Protein 7YH4 (pdb70)

Solvent-accessible surface area: 17233 Å² total; per-residue (Å²): 67,215,145,115,41,25,47,51,57,12,18,95,80,0,10,92,36,0,76,126,1,34,88,85,0,4,42,5,2,123,31,1,80,76,87,66,26,68,17,78,101,0,86,39,1,8,128,27,0,5,103,23,0,68,168,11,93,92,55,83,34,4,60,30,84,60,120,26,116,27,83,1,0,0,33,0,26,13,87,16,127,103,98,154,184,79,62,17,25,0,0,0,0,0,1,1,1,3,24,94,87,51,11,2,0,10,0,0,0,0,0,0,0,0,0,0,0,0,0,12,0,0,14,11,0,1,95,29,25,132,68,96,25,46,76,4,38,0,0,0,0,0,0,0,0,13,50,101,32,0,0,0,14,31,0,41,125,49,29,3,3,121,102,12,32,0,0,0,0,0,17,0,15,60,40,18,4,6,55,59,98,14,26,0,24,29,62,4,39,0,62,0,95,26,37,70,18,52,32,100,61,114,47,186,112,14,78,33,0,57,69,0,0,65,61,0,102,75,41,3,44,112,24,106,156,118,26,104,120,66,18,102,1,74,24,100,64,128,47,30,32,140,41,132,102,36,25,22,45,64,0,17,0,62,7,70,2,46,0,48,24,45,79,39,2,124,73,0,35,104,100,0,49,71,16,1,120,44,0,9,154,76,19,43,10,95,30,88,48,46,44,34,102,42,42,22,74,12,4,6,35,4,52,25,0,89,62,16,3,36,41,0,0,142,151,43,53,8,80,45,152,61,21,6,0,0,0,10,0,2,34,77,1,11,3,9,7,0,23,2,44,1,20,22,140,16,113,37,91,58,118,122,0,22,114,11,1,23,36,133,102,0,21,127,46,0,16,34,2,0,34,0,0,0,15,0,0,0,3,2,18,72,88,106,88,25,26,60,24,0,114,60,33,35,67,69,72,70,92,126

B-factor: mean 56.6, std 16.61, range [27.54, 121.21]

Sequence (400 aa):
LYFQGSLELLKLRSAECCIDEAAERLGALSRAIWSQPELAYEEHHAHRVLTHFFEREPPAASWAVQPHYQLPTAFRAEWEPPEARPRPLHLGFLCEYDALPGIGHACGHNLIAEVGAAAALGVRGALEGLPRPPPPVKVVVLGTPAEEDGGGKIDLIEAGAFTNLDVVFMAHPSQENAAYLPDMAEHDVTVKYYGKASHSASYPWEGLNALDAAVLAYNNLSVFRQQMKPTWRVHGIIKNGGVKPNIIPSYSELIYYYFRAPSMKELQVLTKKAEDCFRAAALASGCTVEIKGGAHDYYNVLPNKSLWKAYMMENGRKLGIEFIGSTDFGNVSFVVPGIHPYFHIGSNALNHTEQYTEAAGSQEAQFYTLRTAKALAMTALDVIFKPELLEGIREDFKLKLQE

GO terms:
  GO:0016805 dipeptidase activity (F, IDA)
  GO:0051246 regulation of protein metabolic process (P, IDA)
  GO:0006508 proteolysis (P, IDA)
  GO:0042802 identical protein binding (F, IPI)
  GO:0005515 protein binding (F, IPI)
  GO:0005654 nucleoplasm (C, IDA)

Organism: Homo sapiens (NCBI:txid9606)

Secondary structure (DSSP, 8-state):
--STT-HHHHHHHHHHHHHHTHHHHHHHHHHHHTS---TT--HHHHHHHHHHHHHSTTTTSSEEESS-SSTT-EEEEE--S------EEEEEEE----BTTTBSTT-HHHHHHHHHHHHHHHHHHHHT-SSPPP-EEEEEEE---TTTT-HHHHHHHTTTTTT-SEEE--EEESS-BS-----EEEEEEEEEE-B--BTTT-GGG-B-HHHHHHHHHHHHHHHGGGS-TT-EEEEEEEE--S-TTB---EEEEEEEEEESSHHHHHHHHHHHHHHHHHHHHHHT-EEEEEE-S-PBPPPPP-HHHHHHHHHHHHHHT-------THHHHHTTS-EE--EEE-S--PPTTSHHHHHHHHSSHHHHHHHHHHHHHHHHHHHHHH-HHHHHHHHHHHHHHH--

Foldseek 3Di:
DPDPQDLVNLLVQLLVQLVVCLVVLLVLLQQLLVPAAAFLGVQSNLVSLQVVQCVPPPHCQWPKAACPLGNSKIKTKHKPPDDDPDAAEEEFEQERHPDPPQTNLFLSSLQNSLSVSLLSSLVSSLVPDDPHAGTYMYMYMYFYHWVHDASVVSCVVVVVQQRHAEYETETAFAAWAQDDWAWKKKKKKKKKFKAKDFCVPCVVVIQAVLQLVVQLVVQVVVCVVVDDPQKDKDKDWPARDDDPRMRDRMTMMIMMITHRAPVSRVVVVVSSVVSSVVSCVVRVIDMDIGMDPDIAGIAQAQVLLSVLLVVLLVVLPGDHDYTTNVNVVCLNHPYTYIYHYQPDNDGRPDSVSSVSSSDPSSSVRSSSSSSSSNSSVSVVSPPVVSSVSRVVSSVVSNPD

Radius of gyration: 24.22 Å; Cα contacts (8 Å, |Δi|>4): 920; chains: 1; bounding box: 43×51×91 Å

Structure (mmCIF, N/CA/C/O backbone):
data_7YH4
#
_entry.id   7YH4
#
_cell.length_a   78.834
_cell.length_b   112.888
_cell.length_c   123.217
_cell.angle_alpha   90.00
_cell.angle_beta   90.00
_cell.angle_gamma   90.00
#
_symmetry.space_group_name_H-M   'I 2 2 2'
#
loop_
_entity.id
_entity.type
_entity.pdbx_description
1 polymer 'Xaa-Arg dipeptidase'
2 non-polymer 'ZINC ION'
3 water water
#
loop_
_atom_site.group_PDB
_atom_site.id
_atom_site.type_symbol
_atom_site.label_atom_id
_atom_site.label_alt_id
_atom_site.label_comp_id
_atom_site.label_asym_id
_atom_site.label_entity_id
_atom_site.label_seq_id
_atom_site.pdbx_PDB_ins_code
_atom_site.Cartn_x
_atom_site.Cartn_y
_atom_site.Cartn_z
_atom_site.occupancy
_atom_site.B_iso_or_equiv
_atom_site.auth_seq_id
_atom_site.auth_comp_id
_atom_site.auth_asym_id
_atom_site.auth_atom_id
_atom_site.pdbx_PDB_model_num
ATOM 1 N N . LEU A 1 32 ? 5.362 20.976 64.229 1.00 82.97 14 LEU A N 1
ATOM 2 C CA . LEU A 1 32 ? 4.197 21.293 65.043 1.00 94.62 14 LEU A CA 1
ATOM 3 C C . LEU A 1 32 ? 4.165 22.783 65.359 1.00 99.32 14 LEU A C 1
ATOM 4 O O . LEU A 1 32 ? 4.583 23.610 64.546 1.00 98.33 14 LEU A O 1
ATOM 6 N N . TYR A 1 33 ? 3.662 23.102 66.551 1.00 97.38 15 TYR A N 1
ATOM 7 C CA . TYR A 1 33 ? 3.606 24.461 67.097 1.00 101.35 15 TYR A CA 1
ATOM 8 C C . TYR A 1 33 ? 4.918 24.880 67.739 1.00 106.33 15 TYR A C 1
ATOM 9 O O . TYR A 1 33 ? 4.913 25.620 68.730 1.00 107.02 15 TYR A O 1
ATOM 18 N N . PHE A 1 34 ? 6.049 24.407 67.230 1.00 104.24 16 PHE A N 1
ATOM 19 C CA . PHE A 1 34 ? 7.341 24.734 67.808 1.00 102.84 16 PHE A CA 1
ATOM 20 C C . PHE A 1 34 ? 7.877 26.029 67.210 1.00 104.02 16 PHE A C 1
ATOM 21 O O . PHE A 1 34 ? 7.536 26.390 66.081 1.00 106.17 16 PHE A O 1
ATOM 29 N N . GLN A 1 35 ? 8.727 26.716 67.991 1.00 103.65 17 GLN A N 1
ATOM 30 C CA . GLN A 1 35 ? 9.281 28.044 67.710 1.00 101.52 17 GLN A CA 1
ATOM 31 C C . GLN A 1 35 ? 9.150 28.467 66.250 1.00 99.73 17 GLN A C 1
ATOM 32 O O . GLN A 1 35 ? 8.313 29.315 65.918 1.00 99.07 17 GLN A O 1
ATOM 34 N N . GLY A 1 36 ? 9.960 27.872 65.373 1.00 93.84 18 GLY A N 1
ATOM 35 C CA . GLY A 1 36 ? 9.815 28.065 63.944 1.00 87.89 18 GLY A CA 1
ATOM 36 C C . GLY A 1 36 ? 9.978 26.774 63.164 1.00 85.52 18 GLY A C 1
ATOM 37 O O . GLY A 1 36 ? 10.878 26.658 62.326 1.00 86.29 18 GLY A O 1
ATOM 38 N N . SER A 1 37 ? 9.103 25.803 63.423 1.00 83.26 19 SER A N 1
ATOM 39 C CA . SER A 1 37 ? 9.218 24.481 62.826 1.00 79.40 19 SER A CA 1
ATOM 40 C C . SER A 1 37 ? 9.058 24.538 61.305 1.00 72.53 19 SER A C 1
ATOM 41 O O . SER A 1 37 ? 8.649 25.546 60.717 1.00 66.47 19 SER A O 1
ATOM 43 N N . LEU A 1 38 ? 9.394 23.418 60.666 1.00 66.63 20 LEU A N 1
ATOM 44 C CA . LEU A 1 38 ? 9.187 23.302 59.231 1.00 65.24 20 LEU A CA 1
ATOM 45 C C . LEU A 1 38 ? 7.717 23.472 58.889 1.00 67.77 20 LEU A C 1
ATOM 46 O O . LEU A 1 38 ? 7.372 24.101 57.877 1.00 62.60 20 LEU A O 1
ATOM 51 N N . GLU A 1 39 ? 6.838 22.926 59.735 1.00 62.77 21 GLU A N 1
ATOM 52 C CA . GLU A 1 39 ? 5.401 23.037 59.514 1.00 66.71 21 GLU A CA 1
ATOM 53 C C . GLU A 1 39 ? 4.967 24.494 59.450 1.00 67.45 21 GLU A C 1
ATOM 54 O O . GLU A 1 39 ? 4.175 24.878 58.581 1.00 66.43 21 GLU A O 1
ATOM 56 N N . LEU A 1 40 ? 5.483 25.322 60.360 1.00 66.51 22 LEU A N 1
ATOM 57 C CA . LEU A 1 40 ? 5.156 26.744 60.346 1.00 63.81 22 LEU A CA 1
ATOM 58 C C . LEU A 1 40 ? 5.662 27.418 59.079 1.00 64.67 22 LEU A C 1
ATOM 59 O O . LEU A 1 40 ? 4.995 28.307 58.535 1.00 64.42 22 LEU A O 1
ATOM 64 N N . LEU A 1 41 ? 6.850 27.026 58.608 1.00 62.25 23 LEU A N 1
ATOM 65 C CA . LEU A 1 41 ? 7.370 27.593 57.369 1.00 58.40 23 LEU A CA 1
ATOM 66 C C . LEU A 1 41 ? 6.511 27.195 56.179 1.00 52.80 23 LEU A C 1
ATOM 67 O O . LEU A 1 41 ? 6.284 28.006 55.271 1.00 57.11 23 LEU A O 1
ATOM 72 N N . LYS A 1 42 ? 6.038 25.945 56.155 1.00 52.31 24 LYS A N 1
ATOM 73 C CA . LYS A 1 42 ? 5.133 25.517 55.094 1.00 51.67 24 LYS A CA 1
ATOM 74 C C . LYS A 1 42 ? 3.819 26.294 55.139 1.00 52.66 24 LYS A C 1
ATOM 75 O O . LYS A 1 42 ? 3.308 26.720 54.097 1.00 57.07 24 LYS A O 1
ATOM 81 N N . LEU A 1 43 ? 3.271 26.508 56.340 1.00 56.38 25 LEU A N 1
ATOM 82 C CA . LEU A 1 43 ? 2.077 27.340 56.485 1.00 54.65 25 LEU A CA 1
ATOM 83 C C . LEU A 1 43 ? 2.324 28.750 55.960 1.00 53.33 25 LEU A C 1
ATOM 84 O O . LEU A 1 43 ? 1.481 29.312 55.249 1.00 55.40 25 LEU A O 1
ATOM 89 N N . ARG A 1 44 ? 3.477 29.338 56.302 1.00 48.99 26 ARG A N 1
ATOM 90 C CA . ARG A 1 44 ? 3.772 30.696 55.849 1.00 56.05 26 ARG A CA 1
ATOM 91 C C . ARG A 1 44 ? 3.856 30.776 54.326 1.00 55.76 26 ARG A C 1
ATOM 92 O O . ARG A 1 44 ? 3.423 31.767 53.726 1.00 53.80 26 ARG A O 1
ATOM 100 N N . SER A 1 45 ? 4.408 29.746 53.682 1.00 53.64 27 SER A N 1
ATOM 101 C CA . SER A 1 45 ? 4.465 29.752 52.221 1.00 47.40 27 SER A CA 1
ATOM 102 C C . SER A 1 45 ? 3.066 29.702 51.632 1.00 48.01 27 SER A C 1
ATOM 103 O O . SER A 1 45 ? 2.779 30.378 50.632 1.00 48.27 27 SER A O 1
ATOM 106 N N . ALA A 1 46 ? 2.168 28.936 52.263 1.00 53.22 28 ALA A N 1
ATOM 107 C CA . ALA A 1 46 ? 0.782 28.880 51.808 1.00 50.36 28 ALA A CA 1
ATOM 108 C C . ALA A 1 46 ? 0.080 30.216 52.004 1.00 54.06 28 ALA A C 1
ATOM 109 O O . ALA A 1 46 ? -0.647 30.681 51.118 1.00 54.93 28 ALA A O 1
ATOM 111 N N . GLU A 1 47 ? 0.259 30.834 53.175 1.00 53.83 29 GLU A N 1
ATOM 112 C CA . GLU A 1 47 ? -0.334 32.142 53.426 1.00 53.60 29 GLU A CA 1
ATOM 113 C C . GLU A 1 47 ? 0.212 33.195 52.471 1.00 54.67 29 GLU A C 1
ATOM 114 O O . GLU A 1 47 ? -0.521 34.105 52.061 1.00 54.27 29 GLU A O 1
ATOM 120 N N A CYS A 1 48 ? 1.487 33.091 52.098 0.55 50.66 30 CYS A N 1
ATOM 121 N N B CYS A 1 48 ? 1.490 33.081 52.105 0.45 50.88 30 CYS A N 1
ATOM 122 C CA A CYS A 1 48 ? 2.050 34.066 51.173 0.55 49.44 30 CYS A CA 1
ATOM 123 C CA B CYS A 1 48 ? 2.102 34.029 51.183 0.45 49.57 30 CYS A CA 1
ATOM 124 C C A CYS A 1 48 ? 1.430 33.927 49.795 0.55 51.43 30 CYS A C 1
ATOM 125 C C B CYS A 1 48 ? 1.484 33.917 49.796 0.45 51.40 30 CYS A C 1
ATOM 126 O O A CYS A 1 48 ? 1.131 34.931 49.137 0.55 54.09 30 CYS A O 1
ATOM 127 O O B CYS A 1 48 ? 1.243 34.933 49.133 0.45 53.93 30 CYS A O 1
ATOM 132 N N . ILE A 1 49 ? 1.204 32.691 49.351 1.00 51.71 31 ILE A N 1
ATOM 133 C CA . ILE A 1 49 ? 0.552 32.480 48.063 1.00 46.33 31 ILE A CA 1
ATOM 134 C C . ILE A 1 49 ? -0.888 32.988 48.095 1.00 55.47 31 ILE A C 1
ATOM 135 O O . ILE A 1 49 ? -1.340 33.672 47.163 1.00 56.51 31 ILE A O 1
ATOM 140 N N . ASP A 1 50 ? -1.628 32.686 49.170 1.00 56.95 32 ASP A N 1
ATOM 141 C CA . ASP A 1 50 ? -2.971 33.243 49.324 1.00 61.28 32 ASP A CA 1
ATOM 142 C C . ASP A 1 50 ? -2.944 34.769 49.262 1.00 62.32 32 ASP A C 1
ATOM 143 O O . ASP A 1 50 ? -3.796 35.388 48.615 1.00 63.78 32 ASP A O 1
ATOM 148 N N . GLU A 1 51 ? -1.965 35.395 49.924 1.00 59.01 33 GLU A N 1
ATOM 149 C CA . GLU A 1 51 ? -1.887 36.852 49.901 1.00 64.26 33 GLU A CA 1
ATOM 150 C C . GLU A 1 51 ? -1.647 37.391 48.495 1.00 61.11 33 GLU A C 1
ATOM 151 O O . GLU A 1 51 ? -2.059 38.515 48.185 1.00 62.82 33 GLU A O 1
ATOM 157 N N . ALA A 1 52 ? -0.986 36.620 47.637 1.00 58.33 34 ALA A N 1
ATOM 158 C CA . ALA A 1 52 ? -0.663 37.065 46.291 1.00 57.41 34 ALA A CA 1
ATOM 159 C C . ALA A 1 52 ? -1.670 36.588 45.256 1.00 56.34 34 ALA A C 1
ATOM 160 O O . ALA A 1 52 ? -1.438 36.773 44.056 1.00 56.89 34 ALA A O 1
ATOM 162 N N . ALA A 1 53 ? -2.783 35.998 45.699 1.00 57.73 35 ALA A N 1
ATOM 163 C CA . ALA A 1 53 ? -3.710 35.330 44.786 1.00 56.37 35 ALA A CA 1
ATOM 164 C C . ALA A 1 53 ? -4.254 36.285 43.734 1.00 59.07 35 ALA A C 1
ATOM 165 O O . ALA A 1 53 ? -4.442 35.899 42.573 1.00 56.68 35 ALA A O 1
ATOM 167 N N . GLU A 1 54 ? -4.554 37.525 44.127 1.00 60.16 36 GLU A N 1
ATOM 168 C CA . GLU A 1 54 ? -5.159 38.450 43.175 1.00 59.81 36 GLU A CA 1
ATOM 169 C C . GLU A 1 54 ? -4.165 38.827 42.087 1.00 55.36 36 GLU A C 1
ATOM 170 O O . GLU A 1 54 ? -4.495 38.805 40.897 1.00 55.92 36 GLU A O 1
ATOM 172 N N . ARG A 1 55 ? -2.929 39.155 42.463 1.00 54.41 37 ARG A N 1
ATOM 173 C CA . ARG A 1 55 ? -1.970 39.507 41.423 1.00 56.35 37 ARG A CA 1
ATOM 174 C C . ARG A 1 55 ? -1.457 38.286 40.674 1.00 52.36 37 ARG A C 1
ATOM 175 O O . ARG A 1 55 ? -1.068 38.406 39.504 1.00 51.16 37 ARG A O 1
ATOM 183 N N . LEU A 1 56 ? -1.484 37.105 41.286 1.00 48.38 38 LEU A N 1
ATOM 184 C CA . LEU A 1 56 ? -1.142 35.911 40.520 1.00 47.89 38 LEU A CA 1
ATOM 185 C C . LEU A 1 56 ? -2.192 35.634 39.458 1.00 53.23 38 LEU A C 1
ATOM 186 O O . LEU A 1 56 ? -1.855 35.294 38.317 1.00 49.72 38 LEU A O 1
ATOM 191 N N . GLY A 1 57 ? -3.474 35.776 39.816 1.00 54.65 39 GLY A N 1
ATOM 192 C CA . GLY A 1 57 ? -4.531 35.594 38.835 1.00 54.59 39 GLY A CA 1
ATOM 193 C C . GLY A 1 57 ? -4.517 36.642 37.741 1.00 53.61 39 GLY A C 1
ATOM 194 O O . GLY A 1 57 ? -4.881 36.356 36.599 1.00 55.38 39 GLY A O 1
ATOM 195 N N . ALA A 1 58 ? -4.102 37.868 38.065 1.00 56.36 40 ALA A N 1
ATOM 196 C CA . ALA A 1 58 ? -3.951 38.873 37.015 1.00 58.69 40 ALA A CA 1
ATOM 197 C C . ALA A 1 58 ? -2.831 38.486 36.063 1.00 56.10 40 ALA A C 1
ATOM 198 O O . ALA A 1 58 ? -2.955 38.653 34.839 1.00 54.93 40 ALA A O 1
ATOM 200 N N . LEU A 1 59 ? -1.742 37.944 36.614 1.00 54.89 41 LEU A N 1
ATOM 201 C CA . LEU A 1 59 ? -0.666 37.394 35.799 1.00 49.58 41 LEU A CA 1
ATOM 202 C C . LEU A 1 59 ? -1.188 36.320 34.851 1.00 47.89 41 LEU A C 1
ATOM 203 O O . LEU A 1 59 ? -0.895 36.344 33.649 1.00 47.35 41 LEU A O 1
ATOM 208 N N . SER A 1 60 ? -1.969 35.368 35.376 1.00 46.64 42 SER A N 1
ATOM 209 C CA . SER A 1 60 ? -2.570 34.342 34.525 1.00 46.68 42 SER A CA 1
ATOM 210 C C . SER A 1 60 ? -3.380 34.970 33.398 1.00 49.76 42 SER A C 1
ATOM 211 O O . SER A 1 60 ? -3.170 34.663 32.216 1.00 48.51 42 SER A O 1
ATOM 214 N N . ARG A 1 61 ? -4.305 35.864 33.751 1.00 54.15 43 ARG A N 1
ATOM 215 C CA . ARG A 1 61 ? -5.217 36.418 32.757 1.00 54.33 43 ARG A CA 1
ATOM 216 C C . ARG A 1 61 ? -4.483 37.255 31.718 1.00 54.04 43 ARG A C 1
ATOM 217 O O . ARG A 1 61 ? -4.901 37.302 30.558 1.00 59.67 43 ARG A O 1
ATOM 225 N N . A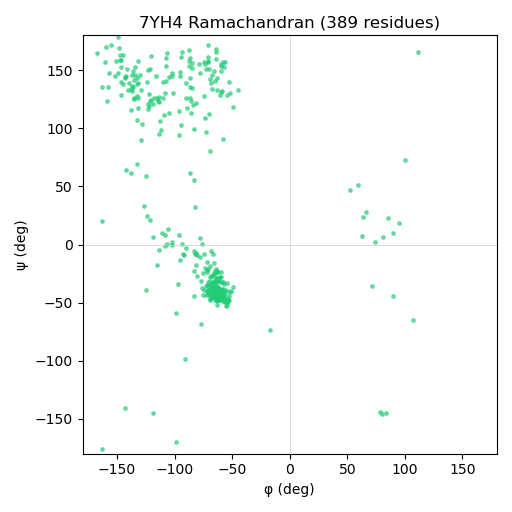LA A 1 62 ? -3.390 37.915 32.105 1.00 59.58 44 ALA A N 1
ATOM 226 C CA . ALA A 1 62 ? -2.644 38.723 31.148 1.00 56.35 44 ALA A CA 1
ATOM 227 C C . ALA A 1 62 ? -2.000 37.861 30.074 1.00 54.05 44 ALA A C 1
ATOM 228 O O . ALA A 1 62 ? -1.903 38.283 28.913 1.00 58.93 44 ALA A O 1
ATOM 230 N N . ILE A 1 63 ? -1.581 36.647 30.426 1.00 49.28 45 ILE A N 1
ATOM 231 C CA . ILE A 1 63 ? -1.032 35.735 29.429 1.00 46.38 45 ILE A CA 1
ATOM 232 C C . ILE A 1 63 ? -2.149 34.994 28.697 1.00 50.99 45 ILE A C 1
ATOM 233 O O . ILE A 1 63 ? -2.123 34.854 27.463 1.00 51.20 45 ILE A O 1
ATOM 238 N N . TRP A 1 64 ? -3.147 34.508 29.442 1.00 50.10 46 TRP A N 1
ATOM 239 C CA . TRP A 1 64 ? -4.227 33.742 28.826 1.00 46.30 46 TRP A CA 1
ATOM 240 C C . TRP A 1 64 ? -4.950 34.554 27.760 1.00 50.07 46 TRP A C 1
ATOM 241 O O . TRP A 1 64 ? -5.320 34.021 26.711 1.00 52.96 46 TRP A O 1
ATOM 252 N N . SER A 1 65 ? -5.175 35.841 28.022 1.00 55.72 47 SER A N 1
ATOM 253 C CA . SER A 1 65 ? -6.002 36.663 27.152 1.00 61.81 47 SER A CA 1
ATOM 254 C C . SER A 1 65 ? -5.249 37.187 25.944 1.00 63.10 47 SER A C 1
ATOM 255 O O . SER A 1 65 ? -5.873 37.767 25.054 1.00 62.07 47 SER A O 1
ATOM 258 N N . GLN A 1 66 ? -3.934 37.000 25.885 1.00 60.48 48 GLN A N 1
ATOM 259 C CA . GLN A 1 66 ? -3.124 37.452 24.756 1.00 60.12 48 GLN A CA 1
ATOM 260 C C . GLN A 1 66 ? -2.204 36.318 24.341 1.00 57.86 48 GLN A C 1
ATOM 261 O O . GLN A 1 66 ? -0.985 36.388 24.535 1.00 63.70 48 GLN A O 1
ATOM 267 N N . PRO A 1 67 ? -2.759 35.249 23.770 1.00 53.39 49 PRO A N 1
ATOM 268 C CA . PRO A 1 67 ? -1.945 34.063 23.494 1.00 48.82 49 PRO A CA 1
ATOM 269 C C . PRO A 1 67 ? -0.856 34.348 22.466 1.00 54.95 49 PRO A C 1
ATOM 270 O O . PRO A 1 67 ? -1.066 35.065 21.485 1.00 52.72 49 PRO A O 1
ATOM 274 N N . GLU A 1 68 ? 0.324 33.778 22.705 1.00 52.98 50 GLU A N 1
ATOM 275 C CA . GLU A 1 68 ? 1.457 33.949 21.809 1.00 49.77 50 GLU A CA 1
ATOM 276 C C . GLU A 1 68 ? 2.118 32.604 21.565 1.00 51.00 50 GLU A C 1
ATOM 277 O O . GLU A 1 68 ? 2.152 31.741 22.447 1.00 52.25 50 GLU A O 1
ATOM 283 N N . LEU A 1 69 ? 2.634 32.437 20.348 1.00 47.90 51 LEU A N 1
ATOM 284 C CA . LEU A 1 69 ? 3.259 31.201 19.912 1.00 44.80 51 LEU A CA 1
ATOM 285 C C . LEU A 1 69 ? 4.749 31.171 20.270 1.00 42.41 51 LEU A C 1
ATOM 286 O O . LEU A 1 69 ? 5.358 32.181 20.612 1.00 45.91 51 LEU A O 1
ATOM 291 N N . ALA A 1 70 ? 5.329 29.978 20.147 1.00 41.76 52 ALA A N 1
ATOM 292 C CA . ALA A 1 70 ? 6.741 29.745 20.441 1.00 45.11 52 ALA A CA 1
ATOM 293 C C . ALA A 1 70 ? 7.639 30.828 19.862 1.00 49.76 52 ALA A C 1
ATOM 294 O O . ALA A 1 70 ? 7.514 31.193 18.691 1.00 53.78 52 ALA A O 1
ATOM 296 N N . TYR A 1 71 ? 8.556 31.325 20.697 1.00 47.16 53 TYR A N 1
ATOM 297 C CA . TYR A 1 71 ? 9.538 32.360 20.383 1.00 50.66 53 TYR A CA 1
ATOM 298 C C . TYR A 1 71 ? 8.911 33.702 20.020 1.00 54.76 53 TYR A C 1
ATOM 299 O O . TYR A 1 71 ? 9.627 34.626 19.621 1.00 56.00 53 TYR A O 1
ATOM 308 N N . GLU A 1 72 ? 7.596 33.860 20.165 1.00 52.12 54 GLU A N 1
ATOM 309 C CA . GLU A 1 72 ? 6.967 35.152 19.909 1.00 52.05 54 GLU A CA 1
ATOM 310 C C . GLU A 1 72 ? 6.227 35.683 21.129 1.00 55.65 54 GLU A C 1
ATOM 311 O O . GLU A 1 72 ? 5.382 36.573 20.996 1.00 59.58 54 GLU A O 1
ATOM 317 N N . GLU A 1 73 ? 6.568 35.197 22.326 1.00 51.13 55 GLU A N 1
ATOM 318 C CA . GLU A 1 73 ? 5.853 35.560 23.548 1.00 49.76 55 GLU A CA 1
ATOM 319 C C . GLU A 1 73 ? 6.358 36.895 24.109 1.00 52.83 55 GLU A C 1
ATOM 320 O O . GLU A 1 73 ? 6.763 37.009 25.261 1.00 49.34 55 GLU A O 1
ATOM 326 N N . HIS A 1 74 ? 6.321 37.933 23.270 1.00 56.93 56 HIS A N 1
ATOM 327 C CA . HIS A 1 74 ? 6.846 39.228 23.696 1.00 53.07 56 HIS A CA 1
ATOM 328 C C . HIS A 1 74 ? 5.997 39.841 24.801 1.00 56.64 56 HIS A C 1
ATOM 329 O O . HIS A 1 74 ? 6.533 40.452 25.734 1.00 55.59 56 HIS A O 1
ATOM 336 N N . HIS A 1 75 ? 4.671 39.693 24.719 1.00 59.04 57 HIS A N 1
ATOM 337 C CA . HIS A 1 75 ? 3.805 40.232 25.766 1.00 58.92 57 HIS A CA 1
ATOM 338 C C . HIS A 1 75 ? 3.969 39.449 27.061 1.00 53.54 57 HIS A C 1
ATOM 339 O O . HIS A 1 75 ? 4.127 40.037 28.134 1.00 58.20 57 HIS A O 1
ATOM 346 N N . ALA A 1 76 ? 3.928 38.116 26.974 1.00 48.13 58 ALA A N 1
ATOM 347 C CA . ALA A 1 76 ? 4.168 37.278 28.145 1.00 44.66 58 ALA A CA 1
ATOM 348 C C . ALA A 1 76 ? 5.506 37.612 28.798 1.00 47.95 58 ALA A C 1
ATOM 349 O O . ALA A 1 76 ? 5.584 37.784 30.021 1.00 47.17 58 ALA A O 1
ATOM 351 N N . HIS A 1 77 ? 6.568 37.737 27.998 1.00 49.82 59 HIS A N 1
ATOM 352 C CA . HIS A 1 77 ? 7.865 38.117 28.565 1.00 52.61 59 HIS A CA 1
ATOM 353 C C . HIS A 1 77 ? 7.787 39.470 29.268 1.00 53.84 59 HIS A C 1
ATOM 354 O O . HIS A 1 77 ? 8.335 39.644 30.364 1.00 58.74 59 HIS A O 1
ATOM 361 N N . ARG A 1 78 ? 7.084 40.436 28.673 1.00 55.62 60 ARG A N 1
ATOM 362 C CA . ARG A 1 78 ? 6.898 41.724 29.343 1.00 57.90 60 ARG A CA 1
ATOM 363 C C . ARG A 1 78 ? 6.143 41.556 30.654 1.00 54.98 60 ARG A C 1
ATOM 364 O O . ARG A 1 78 ? 6.539 42.111 31.682 1.00 54.44 60 ARG A O 1
ATOM 372 N N . VAL A 1 79 ? 5.048 40.788 30.636 1.00 52.75 61 VAL A N 1
ATOM 373 C CA . VAL A 1 79 ? 4.216 40.627 31.832 1.00 53.67 61 VAL A CA 1
ATOM 374 C C . VAL A 1 79 ? 5.020 40.012 32.974 1.00 49.30 61 VAL A C 1
ATOM 375 O O . VAL A 1 79 ? 4.957 40.470 34.120 1.00 52.89 61 VAL A O 1
ATOM 379 N N . LEU A 1 80 ? 5.779 38.960 32.677 1.00 47.19 62 LEU A N 1
ATOM 380 C CA . LEU A 1 80 ? 6.442 38.208 33.736 1.00 43.70 62 LEU A CA 1
ATOM 381 C C . LEU A 1 80 ? 7.645 38.956 34.290 1.00 45.80 62 LEU A C 1
ATOM 382 O O . LEU A 1 80 ? 7.846 38.983 35.508 1.00 44.32 62 LEU A O 1
ATOM 387 N N . THR A 1 81 ? 8.468 39.561 33.424 1.00 48.38 63 THR A N 1
ATOM 388 C CA . THR A 1 81 ? 9.584 40.357 33.937 1.00 49.53 63 THR A CA 1
ATOM 389 C C . THR A 1 81 ? 9.073 41.497 34.802 1.00 53.67 63 THR A C 1
ATOM 390 O O . THR A 1 81 ? 9.603 41.739 35.891 1.00 52.63 63 THR A O 1
ATOM 394 N N . HIS A 1 82 ? 8.014 42.183 34.351 1.00 58.78 64 HIS A N 1
ATOM 395 C CA . HIS A 1 82 ? 7.417 43.248 35.156 1.00 62.47 64 HIS A CA 1
ATOM 396 C C . HIS A 1 82 ? 6.859 42.713 36.469 1.00 56.99 64 HIS A C 1
ATOM 397 O O . HIS A 1 82 ? 6.933 43.389 37.501 1.00 55.60 64 HIS A O 1
ATOM 404 N N . PHE A 1 83 ? 6.283 41.508 36.449 1.00 56.92 65 PHE A N 1
ATOM 405 C CA . PHE A 1 83 ? 5.772 40.920 37.685 1.00 55.20 65 PHE A CA 1
ATOM 406 C C . PHE A 1 83 ? 6.878 40.814 38.731 1.00 56.22 65 PHE A C 1
ATOM 407 O O . PHE A 1 83 ? 6.700 41.238 39.878 1.00 55.85 65 PHE A O 1
ATOM 415 N N . PHE A 1 84 ? 8.046 40.285 38.350 1.00 51.17 66 PHE A N 1
ATOM 416 C CA . PHE A 1 84 ? 9.091 40.097 39.357 1.00 49.73 66 PHE A CA 1
ATOM 417 C C . PHE A 1 84 ? 9.807 41.397 39.705 1.00 51.86 66 PHE A C 1
ATOM 418 O O . PHE A 1 84 ? 10.234 41.568 40.852 1.00 55.78 66 PHE A O 1
ATOM 426 N N . GLU A 1 85 ? 9.934 42.328 38.754 1.00 53.30 67 GLU A N 1
ATOM 427 C CA . GLU A 1 85 ? 10.477 43.646 39.083 1.00 57.67 67 GLU A CA 1
ATOM 428 C C . GLU A 1 85 ? 9.583 44.397 40.067 1.00 59.40 67 GLU A C 1
ATOM 429 O O . GLU A 1 85 ? 10.080 45.215 40.850 1.00 60.00 67 GLU A O 1
ATOM 435 N N . ARG A 1 86 ? 8.273 44.140 40.054 1.00 61.04 68 ARG A N 1
ATOM 436 C CA . ARG A 1 86 ? 7.358 44.882 40.918 1.00 64.91 68 ARG A CA 1
ATOM 437 C C . ARG A 1 86 ? 7.109 44.217 42.267 1.00 58.84 68 ARG A C 1
ATOM 438 O O . ARG A 1 86 ? 6.494 44.840 43.136 1.00 61.16 68 ARG A O 1
ATOM 446 N N . GLU A 1 87 ? 7.558 42.985 42.470 1.00 56.35 69 GLU A N 1
ATOM 447 C CA . GLU A 1 87 ? 7.404 42.348 43.772 1.00 57.54 69 GLU A CA 1
ATOM 448 C C . GLU A 1 87 ? 8.135 43.154 44.841 1.00 60.82 69 GLU A C 1
ATOM 449 O O . GLU A 1 87 ? 9.324 43.461 44.672 1.00 58.99 69 GLU A O 1
ATOM 455 N N . PRO A 1 88 ? 7.478 43.498 45.947 1.00 64.08 70 PRO A N 1
ATOM 456 C CA . PRO A 1 88 ? 8.097 44.380 46.945 1.00 66.64 70 PRO A CA 1
ATOM 457 C C . PRO A 1 88 ? 9.094 43.626 47.806 1.00 69.10 70 PRO A C 1
ATOM 458 O O . PRO A 1 88 ? 8.935 42.421 48.049 1.00 70.59 70 PRO A O 1
ATOM 462 N N . PRO A 1 89 ? 10.169 44.292 48.252 1.00 74.27 71 PRO A N 1
ATOM 463 C CA . PRO A 1 89 ? 10.531 45.637 47.799 1.00 79.84 71 PRO A CA 1
ATOM 464 C C . PRO A 1 89 ? 10.989 45.597 46.350 1.00 81.40 71 PRO A C 1
ATOM 465 O O . PRO A 1 89 ? 11.621 44.621 45.956 1.00 79.47 71 PRO A O 1
ATOM 469 N N . ALA A 1 90 ? 10.636 46.611 45.563 1.00 83.96 72 ALA A N 1
ATOM 470 C CA . ALA A 1 90 ? 11.014 46.618 44.158 1.00 87.77 72 ALA A CA 1
ATOM 471 C C . ALA A 1 90 ? 12.513 46.399 44.019 1.00 83.29 72 ALA A C 1
ATOM 472 O O . ALA A 1 90 ? 13.305 46.903 44.822 1.00 85.44 72 ALA A O 1
ATOM 474 N N . ALA A 1 91 ? 12.888 45.608 43.012 1.00 77.17 73 ALA A N 1
ATOM 475 C CA . ALA A 1 91 ? 14.247 45.173 42.696 1.00 69.53 73 ALA A CA 1
ATOM 476 C C . ALA A 1 91 ? 14.780 44.122 43.659 1.00 64.09 73 ALA A C 1
ATOM 477 O O . ALA A 1 91 ? 15.929 43.691 43.501 1.00 65.21 73 ALA A O 1
ATOM 479 N N . SER A 1 92 ? 13.990 43.674 44.637 1.00 60.50 74 SER A N 1
ATOM 480 C CA . SER A 1 92 ? 14.456 42.586 45.489 1.00 57.27 74 SER A CA 1
ATOM 481 C C . SER A 1 92 ? 14.556 41.279 44.714 1.00 57.45 74 SER A C 1
ATOM 482 O O . SER A 1 92 ? 15.351 40.410 45.079 1.00 56.74 74 SER A O 1
ATOM 485 N N . TRP A 1 93 ? 13.766 41.110 43.653 1.00 54.02 75 TRP A N 1
ATOM 486 C CA . TRP A 1 93 ? 14.049 40.077 42.664 1.00 50.86 75 TRP A CA 1
ATOM 487 C C . TRP A 1 93 ? 15.019 40.657 41.643 1.00 57.51 75 TRP A C 1
ATOM 488 O O . TRP A 1 93 ? 14.768 41.725 41.070 1.00 63.66 75 TRP A O 1
ATOM 499 N N . ALA A 1 94 ? 16.134 39.968 41.438 1.00 53.66 76 ALA A N 1
ATOM 500 C CA . ALA A 1 94 ? 17.102 40.358 40.421 1.00 54.15 76 ALA A CA 1
ATOM 501 C C . ALA A 1 94 ? 16.653 39.750 39.104 1.00 52.61 76 ALA A C 1
ATOM 502 O O . ALA A 1 94 ? 16.655 38.525 38.947 1.00 54.25 76 ALA A O 1
ATOM 504 N N . VAL A 1 95 ? 16.254 40.600 38.161 1.00 49.00 77 VAL A N 1
ATOM 505 C CA . VAL A 1 95 ? 15.541 40.181 36.967 1.00 44.17 77 VAL A CA 1
ATOM 506 C C . VAL A 1 95 ? 16.406 40.460 35.756 1.00 51.63 77 VAL A C 1
ATOM 507 O O . VAL A 1 95 ? 16.846 41.598 35.551 1.00 54.57 77 VAL A O 1
ATOM 511 N N . GLN A 1 96 ? 16.630 39.428 34.947 1.00 53.77 78 GLN A N 1
ATOM 512 C CA . GLN A 1 96 ? 17.348 39.555 33.685 1.00 53.82 78 GLN A CA 1
ATOM 513 C C . GLN A 1 96 ? 16.369 39.307 32.546 1.00 55.76 78 GLN A C 1
ATOM 514 O O . GLN A 1 96 ? 16.064 38.148 32.228 1.00 55.68 78 GLN A O 1
ATOM 520 N N . PRO A 1 97 ? 15.838 40.350 31.921 1.00 52.87 79 PRO A N 1
ATOM 521 C CA . PRO A 1 97 ? 15.009 40.157 30.739 1.00 51.77 79 PRO A CA 1
ATOM 522 C C . PRO A 1 97 ? 15.863 39.712 29.565 1.00 55.04 79 PRO A C 1
ATOM 523 O O . PRO A 1 97 ? 17.084 39.865 29.560 1.00 56.75 79 PRO A O 1
ATOM 527 N N . HIS A 1 98 ? 15.198 39.149 28.564 1.00 54.48 80 HIS A N 1
ATOM 528 C CA . HIS A 1 98 ? 15.863 38.726 27.335 1.00 61.61 80 HIS A CA 1
ATOM 529 C C . HIS A 1 98 ? 17.056 37.832 27.652 1.00 60.51 80 HIS A C 1
ATOM 530 O O . HIS A 1 98 ? 18.162 38.019 27.145 1.00 58.07 80 HIS A O 1
ATOM 537 N N . TYR A 1 99 ? 16.825 36.864 28.528 1.00 56.28 81 TYR A N 1
ATOM 538 C CA . TYR A 1 99 ? 17.898 36.021 29.035 1.00 54.81 81 TYR A CA 1
ATOM 539 C C . TYR A 1 99 ? 18.147 34.900 28.037 1.00 51.13 81 TYR A C 1
ATOM 540 O O . TYR A 1 99 ? 17.406 33.913 27.994 1.00 49.15 81 TYR A O 1
ATOM 549 N N . GLN A 1 100 ? 19.180 35.078 27.206 1.00 55.86 82 GLN A N 1
ATOM 550 C CA . GLN A 1 100 ? 19.642 34.107 26.211 1.00 56.47 82 GLN A CA 1
ATOM 551 C C . GLN A 1 100 ? 18.685 33.973 25.031 1.00 55.85 82 GLN A C 1
ATOM 552 O O . GLN A 1 100 ? 19.121 33.750 23.899 1.00 57.14 82 GLN A O 1
ATOM 558 N N . LEU A 1 101 ? 17.387 34.078 25.279 1.00 54.39 83 LEU A N 1
ATOM 559 C CA . LEU A 1 101 ? 16.409 34.159 24.214 1.00 49.33 83 LEU A CA 1
ATOM 560 C C . LEU A 1 101 ? 15.634 35.457 24.363 1.00 54.75 83 LEU A C 1
ATOM 561 O O . LEU A 1 101 ? 15.481 35.963 25.482 1.00 57.95 83 LEU A O 1
ATOM 566 N N . PRO A 1 102 ? 15.131 36.020 23.265 1.00 57.29 84 PRO A N 1
ATOM 567 C CA . PRO A 1 102 ? 14.429 37.309 23.374 1.00 54.25 84 PRO A CA 1
ATOM 568 C C . PRO A 1 102 ? 13.245 37.286 24.336 1.00 50.49 84 PRO A C 1
ATOM 569 O O . PRO A 1 102 ? 12.991 38.299 25.000 1.00 57.56 84 PRO A O 1
ATOM 573 N N . THR A 1 103 ? 12.519 36.168 24.442 1.00 49.17 85 THR A N 1
ATOM 574 C CA . THR A 1 103 ? 11.331 36.089 25.296 1.00 45.35 85 THR A CA 1
ATOM 575 C C . THR A 1 103 ? 11.542 35.269 26.569 1.00 50.76 85 THR A C 1
ATOM 576 O O . THR A 1 103 ? 10.611 35.155 27.374 1.00 45.71 85 THR A O 1
ATOM 580 N N . ALA A 1 104 ? 12.736 34.722 26.788 1.00 49.45 86 ALA A N 1
ATOM 581 C CA . ALA A 1 104 ? 13.079 34.082 28.050 1.00 42.20 86 ALA A CA 1
ATOM 582 C C . ALA A 1 104 ? 13.557 35.123 29.050 1.00 43.97 86 ALA A C 1
ATOM 583 O O . ALA A 1 104 ? 14.009 36.208 28.685 1.00 49.89 86 ALA A O 1
ATOM 585 N N . PHE A 1 105 ? 13.434 34.790 30.335 1.00 41.88 87 PHE A N 1
ATOM 586 C CA . PHE A 1 105 ? 13.912 35.669 31.385 1.00 39.38 87 PHE A CA 1
ATOM 587 C C . PHE A 1 105 ? 14.401 34.816 32.546 1.00 39.64 87 PHE A C 1
ATOM 588 O O . PHE A 1 105 ? 14.080 33.627 32.648 1.00 41.23 87 PHE A O 1
ATOM 596 N N . ARG A 1 106 ? 15.175 35.442 33.425 1.00 40.74 88 ARG A N 1
ATOM 597 C CA . ARG A 1 106 ? 15.645 34.812 34.654 1.00 43.16 88 ARG A CA 1
ATOM 598 C C . ARG A 1 106 ? 15.429 35.768 35.818 1.00 41.47 88 ARG A C 1
ATOM 599 O O . ARG A 1 106 ? 15.655 36.974 35.685 1.00 44.44 88 ARG A O 1
ATOM 607 N N . ALA A 1 107 ? 14.959 35.237 36.953 1.00 40.21 89 ALA A N 1
ATOM 608 C CA . ALA A 1 107 ? 14.700 36.052 38.136 1.00 40.93 89 ALA A CA 1
ATOM 609 C C . ALA A 1 107 ? 15.200 35.322 39.373 1.00 46.00 89 ALA A C 1
ATOM 610 O O . ALA A 1 107 ? 14.885 34.144 39.562 1.00 47.45 89 ALA A O 1
ATOM 612 N N . GLU A 1 108 ? 15.955 36.024 40.228 1.00 45.04 90 GLU A N 1
ATOM 613 C CA . GLU A 1 108 ? 16.606 35.398 41.369 1.00 46.49 90 GLU A CA 1
ATOM 614 C C . GLU A 1 108 ? 16.396 36.188 42.650 1.00 50.77 90 GLU A C 1
ATOM 615 O O . GLU A 1 108 ? 16.403 37.424 42.649 1.00 52.06 90 GLU A O 1
ATOM 621 N N . TRP A 1 109 ? 16.240 35.453 43.748 1.00 45.26 91 TRP A N 1
ATOM 622 C CA . TRP A 1 109 ? 16.210 36.040 45.074 1.00 46.96 91 TRP A CA 1
ATOM 623 C C . TRP A 1 109 ? 16.920 35.111 46.042 1.00 49.14 91 TRP A C 1
ATOM 624 O O . TRP A 1 109 ? 16.852 33.886 45.912 1.00 47.40 91 TRP A O 1
ATOM 635 N N . GLU A 1 110 ? 17.606 35.713 47.013 1.00 47.22 92 GLU A N 1
ATOM 636 C CA . GLU A 1 110 ? 18.269 34.999 48.086 1.00 52.32 92 GLU A CA 1
ATOM 637 C C . GLU A 1 110 ? 18.193 35.875 49.322 1.00 53.53 92 GLU A C 1
ATOM 638 O O . GLU A 1 110 ? 18.099 37.102 49.196 1.00 58.61 92 GLU A O 1
ATOM 644 N N . PRO A 1 111 ? 18.208 35.289 50.517 1.00 52.07 93 PRO A N 1
ATOM 645 C CA . PRO A 1 111 ? 18.198 36.100 51.747 1.00 57.05 93 PRO A CA 1
ATOM 646 C C . PRO A 1 111 ? 19.397 37.029 51.795 1.00 62.77 93 PRO A C 1
ATOM 647 O O . PRO A 1 111 ? 20.532 36.615 51.499 1.00 59.31 93 PRO A O 1
ATOM 651 N N . PRO A 1 112 ? 19.184 38.296 52.106 1.00 75.45 94 PRO A N 1
ATOM 652 C CA . PRO A 1 112 ? 20.323 39.196 52.342 1.00 83.50 94 PRO A CA 1
ATOM 653 C C . PRO A 1 112 ? 21.219 38.696 53.468 1.00 86.48 94 PRO A C 1
ATOM 654 O O . PRO A 1 112 ? 20.989 39.017 54.630 1.00 85.15 94 PRO A O 1
ATOM 658 N N . GLU A 1 113 ? 22.230 37.896 53.141 1.00 96.03 95 GLU A N 1
ATOM 659 C CA . GLU A 1 113 ? 23.077 37.260 54.142 1.00 105.68 95 GLU A CA 1
ATOM 660 C C . GLU A 1 113 ? 24.475 37.089 53.558 1.00 113.84 95 GLU A C 1
ATOM 661 O O . GLU A 1 113 ? 24.732 37.437 52.402 1.00 120.26 95 GLU A O 1
ATOM 667 N N . ALA A 1 114 ? 25.382 36.541 54.364 1.00 109.16 96 ALA A N 1
ATOM 668 C CA . ALA A 1 114 ? 26.753 36.301 53.923 1.00 105.99 96 ALA A CA 1
ATOM 669 C C . ALA A 1 114 ? 27.415 35.310 54.879 1.00 105.50 96 ALA A C 1
ATOM 670 O O . ALA A 1 114 ? 26.780 34.792 55.804 1.00 105.02 96 ALA A O 1
ATOM 672 N N . ARG A 1 115 ? 28.702 35.054 54.654 1.00 105.61 97 ARG A N 1
ATOM 673 C CA . ARG A 1 115 ? 29.459 34.071 55.432 1.00 105.83 97 ARG A CA 1
ATOM 674 C C . ARG A 1 115 ? 29.449 34.379 56.923 1.00 105.35 97 ARG A C 1
ATOM 675 O O . ARG A 1 115 ? 30.294 33.881 57.667 1.00 106.81 97 ARG A O 1
ATOM 677 N N . PRO A 1 121 ? 30.875 26.134 52.490 1.00 114.47 103 PRO A N 1
ATOM 678 C CA . PRO A 1 121 ? 29.797 25.306 51.934 1.00 112.35 103 PRO A CA 1
ATOM 679 C C . PRO A 1 121 ? 29.374 25.754 50.535 1.00 111.32 103 PRO A C 1
ATOM 680 O O . PRO A 1 121 ? 30.226 26.189 49.757 1.00 119.76 103 PRO A O 1
ATOM 684 N N . ARG A 1 122 ? 28.076 25.637 50.221 1.00 100.43 104 ARG A N 1
ATOM 685 C CA . ARG A 1 122 ? 27.543 26.064 48.931 1.00 92.16 104 ARG A CA 1
ATOM 686 C C . ARG A 1 122 ? 26.051 26.316 49.076 1.00 82.73 104 ARG A C 1
ATOM 687 O O . ARG A 1 122 ? 25.361 25.503 49.708 1.00 81.07 104 ARG A O 1
ATOM 689 N N . PRO A 1 123 ? 25.520 27.409 48.527 1.00 75.36 105 PRO A N 1
ATOM 690 C CA . PRO A 1 123 ? 24.078 27.652 48.633 1.00 70.23 105 PRO A CA 1
ATOM 691 C C . PRO A 1 123 ? 23.292 26.626 47.834 1.00 65.11 105 PRO A C 1
ATOM 692 O O . PRO A 1 123 ? 23.723 26.162 46.778 1.00 63.42 105 PRO A O 1
ATOM 696 N N . LEU A 1 124 ? 22.120 26.276 48.347 1.00 63.18 106 LEU A N 1
ATOM 697 C CA . LEU A 1 124 ? 21.186 25.474 47.574 1.00 61.78 106 LEU A CA 1
ATOM 698 C C . LEU A 1 124 ? 20.536 26.351 46.501 1.00 53.70 106 LEU A C 1
ATOM 699 O O . LEU A 1 124 ? 20.025 27.433 46.803 1.00 53.53 106 LEU A O 1
ATOM 704 N N . HIS A 1 125 ? 20.587 25.902 45.241 1.00 49.33 107 HIS A N 1
ATOM 705 C CA . HIS A 1 125 ? 19.957 26.598 44.117 1.00 46.98 107 HIS A CA 1
ATOM 706 C C . HIS A 1 125 ? 18.692 25.836 43.723 1.00 43.78 107 HIS A C 1
ATOM 707 O O . HIS A 1 125 ? 18.779 24.717 43.205 1.00 42.24 107 HIS A O 1
ATOM 714 N N . LEU A 1 126 ? 17.523 26.447 43.923 1.00 41.79 108 LEU A N 1
ATOM 715 C CA . LEU A 1 126 ? 16.233 25.833 43.595 1.00 43.99 108 LEU A CA 1
ATOM 716 C C . LEU A 1 126 ? 15.572 26.600 42.454 1.00 42.23 108 LEU A C 1
ATOM 717 O O . LEU A 1 126 ? 15.308 27.801 42.581 1.00 43.20 108 LEU A O 1
ATOM 722 N N . GLY A 1 127 ? 15.264 25.900 41.367 1.00 37.78 109 GLY A N 1
ATOM 723 C CA . GLY A 1 127 ? 14.724 26.520 40.168 1.00 36.31 109 GLY A CA 1
ATOM 724 C C . GLY A 1 127 ? 13.234 26.270 40.004 1.00 37.02 109 GLY A C 1
ATOM 725 O O . GLY A 1 127 ? 12.731 25.196 40.336 1.00 38.88 109 GLY A O 1
ATOM 726 N N . PHE A 1 128 ? 12.538 27.280 39.488 1.00 36.29 110 PHE A N 1
ATOM 727 C CA . PHE A 1 128 ? 11.115 27.188 39.181 1.00 33.36 110 PHE A CA 1
ATOM 728 C C . PHE A 1 128 ? 10.917 27.665 37.750 1.00 37.74 110 PHE A C 1
ATOM 729 O O . PHE A 1 128 ? 11.446 28.712 37.371 1.00 39.46 110 PHE A O 1
ATOM 737 N N . LEU A 1 129 ? 10.162 26.910 36.955 1.00 39.20 111 LEU A N 1
ATOM 738 C CA . LEU A 1 129 ? 10.043 27.187 35.534 1.00 37.40 111 LEU A CA 1
ATOM 739 C C . LEU A 1 129 ? 8.670 27.763 35.216 1.00 36.82 111 LEU A C 1
ATOM 740 O O . LEU A 1 129 ? 7.656 27.344 35.785 1.00 36.46 111 LEU A O 1
ATOM 745 N N . CYS A 1 130 ? 8.652 28.736 34.309 1.00 34.49 112 CYS A N 1
ATOM 746 C CA . CYS A 1 130 ? 7.425 29.322 33.794 1.00 37.51 112 CYS A CA 1
ATOM 747 C C . CYS A 1 130 ? 7.358 29.060 32.296 1.00 37.02 112 CYS A C 1
ATOM 748 O O . CYS A 1 130 ? 8.310 29.366 31.569 1.00 36.91 112 CYS A O 1
ATOM 751 N N . GLU A 1 131 ? 6.251 28.472 31.842 1.00 34.82 113 GLU A N 1
ATOM 752 C CA . GLU A 1 131 ? 5.961 28.317 30.427 1.00 36.58 113 GLU A CA 1
ATOM 753 C C . GLU A 1 131 ? 4.841 29.281 30.073 1.00 42.62 113 GLU A C 1
ATOM 754 O O . GLU A 1 131 ? 4.047 29.669 30.932 1.00 40.57 113 GLU A O 1
ATOM 760 N N . TYR A 1 132 ? 4.792 29.689 28.810 1.00 41.54 114 TYR A N 1
ATOM 761 C CA . TYR A 1 132 ? 3.796 30.705 28.459 1.00 39.48 114 TYR A CA 1
ATOM 762 C C . TYR A 1 132 ? 3.534 30.801 26.961 1.00 41.39 114 TYR A C 1
ATOM 763 O O . TYR A 1 132 ? 3.045 31.851 26.533 1.00 41.76 114 TYR A O 1
ATOM 772 N N . ASP A 1 133 ? 3.851 29.791 26.150 1.00 38.16 115 ASP A N 1
ATOM 773 C CA . ASP A 1 133 ? 3.510 29.844 24.732 1.00 42.40 115 ASP A CA 1
ATOM 774 C C . ASP A 1 133 ? 2.186 29.131 24.499 1.00 39.71 115 ASP A C 1
ATOM 775 O O . ASP A 1 133 ? 1.876 28.135 25.162 1.00 38.11 115 ASP A O 1
ATOM 780 N N . ALA A 1 134 ? 1.404 29.649 23.565 1.00 44.69 116 ALA A N 1
ATOM 781 C CA . ALA A 1 134 ? 0.078 29.110 23.303 1.00 47.91 116 ALA A CA 1
ATOM 782 C C . ALA A 1 134 ? 0.116 28.175 22.094 1.00 51.15 116 ALA A C 1
ATOM 783 O O . ALA A 1 134 ? 1.185 27.816 21.589 1.00 49.72 116 ALA A O 1
ATOM 785 N N . LEU A 1 135 ? -1.070 27.772 21.622 1.00 47.40 117 LEU A N 1
ATOM 786 C CA . LEU A 1 135 ? -1.165 26.901 20.469 1.00 49.84 117 LEU A CA 1
ATOM 787 C C . LEU A 1 135 ? -1.864 27.622 19.329 1.00 50.18 117 LEU A C 1
ATOM 788 O O . LEU A 1 135 ? -2.773 28.427 19.567 1.00 52.07 117 LEU A O 1
ATOM 793 N N . PRO A 1 136 ? -1.461 27.362 18.091 1.00 51.73 118 PRO A N 1
ATOM 794 C CA . PRO A 1 136 ? -2.060 28.068 16.950 1.00 54.08 118 PRO A CA 1
ATOM 795 C C . PRO A 1 136 ? -3.558 27.831 16.867 1.00 50.23 118 PRO A C 1
ATOM 796 O O . PRO A 1 136 ? -4.030 26.694 16.932 1.00 53.19 118 PRO A O 1
ATOM 800 N N . GLY A 1 137 ? -4.298 28.916 16.722 1.00 54.28 119 GLY A N 1
ATOM 801 C CA . GLY A 1 137 ? -5.718 28.827 16.432 1.00 61.45 119 GLY A CA 1
ATOM 802 C C . GLY A 1 137 ? -6.589 28.773 17.669 1.00 63.31 119 GLY A C 1
ATOM 803 O O . GLY A 1 137 ? -7.607 29.466 17.742 1.00 62.33 119 GLY A O 1
ATOM 804 N N . ILE A 1 138 ? -6.191 27.973 18.660 1.00 58.08 120 ILE A N 1
ATOM 805 C CA . ILE A 1 138 ? -7.042 27.677 19.808 1.00 58.60 120 ILE A CA 1
ATOM 806 C C . ILE A 1 138 ? -6.561 28.342 21.093 1.00 60.66 120 ILE A C 1
ATOM 807 O O . ILE A 1 138 ? -7.228 28.211 22.139 1.00 61.37 120 ILE A O 1
ATOM 812 N N . GLY A 1 139 ? -5.446 29.068 21.055 1.00 56.66 121 GLY A N 1
ATOM 813 C CA . GLY A 1 139 ? -5.045 29.828 22.217 1.00 54.18 121 GLY A CA 1
ATOM 814 C C . GLY A 1 139 ? -4.396 28.938 23.256 1.00 43.66 121 GLY A C 1
ATOM 815 O O . GLY A 1 139 ? -3.688 27.985 22.901 1.00 42.97 121 GLY A O 1
ATOM 816 N N . HIS A 1 140 ? -4.635 29.218 24.535 1.00 47.44 122 HIS A N 1
ATOM 817 C CA . HIS A 1 140 ? -3.922 28.516 25.605 1.00 49.58 122 HIS A CA 1
ATOM 818 C C . HIS A 1 140 ? -4.632 27.216 25.978 1.00 48.22 122 HIS A C 1
ATOM 819 O O . HIS A 1 140 ? -5.059 26.995 27.108 1.00 47.37 122 HIS A O 1
ATOM 826 N N . ALA A 1 141 ? -4.713 26.332 24.983 1.00 45.20 123 ALA A N 1
ATOM 827 C CA . ALA A 1 141 ? -5.388 25.046 25.109 1.00 46.32 123 ALA A CA 1
ATOM 828 C C . ALA A 1 141 ? -4.558 24.020 25.847 1.00 43.61 123 ALA A C 1
ATOM 829 O O . ALA A 1 141 ? -4.967 22.860 25.941 1.00 45.33 123 ALA A O 1
ATOM 831 N N . CYS A 1 142 ? -3.406 24.419 26.378 1.00 41.57 124 CYS A N 1
ATOM 832 C CA . CYS A 1 142 ? -2.624 23.571 27.262 1.00 43.55 124 CYS A CA 1
ATOM 833 C C . CYS A 1 142 ? -2.457 24.184 28.650 1.00 45.82 124 CYS A C 1
ATOM 834 O O . CYS A 1 142 ? -1.717 23.637 29.477 1.00 42.47 124 CYS A O 1
ATOM 837 N N . GLY A 1 143 ? -3.126 25.302 28.924 1.00 45.69 125 GLY A N 1
ATOM 838 C CA . GLY A 1 143 ? -3.044 25.939 30.223 1.00 44.72 125 GLY A CA 1
ATOM 839 C C . GLY A 1 143 ? -1.688 26.505 30.549 1.00 42.61 125 GLY A C 1
ATOM 840 O O . GLY A 1 143 ? -1.335 26.610 31.731 1.00 39.00 125 GLY A O 1
ATOM 841 N N . HIS A 1 144 ? -0.913 26.894 29.537 1.00 35.00 126 HIS A N 1
ATOM 842 C CA . HIS A 1 144 ? 0.437 27.346 29.838 1.00 36.81 126 HIS A CA 1
ATOM 843 C C . HIS A 1 144 ? 0.429 28.631 30.637 1.00 41.19 126 HIS A C 1
ATOM 844 O O . HIS A 1 144 ? 1.345 28.857 31.433 1.00 39.23 126 HIS A O 1
ATOM 851 N N . ASN A 1 145 ? -0.614 29.452 30.490 1.00 38.77 127 ASN A N 1
ATOM 852 C CA . ASN A 1 145 ? -0.778 30.593 31.386 1.00 42.12 127 ASN A CA 1
ATOM 853 C C . ASN A 1 145 ? -0.759 30.162 32.848 1.00 43.01 127 ASN A C 1
ATOM 854 O O . ASN A 1 145 ? -0.289 30.913 33.717 1.00 41.69 127 ASN A O 1
ATOM 859 N N . LEU A 1 146 ? -1.262 28.960 33.152 1.00 39.21 128 LEU A N 1
ATOM 860 C CA . LEU A 1 146 ? -1.242 28.522 34.551 1.00 40.84 128 LEU A CA 1
ATOM 861 C C . LEU A 1 146 ? 0.100 27.922 34.954 1.00 38.46 128 LEU A C 1
ATOM 862 O O . LEU A 1 146 ? 0.411 27.878 36.147 1.00 40.92 128 LEU A O 1
ATOM 867 N N . ILE A 1 147 ? 0.888 27.435 33.997 1.00 38.44 129 ILE A N 1
ATOM 868 C CA . ILE A 1 147 ? 2.250 27.004 34.315 1.00 35.71 129 ILE A CA 1
ATOM 869 C C . ILE A 1 147 ? 3.103 28.199 34.709 1.00 39.56 129 ILE A C 1
ATOM 870 O O . ILE A 1 147 ? 3.863 28.141 35.680 1.00 39.06 129 ILE A O 1
ATOM 875 N N . ALA A 1 148 ? 3.009 29.291 33.944 1.00 39.28 130 ALA A N 1
ATOM 876 C CA . ALA A 1 148 ? 3.624 30.550 34.354 1.00 38.69 130 ALA A CA 1
ATOM 877 C C . ALA A 1 148 ? 3.183 30.951 35.758 1.00 41.64 130 ALA A C 1
ATOM 878 O O . ALA A 1 148 ? 4.005 31.318 36.607 1.00 42.97 130 ALA A O 1
ATOM 880 N N . GLU A 1 149 ? 1.876 30.891 36.017 1.00 37.66 131 GLU A N 1
ATOM 881 C CA . GLU A 1 149 ? 1.350 31.334 37.305 1.00 34.69 131 GLU A CA 1
ATOM 882 C C . GLU A 1 149 ? 1.873 30.468 38.448 1.00 38.80 131 GLU A C 1
ATOM 883 O O . GLU A 1 149 ? 2.316 30.983 39.487 1.00 42.46 131 GLU A O 1
ATOM 889 N N . VAL A 1 150 ? 1.842 29.146 38.263 1.00 41.85 132 VAL A N 1
ATOM 890 C CA . VAL A 1 150 ? 2.209 28.223 39.324 1.00 44.20 132 VAL A CA 1
ATOM 891 C C . VAL A 1 150 ? 3.705 28.290 39.626 1.00 42.83 132 VAL A C 1
ATOM 892 O O . VAL A 1 150 ? 4.111 28.152 40.783 1.00 38.63 132 VAL A O 1
ATOM 896 N N . GLY A 1 151 ? 4.549 28.537 38.617 1.00 42.28 133 GLY A N 1
ATOM 897 C CA . GLY A 1 151 ? 5.974 28.678 38.881 1.00 39.32 133 GLY A CA 1
ATOM 898 C C . GLY A 1 151 ? 6.299 29.974 39.597 1.00 43.07 133 GLY A C 1
ATOM 899 O O . GLY A 1 151 ? 7.137 30.001 40.504 1.00 39.71 133 GLY A O 1
ATOM 900 N N . ALA A 1 152 ? 5.639 31.063 39.199 1.00 42.83 134 ALA A N 1
ATOM 901 C CA . ALA A 1 152 ? 5.738 32.317 39.934 1.00 39.89 134 ALA A CA 1
ATOM 902 C C . ALA A 1 152 ? 5.213 32.166 41.357 1.00 41.10 134 ALA A C 1
ATOM 903 O O . ALA A 1 152 ? 5.850 32.627 42.313 1.00 42.80 134 ALA A O 1
ATOM 905 N N . ALA A 1 153 ? 4.047 31.534 41.522 1.00 41.47 135 ALA A N 1
ATOM 906 C CA . ALA A 1 153 ? 3.458 31.436 42.858 1.00 39.52 135 ALA A CA 1
ATOM 907 C C . ALA A 1 153 ? 4.376 30.659 43.796 1.00 41.45 135 ALA A C 1
ATOM 908 O O . ALA A 1 153 ? 4.657 31.103 44.912 1.00 43.50 135 ALA A O 1
ATOM 910 N N . ALA A 1 154 ? 4.874 29.508 43.342 1.00 43.38 136 ALA A N 1
ATOM 911 C CA . ALA A 1 154 ? 5.717 28.671 44.189 1.00 42.45 136 ALA A CA 1
ATOM 912 C C . ALA A 1 154 ? 6.979 29.410 44.615 1.00 43.30 136 ALA A C 1
ATOM 913 O O . ALA A 1 154 ? 7.418 29.287 45.760 1.00 41.24 136 ALA A O 1
ATOM 915 N N . ALA A 1 155 ? 7.569 30.198 43.710 1.00 41.72 137 ALA A N 1
ATOM 916 C CA . ALA A 1 155 ? 8.777 30.949 44.049 1.00 41.39 137 ALA A CA 1
ATOM 917 C C . ALA A 1 155 ? 8.488 32.077 45.036 1.00 46.88 137 ALA A C 1
ATOM 918 O O . ALA A 1 155 ? 9.315 32.376 45.910 1.00 44.65 137 ALA A O 1
ATOM 920 N N . LEU A 1 156 ? 7.351 32.755 44.875 1.00 43.81 138 LEU A N 1
ATOM 921 C CA . LEU A 1 156 ? 6.933 33.734 45.868 1.00 46.89 138 LEU A CA 1
ATOM 922 C C . LEU A 1 156 ? 6.756 33.078 47.228 1.00 47.89 138 LEU A C 1
ATOM 923 O O . LEU A 1 156 ? 7.193 33.619 48.250 1.00 50.97 138 LEU A O 1
ATOM 928 N N . GLY A 1 157 ? 6.105 31.911 47.255 1.00 43.01 139 GLY A N 1
ATOM 929 C CA . GLY A 1 157 ? 5.861 31.237 48.516 1.00 44.40 139 GLY A CA 1
ATOM 930 C C . GLY A 1 157 ? 7.140 30.812 49.216 1.00 48.59 139 GLY A C 1
ATOM 931 O O . GLY A 1 157 ? 7.245 30.918 50.442 1.00 48.12 139 GLY A O 1
ATOM 932 N N . VAL A 1 158 ? 8.135 30.330 48.460 1.00 45.00 140 VAL A N 1
ATOM 933 C CA . VAL A 1 158 ? 9.387 29.950 49.118 1.00 46.99 140 VAL A CA 1
ATOM 934 C C . VAL A 1 158 ? 10.077 31.178 49.697 1.00 49.33 140 VAL A C 1
ATOM 935 O O . VAL A 1 158 ? 10.549 31.160 50.844 1.00 49.63 140 VAL A O 1
ATOM 939 N N . ARG A 1 159 ? 10.131 32.271 48.930 1.00 51.29 141 ARG A N 1
ATOM 940 C CA . ARG A 1 159 ? 10.745 33.492 49.439 1.00 49.41 141 ARG A CA 1
ATOM 941 C C . ARG A 1 159 ? 10.031 33.992 50.692 1.00 50.73 141 ARG A C 1
ATOM 942 O O . ARG A 1 159 ? 10.673 34.343 51.691 1.00 53.02 141 ARG A O 1
ATOM 950 N N . GLY A 1 160 ? 8.699 34.045 50.656 1.00 47.03 142 GLY A N 1
ATOM 951 C CA . GLY A 1 160 ? 7.961 34.517 51.823 1.00 52.32 142 GLY A CA 1
ATOM 952 C C . GLY A 1 160 ? 8.160 33.643 53.050 1.00 51.40 142 GLY A C 1
ATOM 953 O O . GLY A 1 160 ? 8.245 34.144 54.177 1.00 56.43 142 GLY A O 1
ATOM 954 N N . ALA A 1 161 ? 8.241 32.325 52.855 1.00 47.57 143 ALA A N 1
ATOM 955 C CA . ALA A 1 161 ? 8.514 31.448 53.987 1.00 52.72 143 ALA A CA 1
ATOM 956 C C . ALA A 1 161 ? 9.918 31.666 54.535 1.00 56.32 143 ALA A C 1
ATOM 957 O O . ALA A 1 161 ? 10.135 31.551 55.749 1.00 57.59 143 ALA A O 1
ATOM 959 N N . LEU A 1 162 ? 10.883 31.990 53.669 1.00 54.80 144 LEU A N 1
ATOM 960 C CA . LEU A 1 162 ? 12.250 32.198 54.137 1.00 57.18 144 LEU A CA 1
ATOM 961 C C . LEU A 1 162 ? 12.445 33.582 54.741 1.00 65.20 144 LEU A C 1
ATOM 962 O O . LEU A 1 162 ? 13.310 33.757 55.606 1.00 68.76 144 LEU A O 1
ATOM 967 N N . GLU A 1 163 ? 11.659 34.574 54.318 1.00 62.65 145 GLU A N 1
ATOM 968 C CA . GLU A 1 163 ? 11.724 35.874 54.977 1.00 63.76 145 GLU A CA 1
ATOM 969 C C . GLU A 1 163 ? 11.104 35.831 56.365 1.00 69.52 145 GLU A C 1
ATOM 970 O O . GLU A 1 163 ? 11.414 36.683 57.204 1.00 72.02 145 GLU A O 1
ATOM 976 N N . GLY A 1 164 ? 10.210 34.873 56.613 1.00 75.56 146 GLY A N 1
ATOM 977 C CA . GLY A 1 164 ? 9.581 34.714 57.910 1.00 82.35 146 GLY A CA 1
ATOM 978 C C . GLY A 1 164 ? 10.459 34.077 58.960 1.00 91.91 146 GLY A C 1
ATOM 979 O O . GLY A 1 164 ? 10.016 33.898 60.099 1.00 98.14 146 GLY A O 1
ATOM 980 N N . LEU A 1 165 ? 11.693 33.739 58.605 1.00 90.52 147 LEU A N 1
ATOM 981 C CA . LEU A 1 165 ? 12.611 33.087 59.524 1.00 91.02 147 LEU A CA 1
ATOM 982 C C . LEU A 1 165 ? 13.318 34.134 60.377 1.00 96.78 147 LEU A C 1
ATOM 983 O O . LEU A 1 165 ? 13.761 35.160 59.849 1.00 93.94 147 LEU A O 1
ATOM 985 N N . PRO A 1 166 ? 13.422 33.929 61.692 1.00 105.36 148 PRO A N 1
ATOM 986 C CA . PRO A 1 166 ? 14.107 34.915 62.537 1.00 111.64 148 PRO A CA 1
ATOM 987 C C . PRO A 1 166 ? 15.613 34.794 62.408 1.00 115.90 148 PRO A C 1
ATOM 988 O O . PRO A 1 166 ? 16.278 35.681 61.861 1.00 120.61 148 PRO A O 1
ATOM 992 N N . ARG A 1 167 ? 16.154 33.685 62.913 1.00 114.62 149 ARG A N 1
ATOM 993 C CA . ARG A 1 167 ? 17.564 33.387 62.748 1.00 111.41 149 ARG A CA 1
ATOM 994 C C . ARG A 1 167 ? 17.924 33.388 61.263 1.00 106.01 149 ARG A C 1
ATOM 995 O O . ARG A 1 167 ? 17.053 33.218 60.405 1.00 102.06 149 ARG A O 1
ATOM 997 N N . PRO A 1 168 ? 19.198 33.597 60.938 1.00 101.75 150 PRO A N 1
ATOM 998 C CA . PRO A 1 168 ? 19.630 33.572 59.533 1.00 96.58 150 PRO A CA 1
ATOM 999 C C . PRO A 1 168 ? 19.167 32.307 58.838 1.00 89.30 150 PRO A C 1
ATOM 1000 O O . PRO A 1 168 ? 19.356 31.196 59.358 1.00 83.57 150 PRO A O 1
ATOM 1004 N N . PRO A 1 169 ? 18.544 32.434 57.668 1.00 94.08 151 PRO A N 1
ATOM 1005 C CA . PRO A 1 169 ? 18.116 31.250 56.922 1.00 87.94 151 PRO A CA 1
ATOM 1006 C C . PRO A 1 169 ? 19.313 30.561 56.300 1.00 82.96 151 PRO A C 1
ATOM 1007 O O . PRO A 1 169 ? 20.348 31.205 56.059 1.00 80.05 151 PRO A O 1
ATOM 1011 N N . PRO A 1 170 ? 19.223 29.262 56.032 1.00 83.70 152 PRO A N 1
ATOM 1012 C CA . PRO A 1 170 ? 20.302 28.595 55.317 1.00 83.14 152 PRO A CA 1
ATOM 1013 C C . PRO A 1 170 ? 20.503 29.233 53.956 1.00 75.62 152 PRO A C 1
ATOM 1014 O O . PRO A 1 170 ? 19.588 29.881 53.410 1.00 64.88 152 PRO A O 1
ATOM 1018 N N . PRO A 1 171 ? 21.695 29.124 53.396 1.00 73.26 153 PRO A N 1
ATOM 1019 C CA . PRO A 1 171 ? 21.961 29.775 52.114 1.00 67.49 153 PRO A CA 1
ATOM 1020 C C . PRO A 1 171 ? 21.209 29.097 50.983 1.00 58.46 153 PRO A C 1
ATOM 1021 O O . PRO A 1 171 ? 21.487 27.941 50.640 1.00 56.98 153 PRO A O 1
ATOM 1025 N N . VAL A 1 172 ? 20.244 29.805 50.411 1.00 55.02 154 VAL A N 1
ATOM 1026 C CA . VAL A 1 172 ? 19.446 29.290 49.305 1.00 55.67 154 VAL A CA 1
ATOM 1027 C C . VAL A 1 172 ? 19.300 30.404 48.280 1.00 52.82 154 VAL A C 1
ATOM 1028 O O . VAL A 1 172 ? 19.248 31.587 48.633 1.00 60.26 154 VAL A O 1
ATOM 1032 N N . LYS A 1 173 ? 19.272 30.032 47.012 1.00 48.98 155 LYS A N 1
ATOM 1033 C CA . LYS A 1 173 ? 18.960 30.956 45.932 1.00 50.87 155 LYS A CA 1
ATOM 1034 C C . LYS A 1 173 ? 17.711 30.432 45.238 1.00 44.43 155 LYS A C 1
ATOM 1035 O O . LYS A 1 173 ? 17.695 29.287 44.779 1.00 47.40 155 LYS A O 1
ATOM 1041 N N . VAL A 1 174 ? 16.654 31.243 45.214 1.00 43.62 156 VAL A N 1
ATOM 1042 C CA . VAL A 1 174 ? 15.444 30.920 44.463 1.00 44.16 156 VAL A CA 1
ATOM 1043 C C . VAL A 1 174 ? 15.596 31.477 43.049 1.00 46.07 156 VAL A C 1
ATOM 1044 O O . VAL A 1 174 ? 15.711 32.695 42.867 1.00 49.35 156 VAL A O 1
ATOM 1048 N N . VAL A 1 175 ? 15.592 30.589 42.049 1.00 41.54 157 VAL A N 1
ATOM 1049 C CA . VAL A 1 175 ? 15.790 30.952 40.641 1.00 42.82 157 VAL A CA 1
ATOM 1050 C C . VAL A 1 175 ? 14.498 30.665 39.873 1.00 43.36 157 VAL A C 1
ATOM 1051 O O . VAL A 1 175 ? 13.998 29.533 39.888 1.00 40.89 157 VAL A O 1
ATOM 1055 N N . VAL A 1 176 ? 13.950 31.679 39.200 1.00 40.13 158 VAL A N 1
ATOM 1056 C CA . VAL A 1 176 ? 12.835 31.492 38.270 1.00 39.65 158 VAL A CA 1
ATOM 1057 C C . VAL A 1 176 ? 13.366 31.672 36.858 1.00 38.13 158 VAL A C 1
ATOM 1058 O O . VAL A 1 176 ? 14.048 32.663 36.563 1.00 40.69 158 VAL A O 1
ATOM 1062 N N . LEU A 1 177 ? 13.047 30.727 35.985 1.00 34.31 159 LEU A N 1
ATOM 1063 C CA . LEU A 1 177 ? 13.452 30.777 34.580 1.00 36.99 159 LEU A CA 1
ATOM 1064 C C . LEU A 1 177 ? 12.197 30.770 33.719 1.00 38.28 159 LEU A C 1
ATOM 1065 O O . LEU A 1 177 ? 11.366 29.863 33.842 1.00 40.92 159 LEU A O 1
ATOM 1070 N N . GLY A 1 178 ? 12.056 31.773 32.859 1.00 39.79 160 GLY A N 1
ATOM 1071 C CA . GLY A 1 178 ? 10.998 31.728 31.867 1.00 35.94 160 GLY A CA 1
ATOM 1072 C C . GLY A 1 178 ? 11.483 30.937 30.680 1.00 38.68 160 GLY A C 1
ATOM 1073 O O . GLY A 1 178 ? 12.504 31.290 30.089 1.00 38.70 160 GLY A O 1
ATOM 1074 N N . THR A 1 179 ? 10.794 29.843 30.342 1.00 39.89 161 THR A N 1
ATOM 1075 C CA . THR A 1 179 ? 11.236 28.939 29.283 1.00 38.12 161 THR A CA 1
ATOM 1076 C C . THR A 1 179 ? 10.246 29.001 28.127 1.00 36.68 161 THR A C 1
ATOM 1077 O O . THR A 1 179 ? 9.225 28.299 28.138 1.00 34.86 161 THR A O 1
ATOM 1081 N N . PRO A 1 180 ? 10.498 29.811 27.102 1.00 40.96 162 PRO A N 1
ATOM 1082 C CA . PRO A 1 180 ? 9.538 29.912 25.996 1.00 39.53 162 PRO A CA 1
ATOM 1083 C C . PRO A 1 180 ? 9.523 28.645 25.156 1.00 39.50 162 PRO A C 1
ATOM 1084 O O . PRO A 1 180 ? 10.296 27.709 25.364 1.00 43.21 162 PRO A O 1
ATOM 1088 N N . ALA A 1 181 ? 8.554 28.601 24.238 1.00 37.26 163 ALA A N 1
ATOM 1089 C CA . ALA A 1 181 ? 8.566 27.674 23.099 1.00 38.01 163 ALA A CA 1
ATOM 1090 C C . ALA A 1 181 ? 8.609 26.218 23.549 1.00 36.96 163 ALA A C 1
ATOM 1091 O O . ALA A 1 181 ? 9.471 25.445 23.129 1.00 44.72 163 ALA A O 1
ATOM 1093 N N . GLU A 1 182 ? 7.692 25.848 24.450 1.00 32.69 164 GLU A N 1
ATOM 1094 C CA . GLU A 1 182 ? 7.563 24.436 24.798 1.00 35.85 164 GLU A CA 1
ATOM 1095 C C . GLU A 1 182 ? 6.867 23.651 23.690 1.00 38.57 164 GLU A C 1
ATOM 1096 O O . GLU A 1 182 ? 7.229 22.498 23.422 1.00 45.24 164 GLU A O 1
ATOM 1102 N N . GLU A 1 183 ? 5.845 24.238 23.056 1.00 40.67 165 GLU A N 1
ATOM 1103 C CA . GLU A 1 183 ? 5.081 23.469 22.072 1.00 43.71 165 GLU A CA 1
ATOM 1104 C C . GLU A 1 183 ? 5.848 23.250 20.778 1.00 47.63 165 GLU A C 1
ATOM 1105 O O . GLU A 1 183 ? 5.505 22.339 20.012 1.00 49.15 165 GLU A O 1
ATOM 1111 N N . ASP A 1 184 ? 6.866 24.056 20.509 1.00 43.63 166 ASP A N 1
ATOM 1112 C CA . ASP A 1 184 ? 7.605 23.918 19.259 1.00 48.28 166 ASP A CA 1
ATOM 1113 C C . ASP A 1 184 ? 8.972 24.550 19.450 1.00 45.41 166 ASP A C 1
ATOM 1114 O O . ASP A 1 184 ? 9.062 25.730 19.800 1.00 50.86 166 ASP A O 1
ATOM 1119 N N . GLY A 1 185 ? 10.023 23.780 19.224 1.00 47.63 167 GLY A N 1
ATOM 1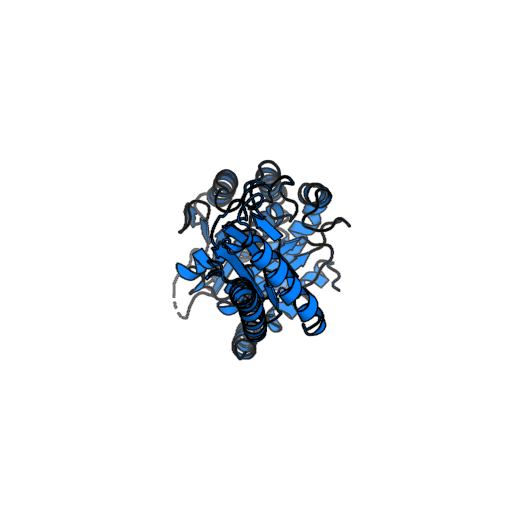120 C CA . GLY A 1 185 ? 11.369 24.304 19.357 1.00 48.16 167 GLY A CA 1
ATOM 1121 C C . GLY A 1 185 ? 12.033 23.766 20.605 1.00 50.72 167 GLY A C 1
ATOM 1122 O O . GLY A 1 185 ? 12.996 23.006 20.516 1.00 51.66 167 GLY A O 1
ATOM 1123 N N . GLY A 1 186 ? 11.503 24.123 21.774 1.00 49.30 168 GLY A N 1
ATOM 1124 C CA . GLY A 1 186 ? 12.015 23.609 23.030 1.00 45.11 168 GLY A CA 1
ATOM 1125 C C . GLY A 1 186 ? 12.920 24.602 23.726 1.00 45.98 168 GLY A C 1
ATOM 1126 O O . GLY A 1 186 ? 14.135 24.406 23.769 1.00 41.40 168 GLY A O 1
ATOM 1127 N N . GLY A 1 187 ? 12.336 25.663 24.293 1.00 45.43 169 GLY A N 1
ATOM 1128 C CA . GLY A 1 187 ? 13.139 26.726 24.883 1.00 38.44 169 GLY A CA 1
ATOM 1129 C C . GLY A 1 187 ? 14.012 26.278 26.038 1.00 38.73 169 GLY A C 1
ATOM 1130 O O . GLY A 1 187 ? 15.077 26.860 26.275 1.00 45.08 169 GLY A O 1
ATOM 1131 N N . LYS A 1 188 ? 13.592 25.246 26.776 1.00 36.41 170 LYS A N 1
ATOM 1132 C CA . LYS A 1 188 ? 14.446 24.751 27.853 1.00 37.55 170 LYS A CA 1
ATOM 1133 C C . LYS A 1 188 ? 15.754 24.210 27.300 1.00 43.05 170 LYS A C 1
ATOM 1134 O O . LYS A 1 188 ? 16.797 24.304 27.958 1.00 41.23 170 LYS A O 1
ATOM 1140 N N . ILE A 1 189 ? 15.719 23.661 26.087 1.00 44.08 171 ILE A N 1
ATOM 1141 C CA . ILE A 1 189 ? 16.922 23.105 25.484 1.00 42.42 171 ILE A CA 1
ATOM 1142 C C . ILE A 1 189 ? 17.856 24.221 25.044 1.00 46.01 171 ILE A C 1
ATOM 1143 O O . ILE A 1 189 ? 19.071 24.145 25.256 1.00 46.83 171 ILE A O 1
ATOM 1148 N N . ASP A 1 190 ? 17.312 25.271 24.422 1.00 42.42 172 ASP A N 1
ATOM 1149 C CA . ASP A 1 190 ? 18.114 26.470 24.193 1.00 44.37 172 ASP A CA 1
ATOM 1150 C C . ASP A 1 190 ? 18.776 26.918 25.477 1.00 44.67 172 ASP A C 1
ATOM 1151 O O . ASP A 1 190 ? 19.950 27.311 25.481 1.00 43.92 172 ASP A O 1
ATOM 1156 N N . LEU A 1 191 ? 18.042 26.838 26.590 1.00 44.44 173 LEU A N 1
ATOM 1157 C CA . LEU A 1 191 ? 18.553 27.334 27.856 1.00 43.62 173 LEU A CA 1
ATOM 1158 C C . LEU A 1 191 ? 19.581 26.376 28.442 1.00 39.20 173 LEU A C 1
ATOM 1159 O O . LEU A 1 191 ? 20.569 26.813 29.028 1.00 44.04 173 LEU A O 1
ATOM 1164 N N . ILE A 1 192 ? 19.361 25.067 28.288 1.00 44.10 174 ILE A N 1
ATOM 1165 C CA . ILE A 1 192 ? 20.380 24.097 28.678 1.00 47.42 174 ILE A CA 1
ATOM 1166 C C . ILE A 1 192 ? 21.681 24.369 27.935 1.00 48.74 174 ILE A C 1
ATOM 1167 O O . ILE A 1 192 ? 22.767 24.405 28.532 1.00 46.65 174 ILE A O 1
ATOM 1172 N N . GLU A 1 193 ? 21.588 24.568 26.620 1.00 47.58 175 GLU A N 1
ATOM 1173 C CA . GLU A 1 193 ? 22.784 24.821 25.813 1.00 49.09 175 GLU A CA 1
ATOM 1174 C C . GLU A 1 193 ? 23.524 26.071 26.253 1.00 53.60 175 GLU A C 1
ATOM 1175 O O . GLU A 1 193 ? 24.739 26.178 26.045 1.00 60.76 175 GLU A O 1
ATOM 1181 N N . ALA A 1 194 ? 22.809 27.032 26.829 1.00 42.65 176 ALA A N 1
ATOM 1182 C CA . ALA A 1 194 ? 23.425 28.247 27.330 1.00 46.32 176 ALA A CA 1
ATOM 1183 C C . ALA A 1 194 ? 24.011 28.065 28.718 1.00 45.26 176 ALA A C 1
ATOM 1184 O O . ALA A 1 194 ? 24.652 28.987 29.224 1.00 49.31 176 ALA A O 1
ATOM 1186 N N . GLY A 1 195 ? 23.810 26.907 29.338 1.00 45.59 177 GLY A N 1
ATOM 1187 C CA . GLY A 1 195 ? 24.314 26.653 30.666 1.00 42.97 177 GLY A CA 1
ATOM 1188 C C . GLY A 1 195 ? 23.375 27.047 31.783 1.00 44.55 177 GLY A C 1
ATOM 1189 O O . GLY A 1 195 ? 23.783 27.016 32.948 1.00 51.64 177 GLY A O 1
ATOM 1190 N N . ALA A 1 196 ? 22.122 27.390 31.473 1.00 42.62 178 ALA A N 1
ATOM 1191 C CA . ALA A 1 196 ? 21.248 27.961 32.492 1.00 46.81 178 ALA A CA 1
ATOM 1192 C C . ALA A 1 196 ? 20.958 26.990 33.625 1.00 46.95 178 ALA A C 1
ATOM 1193 O O . ALA A 1 196 ? 20.652 27.422 34.740 1.00 49.91 178 ALA A O 1
ATOM 1195 N N . PHE A 1 197 ? 21.064 25.695 33.378 1.00 45.41 179 PHE A N 1
ATOM 1196 C CA . PHE A 1 197 ? 20.684 24.709 34.371 1.00 48.94 179 PHE A CA 1
ATOM 1197 C C . PHE A 1 197 ? 21.874 24.093 35.087 1.00 53.27 179 PHE A C 1
ATOM 1198 O O . PHE A 1 197 ? 21.675 23.254 35.971 1.00 51.69 179 PHE A O 1
ATOM 1206 N N . THR A 1 198 ? 23.108 24.498 34.749 1.00 50.17 180 THR A N 1
ATOM 1207 C CA . THR A 1 198 ? 24.266 23.782 35.266 1.00 46.74 180 THR A CA 1
ATOM 1208 C C . THR A 1 198 ? 24.496 24.007 36.753 1.00 50.57 180 THR A C 1
ATOM 1209 O O . THR A 1 198 ? 25.168 23.182 37.382 1.00 55.10 180 THR A O 1
ATOM 1213 N N . ASN A 1 199 ? 23.962 25.083 37.333 1.00 53.57 181 ASN A N 1
ATOM 1214 C CA . ASN A 1 199 ? 24.149 25.376 38.753 1.00 55.17 181 ASN A CA 1
ATOM 1215 C C . ASN A 1 199 ? 22.892 25.168 39.583 1.00 52.63 181 ASN A C 1
ATOM 1216 O O . ASN A 1 199 ? 22.880 25.542 40.751 1.00 51.36 181 ASN A O 1
ATOM 1221 N N . LEU A 1 200 ? 21.832 24.600 39.015 1.00 45.24 182 LEU A N 1
ATOM 1222 C CA . LEU A 1 200 ? 20.620 24.339 39.781 1.00 45.90 182 LEU A CA 1
ATOM 1223 C C . LEU A 1 200 ? 20.729 22.991 40.475 1.00 46.91 182 LEU A C 1
ATOM 1224 O O . LEU A 1 200 ? 21.273 22.034 39.925 1.00 48.72 182 LEU A O 1
ATOM 1229 N N . ASP A 1 201 ? 20.194 22.915 41.684 1.00 42.91 183 ASP A N 1
ATOM 1230 C CA . ASP A 1 201 ? 20.244 21.674 42.442 1.00 46.93 183 ASP A CA 1
ATOM 1231 C C . ASP A 1 201 ? 18.966 20.868 42.321 1.00 46.67 183 ASP A C 1
ATOM 1232 O O . ASP A 1 201 ? 19.012 19.636 42.326 1.00 47.72 183 ASP A O 1
ATOM 1237 N N . VAL A 1 202 ? 17.829 21.549 42.210 1.00 43.75 184 VAL A N 1
ATOM 1238 C CA . VAL A 1 202 ? 16.525 20.921 42.029 1.00 41.97 184 VAL A CA 1
ATOM 1239 C C . VAL A 1 202 ? 15.696 21.903 41.219 1.00 39.49 184 VAL A C 1
ATOM 1240 O O . VAL A 1 202 ? 15.869 23.121 41.326 1.00 37.91 184 VAL A O 1
ATOM 1244 N N . VAL A 1 203 ? 14.805 21.383 40.384 1.00 36.42 185 VAL A N 1
ATOM 1245 C CA . VAL A 1 203 ? 13.965 22.247 39.575 1.00 41.78 185 VAL A CA 1
ATOM 1246 C C . VAL A 1 203 ? 12.511 21.795 39.687 1.00 41.53 185 VAL A C 1
ATOM 1247 O O . VAL A 1 203 ? 12.214 20.594 39.704 1.00 42.02 185 VAL A O 1
ATOM 1251 N N . PHE A 1 204 ? 11.605 22.763 39.795 1.00 36.77 186 PHE A N 1
ATOM 1252 C CA . PHE A 1 204 ? 10.185 22.502 40.001 1.00 34.95 186 PHE A CA 1
ATOM 1253 C C . PHE A 1 204 ? 9.358 23.163 38.910 1.00 36.12 186 PHE A C 1
ATOM 1254 O O . PHE A 1 204 ? 9.649 24.292 38.501 1.00 37.85 186 PHE A O 1
ATOM 1262 N N . MET A 1 205 ? 8.327 22.460 38.442 1.00 38.70 187 MET A N 1
ATOM 1263 C CA . MET A 1 205 ? 7.263 23.077 37.660 1.00 35.73 187 MET A CA 1
ATOM 1264 C C . MET A 1 205 ? 6.068 22.146 37.753 1.00 42.41 187 MET A C 1
ATOM 1265 O O . MET A 1 205 ? 6.181 21.040 38.277 1.00 41.68 187 MET A O 1
ATOM 1270 N N . ALA A 1 206 ? 4.910 22.615 37.278 1.00 34.09 188 ALA A N 1
ATOM 1271 C CA . ALA A 1 206 ? 3.720 21.771 37.253 1.00 37.07 188 ALA A CA 1
ATOM 1272 C C . ALA A 1 206 ? 2.865 22.151 36.054 1.00 39.38 188 ALA A C 1
ATOM 1273 O O . ALA A 1 206 ? 2.955 23.265 35.532 1.00 40.02 188 ALA A O 1
ATOM 1275 N N . HIS A 1 207 ? 1.999 21.221 35.649 1.00 37.02 189 HIS A N 1
ATOM 1276 C CA . HIS A 1 207 ? 1.298 21.326 34.377 1.00 42.53 189 HIS A CA 1
ATOM 1277 C C . HIS A 1 207 ? -0.177 20.980 34.568 1.00 40.84 189 HIS A C 1
ATOM 1278 O O . HIS A 1 207 ? -0.500 19.911 35.116 1.00 41.41 189 HIS A O 1
ATOM 1285 N N . PRO A 1 208 ? -1.095 21.861 34.179 1.00 44.19 190 PRO A N 1
ATOM 1286 C CA . PRO A 1 208 ? -2.520 21.550 34.346 1.00 43.44 190 PRO A CA 1
ATOM 1287 C C . PRO A 1 208 ? -2.939 20.427 33.407 1.00 46.95 190 PRO A C 1
ATOM 1288 O O . PRO A 1 208 ? -2.526 20.376 32.248 1.00 44.91 190 PRO A O 1
ATOM 1292 N N . SER A 1 209 ? -3.764 19.514 33.920 1.00 49.71 191 SER A N 1
ATOM 1293 C CA . SER A 1 209 ? -4.158 18.347 33.137 1.00 51.38 191 SER A CA 1
ATOM 1294 C C . SER A 1 209 ? -5.614 17.983 33.427 1.00 49.71 191 SER A C 1
ATOM 1295 O O . SER A 1 209 ? -6.448 18.881 33.581 1.00 49.32 191 SER A O 1
ATOM 1298 N N . GLN A 1 210 ? -5.927 16.681 33.522 1.00 56.28 192 GLN A N 1
ATOM 1299 C CA . GLN A 1 210 ? -7.262 16.211 33.901 1.00 65.81 192 GLN A CA 1
ATOM 1300 C C . GLN A 1 210 ? -7.307 15.489 35.234 1.00 75.61 192 GLN A C 1
ATOM 1301 O O . GLN A 1 210 ? -8.396 15.100 35.669 1.00 81.82 192 GLN A O 1
ATOM 1307 N N . GLU A 1 211 ? -6.166 15.259 35.870 1.00 78.30 193 GLU A N 1
ATOM 1308 C CA . GLU A 1 211 ? -6.154 14.679 37.206 1.00 82.46 193 GLU A CA 1
ATOM 1309 C C . GLU A 1 211 ? -4.858 15.095 37.887 1.00 76.55 193 GLU A C 1
ATOM 1310 O O . GLU A 1 211 ? -3.964 15.683 37.268 1.00 66.63 193 GLU A O 1
ATOM 1312 N N . ASN A 1 212 ? -4.772 14.786 39.175 1.00 79.13 194 ASN A N 1
ATOM 1313 C CA . ASN A 1 212 ? -3.616 15.130 39.990 1.00 76.49 194 ASN A CA 1
ATOM 1314 C C . ASN A 1 212 ? -2.681 13.928 40.054 1.00 78.43 194 ASN A C 1
ATOM 1315 O O . ASN A 1 212 ? -3.041 12.881 40.604 1.00 79.57 194 ASN A O 1
ATOM 1320 N N . ALA A 1 213 ? -1.489 14.079 39.480 1.00 71.40 195 ALA A N 1
ATOM 1321 C CA . ALA A 1 213 ? -0.481 13.028 39.486 1.00 71.75 195 ALA A CA 1
ATOM 1322 C C . ALA A 1 213 ? 0.878 13.666 39.703 1.00 70.18 195 ALA A C 1
ATOM 1323 O O . ALA A 1 213 ? 1.210 14.663 39.051 1.00 70.76 195 ALA A O 1
ATOM 1325 N N . ALA A 1 214 ? 1.657 13.081 40.614 1.00 67.62 196 ALA A N 1
ATOM 1326 C CA . ALA A 1 214 ? 3.008 13.561 40.883 1.00 69.39 196 ALA A CA 1
ATOM 1327 C C . ALA A 1 214 ? 3.965 13.291 39.730 1.00 75.11 196 ALA A C 1
ATOM 1328 O O . ALA A 1 214 ? 5.025 13.920 39.664 1.00 74.26 196 ALA A O 1
ATOM 1330 N N . TYR A 1 215 ? 3.613 12.373 38.830 1.00 78.91 197 TYR A N 1
ATOM 1331 C CA . TYR A 1 215 ? 4.432 12.050 37.671 1.00 83.26 197 TYR A CA 1
ATOM 1332 C C . TYR A 1 215 ? 3.566 11.298 36.672 1.00 84.29 197 TYR A C 1
ATOM 1333 O O . TYR A 1 215 ? 2.802 10.408 37.065 1.00 85.55 197 TYR A O 1
ATOM 1342 N N . LEU A 1 216 ? 3.674 11.667 35.394 1.00 82.64 198 LEU A N 1
ATOM 1343 C CA . LEU A 1 216 ? 3.053 10.972 34.274 1.00 83.95 198 LEU A CA 1
ATOM 1344 C C . LEU A 1 216 ? 4.092 10.712 33.194 1.00 87.97 198 LEU A C 1
ATOM 1345 O O . LEU A 1 216 ? 5.007 11.519 33.001 1.00 86.25 198 LEU A O 1
ATOM 1350 N N . PRO A 1 217 ? 3.979 9.575 32.471 1.00 94.41 199 PRO A N 1
ATOM 1351 C CA . PRO A 1 217 ? 5.033 9.189 31.514 1.00 92.37 199 PRO A CA 1
ATOM 1352 C C . PRO A 1 217 ? 5.088 10.027 30.242 1.00 83.49 199 PRO A C 1
ATOM 1353 O O . PRO A 1 217 ? 4.357 9.770 29.279 1.00 89.40 199 PRO A O 1
ATOM 1357 N N . ASP A 1 218 ? 5.970 11.023 30.232 1.00 71.28 200 ASP A N 1
ATOM 1358 C CA . ASP A 1 218 ? 6.301 11.766 29.026 1.00 61.94 200 ASP A CA 1
ATOM 1359 C C . ASP A 1 218 ? 7.465 11.091 28.320 1.00 55.82 200 ASP A C 1
ATOM 1360 O O . ASP A 1 218 ? 8.435 10.676 28.960 1.00 54.60 200 ASP A O 1
ATOM 1365 N N . MET A 1 219 ? 7.380 11.025 26.998 1.00 52.34 201 MET A N 1
ATOM 1366 C CA . MET A 1 219 ? 8.241 10.181 26.187 1.00 52.03 201 MET A CA 1
ATOM 1367 C C . MET A 1 219 ? 9.268 10.995 25.419 1.00 45.92 201 MET A C 1
ATOM 1368 O O . MET A 1 219 ? 9.107 12.198 25.199 1.00 44.04 201 MET A O 1
ATOM 1373 N N . ALA A 1 220 ? 10.329 10.320 24.986 1.00 40.57 202 ALA A N 1
ATOM 1374 C CA . ALA A 1 220 ? 11.281 10.981 24.108 1.00 40.33 202 ALA A CA 1
ATOM 1375 C C . ALA A 1 220 ? 10.641 11.203 22.741 1.00 48.13 202 ALA A C 1
ATOM 1376 O O . ALA A 1 220 ? 9.750 10.461 22.329 1.00 49.79 202 ALA A O 1
ATOM 1378 N N . GLU A 1 221 ? 11.079 12.257 22.045 1.00 48.13 203 GLU A N 1
ATOM 1379 C CA . GLU A 1 221 ? 10.507 12.611 20.752 1.00 46.19 203 GLU A CA 1
ATOM 1380 C C . GLU A 1 221 ? 11.594 13.039 19.777 1.00 51.37 203 GLU A C 1
ATOM 1381 O O . GLU A 1 221 ? 12.521 13.769 20.144 1.00 48.71 203 GLU A O 1
ATOM 1387 N N . HIS A 1 222 ? 11.456 12.598 18.528 1.00 48.74 204 HIS A N 1
ATOM 1388 C CA . HIS A 1 222 ? 12.337 12.976 17.432 1.00 48.32 204 HIS A CA 1
ATOM 1389 C C . HIS A 1 222 ? 11.470 13.366 16.246 1.00 50.16 204 HIS A C 1
ATOM 1390 O O . HIS A 1 222 ? 10.566 12.616 15.867 1.00 53.88 204 HIS A O 1
ATOM 1397 N N . ASP A 1 223 ? 11.724 14.547 15.685 1.00 52.81 205 ASP A N 1
ATOM 1398 C CA . ASP A 1 223 ? 11.021 15.051 14.512 1.00 49.90 205 ASP A CA 1
ATOM 1399 C C . ASP A 1 223 ? 11.890 14.891 13.276 1.00 47.48 205 ASP A C 1
ATOM 1400 O O . ASP A 1 223 ? 13.112 15.034 13.335 1.00 48.37 205 ASP A O 1
ATOM 1405 N N . VAL A 1 224 ? 11.246 14.653 12.139 1.00 46.09 206 VAL A N 1
ATOM 1406 C CA . VAL A 1 224 ? 11.978 14.555 10.883 1.00 45.16 206 VAL A CA 1
ATOM 1407 C C . VAL A 1 224 ? 11.151 15.174 9.759 1.00 43.82 206 VAL A C 1
ATOM 1408 O O . VAL A 1 224 ? 9.923 15.066 9.730 1.00 45.47 206 VAL A O 1
ATOM 1412 N N . THR A 1 225 ? 11.837 15.840 8.838 1.00 48.55 207 THR A N 1
ATOM 1413 C CA . THR A 1 225 ? 11.262 16.250 7.569 1.00 47.62 207 THR A CA 1
ATOM 1414 C C . THR A 1 225 ? 11.902 15.404 6.482 1.00 43.70 207 THR A C 1
ATOM 1415 O O . THR A 1 225 ? 13.134 15.343 6.389 1.00 42.72 207 THR A O 1
ATOM 1419 N N . VAL A 1 226 ? 11.075 14.748 5.670 1.00 44.40 208 VAL A N 1
ATOM 1420 C CA . VAL A 1 226 ? 11.562 13.893 4.589 1.00 42.96 208 VAL A CA 1
ATOM 1421 C C . VAL A 1 226 ? 11.174 14.507 3.255 1.00 44.57 208 VAL A C 1
ATOM 1422 O O . VAL A 1 226 ? 9.996 14.789 3.012 1.00 44.50 208 VAL A O 1
ATOM 1426 N N . LYS A 1 227 ? 12.161 14.690 2.388 1.00 45.28 209 LYS A N 1
ATOM 1427 C CA . LYS A 1 227 ? 11.968 15.252 1.061 1.00 46.83 209 LYS A CA 1
ATOM 1428 C C . LYS A 1 227 ? 12.467 14.262 0.014 1.00 47.04 209 LYS A C 1
ATOM 1429 O O . LYS A 1 227 ? 13.590 13.756 0.124 1.00 46.93 209 LYS A O 1
ATOM 1435 N N . TYR A 1 228 ? 11.633 13.981 -0.993 1.00 42.41 210 TYR A N 1
ATOM 1436 C CA . TYR A 1 228 ? 11.983 13.085 -2.087 1.00 45.81 210 TYR A CA 1
ATOM 1437 C C . TYR A 1 228 ? 12.156 13.882 -3.368 1.00 48.47 210 TYR A C 1
ATOM 1438 O O . TYR A 1 228 ? 11.367 14.786 -3.657 1.00 51.81 210 TYR A O 1
ATOM 1447 N N . TYR A 1 229 ? 13.171 13.519 -4.145 1.00 46.89 211 TYR A N 1
ATOM 1448 C CA . TYR A 1 229 ? 13.513 14.208 -5.388 1.00 44.26 211 TYR A CA 1
ATOM 1449 C C . TYR A 1 229 ? 13.476 13.192 -6.508 1.00 48.04 211 TYR A C 1
ATOM 1450 O O . TYR A 1 229 ? 14.208 12.197 -6.469 1.00 46.79 211 TYR A O 1
ATOM 1459 N N . GLY A 1 230 ? 12.599 13.424 -7.483 1.00 50.94 212 GLY A N 1
ATOM 1460 C CA . GLY A 1 230 ? 12.497 12.562 -8.643 1.00 48.36 212 GLY A CA 1
ATOM 1461 C C . GLY A 1 230 ? 12.786 13.309 -9.923 1.00 56.26 212 GLY A C 1
ATOM 1462 O O . GLY A 1 230 ? 13.620 14.221 -9.941 1.00 58.70 212 GLY A O 1
ATOM 1463 N N . LYS A 1 231 ? 12.101 12.947 -11.006 1.00 56.13 213 LYS A N 1
ATOM 1464 C CA . LYS A 1 231 ? 12.356 13.562 -12.304 1.00 55.73 213 LYS A CA 1
ATOM 1465 C C . LYS A 1 231 ? 11.026 13.841 -12.984 1.00 56.24 213 LYS A C 1
ATOM 1466 O O . LYS A 1 231 ? 10.281 12.909 -13.299 1.00 53.89 213 LYS A O 1
ATOM 1468 N N . ALA A 1 232 ? 10.731 15.119 -13.199 1.00 62.47 214 ALA A N 1
ATOM 1469 C CA . ALA A 1 232 ? 9.497 15.497 -13.867 1.00 64.72 214 ALA A CA 1
ATOM 1470 C C . ALA A 1 232 ? 9.428 14.887 -15.260 1.00 66.28 214 ALA A C 1
ATOM 1471 O O . ALA A 1 232 ? 10.442 14.664 -15.925 1.00 67.41 214 ALA A O 1
ATOM 1473 N N . SER A 1 233 ? 8.204 14.612 -15.692 1.00 65.77 215 SER A N 1
ATOM 1474 C CA . SER A 1 233 ? 7.928 14.203 -17.057 1.00 66.95 215 SER A CA 1
ATOM 1475 C C . SER A 1 233 ? 6.449 14.447 -17.301 1.00 70.35 215 SER A C 1
ATOM 1476 O O . SER A 1 233 ? 5.660 14.528 -16.355 1.00 71.81 215 SER A O 1
ATOM 1479 N N . HIS A 1 234 ? 6.086 14.587 -18.569 1.00 71.25 216 HIS A N 1
ATOM 1480 C CA . HIS A 1 234 ? 4.685 14.729 -18.944 1.00 72.12 216 HIS A CA 1
ATOM 1481 C C . HIS A 1 234 ? 3.997 13.379 -18.800 1.00 71.71 216 HIS A C 1
ATOM 1482 O O . HIS A 1 234 ? 4.247 12.464 -19.592 1.00 74.16 216 HIS A O 1
ATOM 1484 N N . SER A 1 235 ? 3.125 13.243 -17.794 1.00 69.04 217 SER A N 1
ATOM 1485 C CA . SER A 1 235 ? 2.450 11.962 -17.601 1.00 70.90 217 SER A CA 1
ATOM 1486 C C . SER A 1 235 ? 1.532 11.622 -18.771 1.00 80.46 217 SER A C 1
ATOM 1487 O O . SER A 1 235 ? 1.258 10.442 -19.010 1.00 82.32 217 SER A O 1
ATOM 1490 N N . ALA A 1 236 ? 1.090 12.624 -19.530 1.00 88.42 218 ALA A N 1
ATOM 1491 C CA . ALA A 1 236 ? 0.255 12.359 -20.696 1.00 97.19 218 ALA A CA 1
ATOM 1492 C C . ALA A 1 236 ? 1.033 11.640 -21.792 1.00 102.51 218 ALA A C 1
ATOM 1493 O O . ALA A 1 236 ? 0.536 10.674 -22.383 1.00 110.33 218 ALA A O 1
ATOM 1495 N N . SER A 1 237 ? 2.256 12.092 -22.075 1.00 97.89 219 SER A N 1
ATOM 1496 C CA . SER A 1 237 ? 3.046 11.561 -23.183 1.00 89.57 219 SER A CA 1
ATOM 1497 C C . SER A 1 237 ? 4.078 10.531 -22.727 1.00 79.89 219 SER A C 1
ATOM 1498 O O . SER A 1 237 ? 4.056 9.388 -23.191 1.00 73.51 219 SER A O 1
ATOM 1501 N N . TYR A 1 238 ? 4.988 10.917 -21.830 1.00 76.19 220 TYR A N 1
ATOM 1502 C CA . TYR A 1 238 ? 6.151 10.102 -21.474 1.00 71.93 220 TYR A CA 1
ATOM 1503 C C . TYR A 1 238 ? 6.229 9.854 -19.970 1.00 61.44 220 TYR A C 1
ATOM 1504 O O . TYR A 1 238 ? 7.231 10.195 -19.331 1.00 59.38 220 TYR A O 1
ATOM 1513 N N . PRO A 1 239 ? 5.200 9.242 -19.366 1.00 54.47 221 PRO A N 1
ATOM 1514 C CA . PRO A 1 239 ? 5.270 9.016 -17.914 1.00 51.99 221 PRO A CA 1
ATOM 1515 C C . PRO A 1 239 ? 6.422 8.103 -17.525 1.00 50.19 221 PRO A C 1
ATOM 1516 O O . PRO A 1 239 ? 7.007 8.284 -16.452 1.00 42.44 221 PRO A O 1
ATOM 1520 N N . TRP A 1 240 ? 6.788 7.152 -18.386 1.00 55.78 222 TRP A N 1
ATOM 1521 C CA . TRP A 1 240 ? 7.894 6.242 -18.108 1.00 59.05 222 TRP A CA 1
ATOM 1522 C C . TRP A 1 240 ? 9.252 6.929 -18.074 1.00 57.20 222 TRP A C 1
ATOM 1523 O O . TRP A 1 240 ? 10.243 6.279 -17.726 1.00 62.15 222 TRP A O 1
ATOM 1534 N N . GLU A 1 241 ? 9.333 8.200 -18.442 1.00 54.28 223 GLU A N 1
ATOM 1535 C CA . GLU A 1 241 ? 10.571 8.953 -18.307 1.00 61.39 223 GLU A CA 1
ATOM 1536 C C . GLU A 1 241 ? 10.644 9.714 -16.992 1.00 60.86 223 GLU A C 1
ATOM 1537 O O . GLU A 1 241 ? 11.647 10.384 -16.732 1.00 63.52 223 GLU A O 1
ATOM 1543 N N . GLY A 1 242 ? 9.620 9.605 -16.152 1.00 57.11 224 GLY A N 1
ATOM 1544 C CA . GLY A 1 242 ? 9.621 10.245 -14.859 1.00 54.18 224 GLY A CA 1
ATOM 1545 C C . GLY A 1 242 ? 10.106 9.319 -13.759 1.00 48.21 224 GLY A C 1
ATOM 1546 O O . GLY A 1 242 ? 10.170 8.104 -13.916 1.00 46.83 224 GLY A O 1
ATOM 1547 N N . LEU A 1 243 ? 10.496 9.931 -12.650 1.00 47.23 225 LEU A N 1
ATOM 1548 C CA . LEU A 1 243 ? 10.756 9.238 -11.397 1.00 44.44 225 LEU A CA 1
ATOM 1549 C C . LEU A 1 243 ? 9.846 9.882 -10.368 1.00 43.70 225 LEU A C 1
ATOM 1550 O O . LEU A 1 243 ? 9.964 11.077 -10.091 1.00 48.19 225 LEU A O 1
ATOM 1555 N N . ASN A 1 244 ? 8.924 9.102 -9.828 1.00 41.74 226 ASN A N 1
ATOM 1556 C CA . ASN A 1 244 ? 7.716 9.657 -9.226 1.00 43.04 226 ASN A CA 1
ATOM 1557 C C . ASN A 1 244 ? 7.922 9.825 -7.726 1.00 43.30 226 ASN A C 1
ATOM 1558 O O . ASN A 1 244 ? 7.851 8.857 -6.966 1.00 39.22 226 ASN A O 1
ATOM 1563 N N . ALA A 1 245 ? 8.170 11.069 -7.297 1.00 40.41 227 ALA A N 1
ATOM 1564 C CA . ALA A 1 245 ? 8.364 11.372 -5.886 1.00 42.65 227 ALA A CA 1
ATOM 1565 C C . ALA A 1 245 ? 7.078 11.283 -5.074 1.00 42.57 227 ALA A C 1
ATOM 1566 O O . ALA A 1 245 ? 7.150 11.124 -3.853 1.00 40.33 227 ALA A O 1
ATOM 1568 N N . LEU A 1 246 ? 5.905 11.395 -5.703 1.00 43.74 228 LEU A N 1
ATOM 1569 C CA . LEU A 1 246 ? 4.679 11.091 -4.969 1.00 39.56 228 LEU A CA 1
ATOM 1570 C C . LEU A 1 246 ? 4.620 9.610 -4.622 1.00 39.33 228 LEU A C 1
ATOM 1571 O O . LEU A 1 246 ? 4.226 9.240 -3.513 1.00 38.66 228 LEU A O 1
ATOM 1576 N N . ASP A 1 247 ? 5.011 8.749 -5.560 1.00 37.99 229 ASP A N 1
ATOM 1577 C CA . ASP A 1 247 ? 5.114 7.322 -5.274 1.00 36.35 229 ASP A CA 1
ATOM 1578 C C . ASP A 1 247 ? 5.992 7.082 -4.054 1.00 32.33 229 ASP A C 1
ATOM 1579 O O . ASP A 1 247 ? 5.639 6.303 -3.168 1.00 33.59 229 ASP A O 1
ATOM 1584 N N . ALA A 1 248 ? 7.164 7.723 -4.016 1.00 35.86 230 ALA A N 1
ATOM 1585 C CA . ALA A 1 248 ? 8.047 7.616 -2.856 1.00 37.37 230 ALA A CA 1
ATOM 1586 C C . ALA A 1 248 ? 7.326 7.959 -1.556 1.00 38.87 230 ALA A C 1
ATOM 1587 O O . ALA A 1 248 ? 7.476 7.255 -0.552 1.00 40.25 230 ALA A O 1
ATOM 1589 N N . ALA A 1 249 ? 6.539 9.038 -1.551 1.00 39.75 231 ALA A N 1
ATOM 1590 C CA . ALA A 1 249 ? 5.835 9.415 -0.328 1.00 40.53 231 ALA A CA 1
ATOM 1591 C C . ALA A 1 249 ? 4.841 8.338 0.086 1.00 38.91 231 ALA A C 1
ATOM 1592 O O . ALA A 1 249 ? 4.773 7.966 1.262 1.00 41.41 231 ALA A O 1
ATOM 1594 N N . VAL A 1 250 ? 4.088 7.799 -0.873 1.00 34.91 232 VAL A N 1
ATOM 1595 C CA . VAL A 1 250 ? 3.072 6.798 -0.560 1.00 33.98 232 VAL A CA 1
ATOM 1596 C C . VAL A 1 250 ? 3.714 5.494 -0.116 1.00 35.26 232 VAL A C 1
ATOM 1597 O O . VAL A 1 250 ? 3.225 4.828 0.804 1.00 37.52 232 VAL A O 1
ATOM 1601 N N . LEU A 1 251 ? 4.807 5.092 -0.770 1.00 33.79 233 LEU A N 1
ATOM 1602 C CA . LEU A 1 251 ? 5.500 3.871 -0.370 1.00 33.16 233 LEU A CA 1
ATOM 1603 C C . LEU A 1 251 ? 6.079 3.989 1.038 1.00 33.30 233 LEU A C 1
ATOM 1604 O O . LEU A 1 251 ? 5.998 3.043 1.827 1.00 38.93 233 LEU A O 1
ATOM 1609 N N . ALA A 1 252 ? 6.688 5.131 1.362 1.00 34.74 234 ALA A N 1
ATOM 1610 C CA . ALA A 1 252 ? 7.156 5.364 2.727 1.00 37.77 234 ALA A CA 1
ATOM 1611 C C . ALA A 1 252 ? 6.009 5.232 3.722 1.00 39.25 234 ALA A C 1
ATOM 1612 O O . ALA A 1 252 ? 6.137 4.559 4.755 1.00 41.03 234 ALA A O 1
ATOM 1614 N N . TYR A 1 253 ? 4.868 5.843 3.410 1.00 39.81 235 TYR A N 1
ATOM 1615 C CA . TYR A 1 253 ? 3.683 5.692 4.242 1.00 36.22 235 TYR A CA 1
ATOM 1616 C C . TYR A 1 253 ? 3.299 4.226 4.396 1.00 37.31 235 TYR A C 1
ATOM 1617 O O . TYR A 1 253 ? 3.030 3.758 5.515 1.00 40.03 235 TYR A O 1
ATOM 1626 N N . ASN A 1 254 ? 3.261 3.478 3.279 1.00 37.15 236 ASN A N 1
ATOM 1627 C CA . ASN A 1 254 ? 2.957 2.048 3.363 1.00 35.78 236 ASN A CA 1
ATOM 1628 C C . ASN A 1 254 ? 3.987 1.320 4.213 1.00 34.42 236 ASN A C 1
ATOM 1629 O O . ASN A 1 254 ? 3.629 0.473 5.044 1.00 34.28 236 ASN A O 1
ATOM 1634 N N . ASN A 1 255 ? 5.272 1.618 3.990 1.00 32.80 237 ASN A N 1
ATOM 1635 C CA . ASN A 1 255 ? 6.355 0.966 4.718 1.00 37.09 237 ASN A CA 1
ATOM 1636 C C . ASN A 1 255 ? 6.198 1.153 6.220 1.00 37.26 237 ASN A C 1
ATOM 1637 O O . ASN A 1 255 ? 6.311 0.201 6.995 1.00 35.90 237 ASN A O 1
ATOM 1642 N N . LEU A 1 256 ? 5.978 2.392 6.646 1.00 38.07 238 LEU A N 1
ATOM 1643 C CA . LEU A 1 256 ? 5.767 2.674 8.058 1.00 36.65 238 LEU A CA 1
ATOM 1644 C C . LEU A 1 256 ? 4.497 2.023 8.582 1.00 36.77 238 LEU A C 1
ATOM 1645 O O . LEU A 1 256 ? 4.474 1.547 9.722 1.00 36.38 238 LEU A O 1
ATOM 1650 N N . SER A 1 257 ? 3.436 1.968 7.761 1.00 35.65 239 SER A N 1
ATOM 1651 C CA . SER A 1 257 ? 2.153 1.446 8.233 1.00 35.32 239 SER A CA 1
ATOM 1652 C C . SER A 1 257 ? 2.225 -0.037 8.573 1.00 36.89 239 SER A C 1
ATOM 1653 O O . SER A 1 257 ? 1.674 -0.463 9.596 1.00 33.10 239 SER A O 1
ATOM 1656 N N . VAL A 1 258 ? 2.854 -0.856 7.721 1.00 35.80 240 VAL A N 1
ATOM 1657 C CA . VAL A 1 258 ? 2.921 -2.268 8.075 1.00 33.87 240 VAL A CA 1
ATOM 1658 C C . VAL A 1 258 ? 3.836 -2.451 9.277 1.00 33.37 240 VAL A C 1
ATOM 1659 O O . VAL A 1 258 ? 3.642 -3.373 10.087 1.00 37.32 240 VAL A O 1
ATOM 1663 N N . PHE A 1 259 ? 4.808 -1.558 9.431 1.00 31.20 241 PHE A N 1
ATOM 1664 C CA . PHE A 1 259 ? 5.729 -1.607 10.563 1.00 37.42 241 PHE A CA 1
ATOM 1665 C C . PHE A 1 259 ? 5.016 -1.429 11.899 1.00 40.81 241 PHE A C 1
ATOM 1666 O O . PHE A 1 259 ? 5.453 -1.996 12.914 1.00 37.53 241 PHE A O 1
ATOM 1674 N N . ARG A 1 260 ? 3.896 -0.697 11.916 1.00 41.71 242 ARG A N 1
ATOM 1675 C CA . ARG A 1 260 ? 3.132 -0.516 13.153 1.00 37.30 242 ARG A CA 1
ATOM 1676 C C . ARG A 1 260 ? 2.862 -1.831 13.868 1.00 38.06 242 ARG A C 1
ATOM 1677 O O . ARG A 1 260 ? 2.904 -1.885 15.103 1.00 36.82 242 ARG A O 1
ATOM 1685 N N . GLN A 1 261 ? 2.608 -2.916 13.122 1.00 38.12 243 GLN A N 1
ATOM 1686 C CA . GLN A 1 261 ? 2.365 -4.196 13.780 1.00 35.83 243 GLN A CA 1
ATOM 1687 C C . GLN A 1 261 ? 3.548 -4.640 14.629 1.00 43.63 243 GLN A C 1
ATOM 1688 O O . GLN A 1 261 ? 3.363 -5.369 15.608 1.00 41.87 243 GLN A O 1
ATOM 1694 N N . GLN A 1 262 ? 4.763 -4.229 14.282 1.00 42.64 244 GLN A N 1
ATOM 1695 C CA . GLN A 1 262 ? 5.923 -4.623 15.069 1.00 44.70 244 GLN A CA 1
ATOM 1696 C C . GLN A 1 262 ? 6.466 -3.491 15.935 1.00 43.80 244 GLN A C 1
ATOM 1697 O O . GLN A 1 262 ? 7.578 -3.610 16.448 1.00 46.04 244 GLN A O 1
ATOM 1703 N N . MET A 1 263 ? 5.729 -2.395 16.104 1.00 42.69 245 MET A N 1
ATOM 1704 C CA . MET A 1 263 ? 6.126 -1.405 17.095 1.00 46.61 245 MET A CA 1
ATOM 1705 C C . MET A 1 263 ? 5.723 -1.867 18.487 1.00 49.45 245 MET A C 1
ATOM 1706 O O . MET A 1 263 ? 4.795 -2.662 18.652 1.00 51.14 245 MET A O 1
ATOM 1711 N N . LYS A 1 264 ? 6.424 -1.362 19.503 1.00 51.69 246 LYS A N 1
ATOM 1712 C CA . LYS A 1 264 ? 5.965 -1.591 20.866 1.00 53.83 246 LYS A CA 1
ATOM 1713 C C . LYS A 1 264 ? 4.724 -0.743 21.126 1.00 54.79 246 LYS A C 1
ATOM 1714 O O . LYS A 1 264 ? 4.550 0.310 20.516 1.00 54.57 246 LYS A O 1
ATOM 1720 N N . PRO A 1 265 ? 3.828 -1.190 22.009 1.00 56.82 247 PRO A N 1
ATOM 1721 C CA . PRO A 1 265 ? 2.589 -0.422 22.220 1.00 57.24 247 PRO A CA 1
ATOM 1722 C C . PRO A 1 265 ? 2.839 0.973 22.758 1.00 55.93 247 PRO A C 1
ATOM 1723 O O . PRO A 1 265 ? 2.014 1.870 22.534 1.00 53.66 247 PRO A O 1
ATOM 1727 N N . THR A 1 266 ? 3.978 1.199 23.409 1.00 51.20 248 THR A N 1
ATOM 1728 C CA . THR A 1 266 ? 4.357 2.518 23.889 1.00 51.17 248 THR A CA 1
ATOM 1729 C C . THR A 1 266 ? 4.956 3.403 22.803 1.00 56.12 248 THR A C 1
ATOM 1730 O O . THR A 1 266 ? 5.160 4.596 23.047 1.00 58.99 248 THR A O 1
ATOM 1734 N N . TRP A 1 267 ? 5.245 2.862 21.621 1.00 50.38 249 TRP A N 1
ATOM 1735 C CA . TRP A 1 267 ? 5.852 3.662 20.566 1.00 44.94 249 TRP A CA 1
ATOM 1736 C C . TRP A 1 267 ? 4.784 4.414 19.779 1.00 43.12 249 TRP A C 1
ATOM 1737 O O . TRP A 1 267 ? 3.638 3.972 19.666 1.00 45.39 249 TRP A O 1
ATOM 1748 N N . ARG A 1 268 ? 5.168 5.558 19.219 1.00 42.82 250 ARG A N 1
ATOM 1749 C CA . ARG A 1 268 ? 4.225 6.371 18.466 1.00 42.97 250 ARG A CA 1
ATOM 1750 C C . ARG A 1 268 ? 4.873 6.861 17.187 1.00 44.67 250 ARG A C 1
ATOM 1751 O O . ARG A 1 268 ? 6.019 7.312 17.207 1.00 45.00 250 ARG A O 1
ATOM 1759 N N . VAL A 1 269 ? 4.130 6.779 16.083 1.00 42.04 251 VAL A N 1
ATOM 1760 C CA . VAL A 1 269 ? 4.562 7.315 14.804 1.00 40.41 251 VAL A CA 1
ATOM 1761 C C . VAL A 1 269 ? 3.392 8.068 14.190 1.00 40.54 251 VAL A C 1
ATOM 1762 O O . VAL A 1 269 ? 2.296 7.510 14.046 1.00 42.87 251 VAL A O 1
ATOM 1766 N N . HIS A 1 270 ? 3.618 9.333 13.836 1.00 39.84 252 HIS A N 1
ATOM 1767 C CA . HIS A 1 270 ? 2.558 10.169 13.281 1.00 42.94 252 HIS A CA 1
ATOM 1768 C C . HIS A 1 270 ? 3.154 11.087 12.235 1.00 44.58 252 HIS A C 1
ATOM 1769 O O . HIS A 1 270 ? 4.242 11.631 12.433 1.00 45.27 252 HIS A O 1
ATOM 1776 N N . GLY A 1 271 ? 2.458 11.256 11.119 1.00 44.17 253 GLY A N 1
ATOM 1777 C CA . GLY A 1 271 ? 3.036 12.063 10.062 1.00 46.83 253 GLY A CA 1
ATOM 1778 C C . GLY A 1 271 ? 2.029 12.417 8.996 1.00 39.95 253 GLY A C 1
ATOM 1779 O O . GLY A 1 271 ? 0.965 11.807 8.892 1.00 41.07 253 GLY A O 1
ATOM 1780 N N . ILE A 1 272 ? 2.405 13.400 8.178 1.00 42.55 254 ILE A N 1
ATOM 1781 C CA . ILE A 1 272 ? 1.552 13.918 7.122 1.00 43.80 254 ILE A CA 1
ATOM 1782 C C . ILE A 1 272 ? 2.352 13.996 5.833 1.00 44.15 254 ILE A C 1
ATOM 1783 O O . ILE A 1 272 ? 3.584 14.064 5.836 1.00 47.07 254 ILE A O 1
ATOM 1788 N N . ILE A 1 273 ? 1.637 14.001 4.717 1.00 41.42 255 ILE A N 1
ATOM 1789 C CA . ILE A 1 273 ? 2.245 14.283 3.421 1.00 40.21 255 ILE A CA 1
ATOM 1790 C C . ILE A 1 273 ? 2.021 15.763 3.142 1.00 42.95 255 ILE A C 1
ATOM 1791 O O . ILE A 1 273 ? 0.983 16.163 2.607 1.00 46.69 255 ILE A O 1
ATOM 1796 N N . LYS A 1 274 ? 3.004 16.588 3.498 1.00 41.38 256 LYS A N 1
ATOM 1797 C CA . LYS A 1 274 ? 2.824 18.031 3.367 1.00 44.85 256 LYS A CA 1
ATOM 1798 C C . LYS A 1 274 ? 2.793 18.465 1.908 1.00 49.86 256 LYS A C 1
ATOM 1799 O O . LYS A 1 274 ? 2.061 19.397 1.543 1.00 48.16 256 LYS A O 1
ATOM 1805 N N . ASN A 1 275 ? 3.591 17.827 1.061 1.00 46.08 257 ASN A N 1
ATOM 1806 C CA . ASN A 1 275 ? 3.595 18.140 -0.363 1.00 46.11 257 ASN A CA 1
ATOM 1807 C C . ASN A 1 275 ? 3.511 16.832 -1.130 1.00 45.36 257 ASN A C 1
ATOM 1808 O O . ASN A 1 275 ? 4.417 16.001 -1.030 1.00 45.51 257 ASN A O 1
ATOM 1813 N N . GLY A 1 276 ? 2.433 16.656 -1.895 1.00 40.99 258 GLY A N 1
ATOM 1814 C CA . GLY A 1 276 ? 2.228 15.440 -2.662 1.00 38.12 258 GLY A CA 1
ATOM 1815 C C . GLY A 1 276 ? 1.970 15.695 -4.135 1.00 44.38 258 GLY A C 1
ATOM 1816 O O . GLY A 1 276 ? 1.231 14.948 -4.783 1.00 42.61 258 GLY A O 1
ATOM 1817 N N . GLY A 1 277 ? 2.581 16.731 -4.687 1.00 50.25 259 GLY A N 1
ATOM 1818 C CA . GLY A 1 277 ? 2.365 17.042 -6.081 1.00 46.53 259 GLY A CA 1
ATOM 1819 C C . GLY A 1 277 ? 1.581 18.334 -6.254 1.00 51.05 259 GLY A C 1
ATOM 1820 O O . GLY A 1 277 ? 0.983 18.865 -5.315 1.00 50.50 259 GLY A O 1
ATOM 1821 N N . VAL A 1 278 ? 1.595 18.845 -7.486 1.00 57.19 260 VAL A N 1
ATOM 1822 C CA . VAL A 1 278 ? 1.050 20.158 -7.797 1.00 64.66 260 VAL A CA 1
ATOM 1823 C C . VAL A 1 278 ? 0.009 20.100 -8.906 1.00 70.13 260 VAL A C 1
ATOM 1824 O O . VAL A 1 278 ? -0.994 20.821 -8.857 1.00 80.20 260 VAL A O 1
ATOM 1828 N N . LYS A 1 279 ? 0.227 19.270 -9.926 1.00 64.89 261 LYS A N 1
ATOM 1829 C CA . LYS A 1 279 ? -0.774 19.146 -10.968 1.00 66.64 261 LYS A CA 1
ATOM 1830 C C . LYS A 1 279 ? -0.669 17.754 -11.563 1.00 64.50 261 LYS A C 1
ATOM 1831 O O . LYS A 1 279 ? 0.440 17.207 -11.653 1.00 62.55 261 LYS A O 1
ATOM 1833 N N . PRO A 1 280 ? -1.791 17.154 -11.965 1.00 68.61 262 PRO A N 1
ATOM 1834 C CA . PRO A 1 280 ? -1.758 15.750 -12.402 1.00 64.20 262 PRO A CA 1
ATOM 1835 C C . PRO A 1 280 ? -1.096 15.530 -13.747 1.00 67.81 262 PRO A C 1
ATOM 1836 O O . PRO A 1 280 ? -0.780 14.379 -14.076 1.00 65.00 262 PRO A O 1
ATOM 1840 N N . ASN A 1 281 ? -0.886 16.580 -14.542 1.00 71.75 263 ASN A N 1
ATOM 1841 C CA . ASN A 1 281 ? -0.313 16.408 -15.872 1.00 73.61 263 ASN A CA 1
ATOM 1842 C C . ASN A 1 281 ? 1.198 16.203 -15.847 1.00 65.89 263 ASN A C 1
ATOM 1843 O O . ASN A 1 281 ? 1.770 15.844 -16.882 1.00 68.87 263 ASN A O 1
ATOM 1848 N N . ILE A 1 282 ? 1.848 16.412 -14.703 1.00 61.18 264 ILE A N 1
ATOM 1849 C CA . ILE A 1 282 ? 3.291 16.264 -14.555 1.00 58.57 264 ILE A CA 1
ATOM 1850 C C . ILE A 1 282 ? 3.557 15.257 -13.447 1.00 51.94 264 ILE A C 1
ATOM 1851 O O . ILE A 1 282 ? 3.120 15.461 -12.310 1.00 51.64 264 ILE A O 1
ATOM 1853 N N . ILE A 1 283 ? 4.260 14.175 -13.777 1.00 52.43 265 ILE A N 1
ATOM 1854 C CA . ILE A 1 283 ? 4.786 13.243 -12.773 1.00 51.58 265 ILE A CA 1
ATOM 1855 C C . ILE A 1 283 ? 5.513 14.052 -11.706 1.00 52.93 265 ILE A C 1
ATOM 1856 O O . ILE A 1 283 ? 6.476 14.758 -12.038 1.00 54.61 265 ILE A O 1
ATOM 1861 N N . PRO A 1 284 ? 5.088 14.016 -10.436 1.00 49.56 266 PRO A N 1
ATOM 1862 C CA . PRO A 1 284 ? 5.706 14.893 -9.432 1.00 48.85 266 PRO A CA 1
ATOM 1863 C C . PRO A 1 284 ? 7.181 14.578 -9.222 1.00 45.25 266 PRO A C 1
ATOM 1864 O O . PRO A 1 284 ? 7.572 13.422 -9.037 1.00 44.17 266 PRO A O 1
ATOM 1868 N N . SER A 1 285 ? 7.997 15.628 -9.209 1.00 47.45 267 SER A N 1
ATOM 1869 C CA . SER A 1 285 ? 9.433 15.483 -9.017 1.00 51.33 267 SER A CA 1
ATOM 1870 C C . SER A 1 285 ? 9.868 15.827 -7.600 1.00 53.87 267 SER A C 1
ATOM 1871 O O . SER A 1 285 ? 11.063 15.772 -7.300 1.00 51.76 267 SER A O 1
ATOM 1874 N N . TYR A 1 286 ? 8.926 16.166 -6.726 1.00 50.47 268 TYR A N 1
ATOM 1875 C CA . TYR A 1 286 ? 9.219 16.544 -5.353 1.00 44.86 268 TYR A CA 1
ATOM 1876 C C . TYR A 1 286 ? 8.066 16.077 -4.479 1.00 44.77 268 TYR A C 1
ATOM 1877 O O . TYR A 1 286 ? 6.908 16.156 -4.894 1.00 46.72 268 TYR A O 1
ATOM 1886 N N . SER A 1 287 ? 8.390 15.553 -3.294 1.00 45.66 269 SER A N 1
ATOM 1887 C CA . SER A 1 287 ? 7.390 15.297 -2.270 1.00 40.34 269 SER A CA 1
ATOM 1888 C C . SER A 1 287 ? 8.025 15.527 -0.907 1.00 45.48 269 SER A C 1
ATOM 1889 O O . SER A 1 287 ? 9.248 15.517 -0.754 1.00 46.90 269 SER A O 1
ATOM 1892 N N . GLU A 1 288 ? 7.176 15.760 0.086 1.00 43.76 270 GLU A N 1
ATOM 1893 C CA . GLU A 1 288 ? 7.642 16.173 1.397 1.00 43.24 270 GLU A CA 1
ATOM 1894 C C . GLU A 1 288 ? 6.727 15.599 2.459 1.00 42.05 270 GLU A C 1
ATOM 1895 O O . GLU A 1 288 ? 5.504 15.732 2.374 1.00 42.39 270 GLU A O 1
ATOM 1901 N N . LEU A 1 289 ? 7.328 14.938 3.437 1.00 41.19 271 LEU A N 1
ATOM 1902 C CA . LEU A 1 289 ? 6.606 14.328 4.538 1.00 42.36 271 LEU A CA 1
ATOM 1903 C C . LEU A 1 289 ? 7.160 14.901 5.830 1.00 47.16 271 LEU A C 1
ATOM 1904 O O . LEU A 1 289 ? 8.327 15.297 5.898 1.00 44.80 271 LEU A O 1
ATOM 1909 N N . ILE A 1 290 ? 6.315 14.971 6.851 1.00 46.15 272 ILE A N 1
ATOM 1910 C CA . ILE A 1 290 ? 6.746 15.451 8.157 1.00 45.38 272 ILE A CA 1
ATOM 1911 C C . ILE A 1 290 ? 6.255 14.456 9.187 1.00 40.73 272 ILE A C 1
ATOM 1912 O O . ILE A 1 290 ? 5.058 14.152 9.234 1.00 42.21 272 ILE A O 1
ATOM 1917 N N . TYR A 1 291 ? 7.169 13.957 10.020 1.00 43.36 273 TYR A N 1
ATOM 1918 C CA . TYR A 1 291 ? 6.848 12.886 10.952 1.00 40.43 273 TYR A CA 1
ATOM 1919 C C . TYR A 1 291 ? 7.425 13.154 12.332 1.00 40.52 273 TYR A C 1
ATOM 1920 O O . TYR A 1 291 ? 8.450 13.821 12.481 1.00 39.24 273 TYR A O 1
ATOM 1929 N N A TYR A 1 292 ? 6.781 12.607 13.345 0.47 41.97 274 TYR A N 1
ATOM 1930 N N B TYR A 1 292 ? 6.741 12.619 13.336 0.53 42.02 274 TYR A N 1
ATOM 1931 C CA A TYR A 1 292 ? 7.393 12.586 14.659 0.47 43.83 274 TYR A CA 1
ATOM 1932 C CA B TYR A 1 292 ? 7.207 12.576 14.711 0.53 44.28 274 TYR A CA 1
ATOM 1933 C C A TYR A 1 292 ? 7.237 11.205 15.265 0.47 41.94 274 TYR A C 1
ATOM 1934 C C B TYR A 1 292 ? 7.290 11.117 15.144 0.53 41.69 274 TYR A C 1
ATOM 1935 O O A TYR A 1 292 ? 6.218 10.534 15.074 0.47 41.22 274 TYR A O 1
ATOM 1936 O O B TYR A 1 292 ? 6.487 10.286 14.714 0.53 40.92 274 TYR A O 1
ATOM 1953 N N . PHE A 1 293 ? 8.267 10.806 15.994 1.00 40.74 275 PHE A N 1
ATOM 1954 C CA . PHE A 1 293 ? 8.390 9.493 16.606 1.00 41.86 275 PHE A CA 1
ATOM 1955 C C . PHE A 1 293 ? 8.558 9.673 18.106 1.00 41.89 275 PHE A C 1
ATOM 1956 O O . PHE A 1 293 ? 9.284 10.566 18.550 1.00 44.73 275 PHE A O 1
ATOM 1964 N N . ARG A 1 294 ? 7.923 8.808 18.879 1.00 39.88 276 ARG A N 1
ATOM 1965 C CA . ARG A 1 294 ? 8.016 8.880 20.324 1.00 44.40 276 ARG A CA 1
ATOM 1966 C C . ARG A 1 294 ? 8.236 7.492 20.888 1.00 45.89 276 ARG A C 1
ATOM 1967 O O . ARG A 1 294 ? 7.658 6.519 20.402 1.00 45.49 276 ARG A O 1
ATOM 1975 N N . ALA A 1 295 ? 9.072 7.415 21.917 1.00 42.11 277 ALA A N 1
ATOM 1976 C CA . ALA A 1 295 ? 9.325 6.177 22.637 1.00 46.31 277 ALA A CA 1
ATOM 1977 C C . ALA A 1 295 ? 9.690 6.535 24.072 1.00 45.38 277 ALA A C 1
ATOM 1978 O O . ALA A 1 295 ? 10.105 7.667 24.346 1.00 46.52 277 ALA A O 1
ATOM 1980 N N . PRO A 1 296 ? 9.528 5.605 25.015 1.00 45.38 278 PRO A N 1
ATOM 1981 C CA . PRO A 1 296 ? 9.717 5.964 26.429 1.00 52.08 278 PRO A CA 1
ATOM 1982 C C . PRO A 1 296 ? 11.175 6.155 26.858 1.00 53.57 278 PRO A C 1
ATOM 1983 O O . PRO A 1 296 ? 11.404 6.600 27.988 1.00 53.61 278 PRO A O 1
ATOM 1987 N N . SER A 1 297 ? 12.156 5.839 26.016 1.00 49.21 279 SER A N 1
ATOM 1988 C CA . SER A 1 297 ? 13.564 6.042 26.346 1.00 48.19 279 SER A CA 1
ATOM 1989 C C . SER A 1 297 ? 14.314 6.440 25.085 1.00 50.24 279 SER A C 1
ATOM 1990 O O . SER A 1 297 ? 13.833 6.240 23.968 1.00 48.74 279 SER A O 1
ATOM 1993 N N . MET A 1 298 ? 15.511 6.998 25.272 1.00 48.53 280 MET A N 1
ATOM 1994 C CA . MET A 1 298 ? 16.319 7.382 24.119 1.00 54.56 280 MET A CA 1
ATOM 1995 C C . MET A 1 298 ? 16.832 6.161 23.369 1.00 55.03 280 MET A C 1
ATOM 1996 O O . MET A 1 298 ? 16.953 6.188 22.139 1.00 51.24 280 MET A O 1
ATOM 2001 N N . LYS A 1 299 ? 17.141 5.080 24.085 1.00 54.65 281 LYS A N 1
ATOM 2002 C CA . LYS A 1 299 ? 17.569 3.862 23.408 1.00 55.30 281 LYS A CA 1
ATOM 2003 C C . LYS A 1 299 ? 16.471 3.337 22.487 1.00 53.33 281 LYS A C 1
ATOM 2004 O O . LYS A 1 299 ? 16.741 2.942 21.348 1.00 54.55 281 LYS A O 1
ATOM 2006 N N . GLU A 1 300 ? 15.218 3.350 22.949 1.00 53.55 282 GLU A N 1
ATOM 2007 C CA . GLU A 1 300 ? 14.136 2.875 22.096 1.00 51.46 282 GLU A CA 1
ATOM 2008 C C . GLU A 1 300 ? 13.880 3.850 20.958 1.00 49.38 282 GLU A C 1
ATOM 2009 O O . GLU A 1 300 ? 13.673 3.436 19.812 1.00 49.32 282 GLU A O 1
ATOM 2015 N N . LEU A 1 301 ? 13.920 5.150 21.251 1.00 44.97 283 LEU A N 1
ATOM 2016 C CA . LEU A 1 301 ? 13.699 6.148 20.212 1.00 44.49 283 LEU A CA 1
ATOM 2017 C C . LEU A 1 301 ? 14.680 5.976 19.053 1.00 47.44 283 LEU A C 1
ATOM 2018 O O . LEU A 1 301 ? 14.305 6.123 17.885 1.00 52.34 283 LEU A O 1
ATOM 2023 N N . GLN A 1 302 ? 15.937 5.648 19.348 1.00 50.77 284 GLN A N 1
ATOM 2024 C CA . GLN A 1 302 ? 16.902 5.489 18.263 1.00 53.81 284 GLN A CA 1
ATOM 2025 C C . GLN A 1 302 ? 16.634 4.224 17.460 1.00 49.41 284 GLN A C 1
ATOM 2026 O O . GLN A 1 302 ? 16.845 4.214 16.244 1.00 42.21 284 GLN A O 1
ATOM 2032 N N . VAL A 1 303 ? 16.167 3.157 18.109 1.00 47.40 285 VAL A N 1
ATOM 2033 C CA . VAL A 1 303 ? 15.746 1.970 17.370 1.00 48.51 285 VAL A CA 1
ATOM 2034 C C . VAL A 1 303 ? 14.576 2.307 16.457 1.00 49.55 285 VAL A C 1
ATOM 2035 O O . VAL A 1 303 ? 14.585 1.983 15.263 1.00 52.90 285 VAL A O 1
ATOM 2039 N N . LEU A 1 304 ? 13.565 2.992 16.996 1.00 46.22 286 LEU A N 1
ATOM 2040 C CA . LEU A 1 304 ? 12.403 3.374 16.195 1.00 44.46 286 LEU A CA 1
ATOM 2041 C C . LEU A 1 304 ? 12.797 4.283 15.039 1.00 46.09 286 LEU A C 1
ATOM 2042 O O . LEU A 1 304 ? 12.339 4.098 13.901 1.00 46.27 286 LEU A O 1
ATOM 2047 N N . THR A 1 305 ? 13.648 5.271 15.315 1.00 43.34 287 THR A N 1
ATOM 2048 C CA . THR A 1 305 ? 14.105 6.191 14.279 1.00 47.96 287 THR A CA 1
ATOM 2049 C C . THR A 1 305 ? 14.875 5.466 13.182 1.00 49.29 287 THR A C 1
ATOM 2050 O O . THR A 1 305 ? 14.768 5.817 12.000 1.00 47.30 287 THR A O 1
ATOM 2054 N N . LYS A 1 306 ? 15.683 4.468 13.549 1.00 43.43 288 LYS A N 1
ATOM 2055 C CA . LYS A 1 306 ? 16.440 3.769 12.514 1.00 45.14 288 LYS A CA 1
ATOM 2056 C C . LYS A 1 306 ? 15.528 2.934 11.628 1.00 44.38 288 LYS A C 1
ATOM 2057 O O . LYS A 1 306 ? 15.733 2.874 10.411 1.00 45.00 288 LYS A O 1
ATOM 2063 N N . LYS A 1 307 ? 14.529 2.270 12.220 1.00 42.64 289 LYS A N 1
ATOM 2064 C CA . LYS A 1 307 ? 13.563 1.513 11.425 1.00 41.85 289 LYS A CA 1
ATOM 2065 C C . LYS A 1 307 ? 12.794 2.421 10.482 1.00 46.34 289 LYS A C 1
ATOM 2066 O O . LYS A 1 307 ? 12.501 2.039 9.344 1.00 49.08 289 LYS A O 1
ATOM 2072 N N . ALA A 1 308 ? 12.429 3.617 10.952 1.00 46.35 290 ALA A N 1
ATOM 2073 C CA . ALA A 1 308 ? 11.765 4.583 10.090 1.00 46.99 290 ALA A CA 1
ATOM 2074 C C . ALA A 1 308 ? 12.688 5.034 8.970 1.00 46.27 290 ALA A C 1
ATOM 2075 O O . ALA A 1 308 ? 12.268 5.122 7.815 1.00 45.69 290 ALA A O 1
ATOM 2077 N N . GLU A 1 309 ? 13.948 5.330 9.295 1.00 45.11 291 GLU A N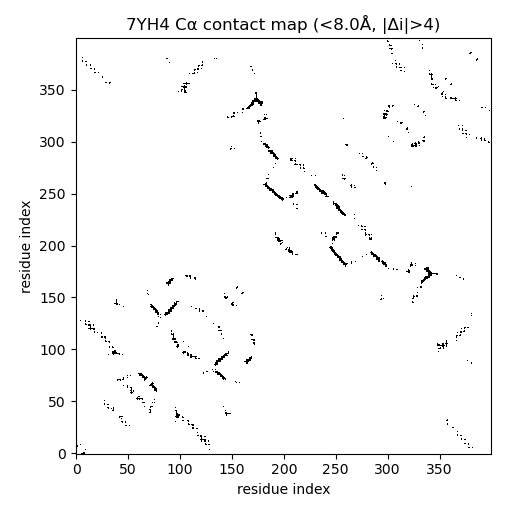 1
ATOM 2078 C CA . GLU A 1 309 ? 14.909 5.702 8.266 1.00 48.61 291 GLU A CA 1
ATOM 2079 C C . GLU A 1 309 ? 14.966 4.648 7.164 1.00 48.17 291 GLU A C 1
ATOM 2080 O O . GLU A 1 309 ? 14.912 4.975 5.973 1.00 48.24 291 GLU A O 1
ATOM 2086 N N . ASP A 1 310 ? 15.087 3.372 7.549 1.00 42.48 292 ASP A N 1
ATOM 2087 C CA . ASP A 1 310 ? 15.002 2.286 6.577 1.00 44.31 292 ASP A CA 1
ATOM 2088 C C . ASP A 1 310 ? 13.738 2.395 5.733 1.00 41.14 292 ASP A C 1
ATOM 2089 O O . ASP A 1 310 ? 13.778 2.156 4.520 1.00 42.31 292 ASP A O 1
ATOM 2094 N N . CYS A 1 311 ? 12.603 2.747 6.351 1.00 39.62 293 CYS A N 1
ATOM 2095 C CA . CYS A 1 311 ? 11.364 2.864 5.589 1.00 40.56 293 CYS A CA 1
ATOM 2096 C C . CYS A 1 311 ? 11.441 4.002 4.578 1.00 43.40 293 CYS A C 1
ATOM 2097 O O . CYS A 1 311 ? 10.934 3.882 3.451 1.00 40.52 293 CYS A O 1
ATOM 2100 N N . PHE A 1 312 ? 12.054 5.120 4.967 1.00 38.42 294 PHE A N 1
ATOM 2101 C CA . PHE A 1 312 ? 12.161 6.252 4.051 1.00 44.20 294 PHE A CA 1
ATOM 2102 C C . PHE A 1 312 ? 13.144 5.954 2.924 1.00 42.03 294 PHE A C 1
ATOM 2103 O O . PHE A 1 312 ? 12.882 6.276 1.757 1.00 43.98 294 PHE A O 1
ATOM 2111 N N . ARG A 1 313 ? 14.285 5.346 3.254 1.00 40.44 295 ARG A N 1
ATOM 2112 C CA . ARG A 1 313 ? 15.256 5.007 2.223 1.00 44.01 295 ARG A CA 1
ATOM 2113 C C . ARG A 1 313 ? 14.744 3.899 1.314 1.00 42.77 295 ARG A C 1
ATOM 2114 O O . ARG A 1 313 ? 15.087 3.868 0.125 1.00 45.52 295 ARG A O 1
ATOM 2122 N N . ALA A 1 314 ? 13.920 2.990 1.839 1.00 40.54 296 ALA A N 1
ATOM 2123 C CA . ALA A 1 314 ? 13.299 1.991 0.976 1.00 37.72 296 ALA A CA 1
ATOM 2124 C C . ALA A 1 314 ? 12.437 2.649 -0.084 1.00 39.33 296 ALA A C 1
ATOM 2125 O O . ALA A 1 314 ? 12.424 2.215 -1.241 1.00 40.25 296 ALA A O 1
ATOM 2127 N N . ALA A 1 315 ? 11.693 3.693 0.293 1.00 42.37 297 ALA A N 1
ATOM 2128 C CA . ALA A 1 315 ? 10.792 4.316 -0.668 1.00 38.43 297 ALA A CA 1
ATOM 2129 C C . ALA A 1 315 ? 11.580 4.992 -1.784 1.00 36.13 297 ALA A C 1
ATOM 2130 O O . ALA A 1 315 ? 11.170 4.960 -2.952 1.00 41.02 297 ALA A O 1
ATOM 2132 N N . ALA A 1 316 ? 12.724 5.580 -1.450 1.00 36.66 298 ALA A N 1
ATOM 2133 C CA . ALA A 1 316 ? 13.610 6.133 -2.467 1.00 44.08 298 ALA A CA 1
ATOM 2134 C C . ALA A 1 316 ? 14.139 5.041 -3.382 1.00 47.41 298 ALA A C 1
ATOM 2135 O O . ALA A 1 316 ? 14.134 5.182 -4.615 1.00 47.75 298 ALA A O 1
ATOM 2137 N N . LEU A 1 317 ? 14.602 3.937 -2.794 1.00 42.93 299 LEU A N 1
ATOM 2138 C CA . LEU A 1 317 ? 15.140 2.859 -3.611 1.00 43.09 299 LEU A CA 1
ATOM 2139 C C . LEU A 1 317 ? 14.084 2.313 -4.563 1.00 42.06 299 LEU A C 1
ATOM 2140 O O . LEU A 1 317 ? 14.360 2.107 -5.753 1.00 45.07 299 LEU A O 1
ATOM 2145 N N . ALA A 1 318 ? 12.858 2.088 -4.067 1.00 37.45 300 ALA A N 1
ATOM 2146 C CA . ALA A 1 318 ? 11.819 1.511 -4.907 1.00 38.93 300 ALA A CA 1
ATOM 2147 C C . ALA A 1 318 ? 11.401 2.457 -6.025 1.00 41.01 300 ALA A C 1
ATOM 2148 O O . ALA A 1 318 ? 11.033 1.999 -7.106 1.00 37.41 300 ALA A O 1
ATOM 2150 N N . SER A 1 319 ? 11.436 3.765 -5.781 1.00 39.35 301 SER A N 1
ATOM 2151 C CA . SER A 1 319 ? 10.896 4.735 -6.721 1.00 40.62 301 SER A CA 1
ATOM 2152 C C . SER A 1 319 ? 11.951 5.313 -7.652 1.00 42.82 301 SER A C 1
ATOM 2153 O O . SER A 1 319 ? 11.593 5.935 -8.655 1.00 45.32 301 SER A O 1
ATOM 2156 N N . GLY A 1 320 ? 13.229 5.118 -7.357 1.00 45.60 302 GLY A N 1
ATOM 2157 C CA . GLY A 1 320 ? 14.269 5.767 -8.124 1.00 44.65 302 GLY A CA 1
ATOM 2158 C C . GLY A 1 320 ? 14.530 7.197 -7.718 1.00 48.28 302 GLY A C 1
ATOM 2159 O O . GLY A 1 320 ? 15.301 7.884 -8.390 1.00 52.69 302 GLY A O 1
ATOM 2160 N N . CYS A 1 321 ? 13.900 7.676 -6.654 1.00 42.50 303 CYS A N 1
ATOM 2161 C CA . CYS A 1 321 ? 14.166 9.018 -6.166 1.00 44.32 303 CYS A CA 1
ATOM 2162 C C . CYS A 1 321 ? 15.344 9.009 -5.203 1.00 45.10 303 CYS A C 1
ATOM 2163 O O . CYS A 1 321 ? 15.739 7.968 -4.683 1.00 47.73 303 CYS A O 1
ATOM 2166 N N . THR A 1 322 ? 15.932 10.187 -5.004 1.00 48.37 304 THR A N 1
ATOM 2167 C CA . THR A 1 322 ? 16.799 10.417 -3.863 1.00 50.94 304 THR A CA 1
ATOM 2168 C C . THR A 1 322 ? 15.973 11.007 -2.726 1.00 50.95 304 THR A C 1
ATOM 2169 O O . THR A 1 322 ? 14.838 11.458 -2.919 1.00 44.51 304 THR A O 1
ATOM 2173 N N . VAL A 1 323 ? 16.559 11.003 -1.529 1.00 48.87 305 VAL A N 1
ATOM 2174 C CA . VAL A 1 323 ? 15.837 11.374 -0.317 1.00 48.78 305 VAL A CA 1
ATOM 2175 C C . VAL A 1 323 ? 16.774 12.136 0.610 1.00 52.27 305 VAL A C 1
ATOM 2176 O O . VAL A 1 323 ? 17.983 11.870 0.659 1.00 46.42 305 VAL A O 1
ATOM 2180 N N . GLU A 1 324 ? 16.214 13.122 1.306 1.00 53.59 306 GLU A N 1
ATOM 2181 C CA . GLU A 1 324 ? 16.889 13.838 2.381 1.00 55.78 306 GLU A CA 1
ATOM 2182 C C . GLU A 1 324 ? 16.061 13.663 3.643 1.00 54.69 306 GLU A C 1
ATOM 2183 O O . GLU A 1 324 ? 14.864 13.974 3.650 1.00 52.49 306 GLU A O 1
ATOM 2189 N N . ILE A 1 325 ? 16.689 13.145 4.695 1.00 55.80 307 ILE A N 1
ATOM 2190 C CA . ILE A 1 325 ? 16.040 12.910 5.982 1.00 56.86 307 ILE A CA 1
ATOM 2191 C C . ILE A 1 325 ? 16.684 13.881 6.964 1.00 57.21 307 ILE A C 1
ATOM 2192 O O . ILE A 1 325 ? 17.838 13.696 7.366 1.00 64.55 307 ILE A O 1
ATOM 2197 N N . LYS A 1 326 ? 15.961 14.931 7.335 1.00 55.57 308 LYS A N 1
ATOM 2198 C CA . LYS A 1 326 ? 16.493 15.992 8.182 1.00 55.24 308 LYS A CA 1
ATOM 2199 C C . LYS A 1 326 ? 15.826 15.894 9.546 1.00 55.36 308 LYS A C 1
ATOM 2200 O O . LYS A 1 326 ? 14.623 16.151 9.680 1.00 51.42 308 LYS A O 1
ATOM 2202 N N . GLY A 1 327 ? 16.603 15.515 10.554 1.00 58.08 309 GLY A N 1
ATOM 2203 C CA . GLY A 1 327 ? 16.073 15.457 11.896 1.00 58.78 309 GLY A CA 1
ATOM 2204 C C . GLY A 1 327 ? 15.827 16.837 12.472 1.00 60.77 309 GLY A C 1
ATOM 2205 O O . GLY A 1 327 ? 16.406 17.838 12.051 1.00 65.75 309 GLY A O 1
ATOM 2206 N N . GLY A 1 328 ? 14.942 16.881 13.459 1.00 57.77 310 GLY A N 1
ATOM 2207 C CA . GLY A 1 328 ? 14.644 18.133 14.124 1.00 59.46 310 GLY A CA 1
ATOM 2208 C C . GLY A 1 328 ? 15.843 18.707 14.856 1.00 63.14 310 GLY A C 1
ATOM 2209 O O . GLY A 1 328 ? 16.859 18.043 15.086 1.00 59.18 310 GLY A O 1
ATOM 2210 N N . ALA A 1 329 ? 15.704 19.985 15.221 1.00 63.44 311 ALA A N 1
ATOM 2211 C CA . ALA A 1 329 ? 16.776 20.690 15.916 1.00 71.32 311 ALA A CA 1
ATOM 2212 C C . ALA A 1 329 ? 17.004 20.123 17.311 1.00 63.27 311 ALA A C 1
ATOM 2213 O O . ALA A 1 329 ? 18.148 19.958 17.745 1.00 59.73 311 ALA A O 1
ATOM 2215 N N . HIS A 1 330 ? 15.929 19.812 18.022 1.00 63.18 312 HIS A N 1
ATOM 2216 C CA . HIS A 1 330 ? 15.993 19.452 19.430 1.00 59.97 312 HIS A CA 1
ATOM 2217 C C . HIS A 1 330 ? 15.168 18.192 19.646 1.00 59.36 312 HIS A C 1
ATOM 2218 O O . HIS A 1 330 ? 13.936 18.255 19.635 1.00 59.52 312 HIS A O 1
ATOM 2225 N N . ASP A 1 331 ? 15.827 17.055 19.862 1.00 54.93 313 ASP A N 1
ATOM 2226 C CA . ASP A 1 331 ? 15.113 15.899 20.391 1.00 51.80 313 ASP A CA 1
ATOM 2227 C C . ASP A 1 331 ? 14.677 16.193 21.824 1.00 47.90 313 ASP A C 1
ATOM 2228 O O . ASP A 1 331 ? 15.463 16.712 22.625 1.00 43.02 313 ASP A O 1
ATOM 2233 N N . TYR A 1 332 ? 13.426 15.881 22.152 1.00 47.64 314 TYR A N 1
ATOM 2234 C CA . TYR A 1 332 ? 12.971 15.961 23.537 1.00 46.97 314 TYR A CA 1
ATOM 2235 C C . TYR A 1 332 ? 13.289 14.645 24.246 1.00 48.76 314 TYR A C 1
ATOM 2236 O O . TYR A 1 332 ? 13.061 13.566 23.692 1.00 52.74 314 TYR A O 1
ATOM 2245 N N . TYR A 1 333 ? 13.815 14.724 25.467 1.00 46.76 315 TYR A N 1
ATOM 2246 C CA . TYR A 1 333 ? 14.052 13.510 26.238 1.00 42.30 315 TYR A CA 1
ATOM 2247 C C . TYR A 1 333 ? 12.804 13.137 27.031 1.00 43.63 315 TYR A C 1
ATOM 2248 O O . TYR A 1 333 ? 11.930 13.971 27.288 1.00 43.72 315 TYR A O 1
ATOM 2257 N N . ASN A 1 334 ? 12.718 11.860 27.404 1.00 41.36 316 ASN A N 1
ATOM 2258 C CA . ASN A 1 334 ? 11.735 11.475 28.403 1.00 41.56 316 ASN A CA 1
ATOM 2259 C C . ASN A 1 334 ? 12.057 12.138 29.742 1.00 49.07 316 ASN A C 1
ATOM 2260 O O . ASN A 1 334 ? 13.193 12.553 30.008 1.00 45.89 316 ASN A O 1
ATOM 2265 N N . VAL A 1 335 ? 11.047 12.223 30.601 1.00 48.56 317 VAL A N 1
ATOM 2266 C CA . VAL A 1 335 ? 11.210 12.829 31.919 1.00 47.04 317 VAL A CA 1
ATOM 2267 C C . VAL A 1 335 ? 11.712 11.764 32.881 1.00 50.15 317 VAL A C 1
ATOM 2268 O O . VAL A 1 335 ? 11.080 10.719 33.051 1.00 51.71 317 VAL A O 1
ATOM 2272 N N . LEU A 1 336 ? 12.848 12.025 33.508 1.00 49.76 318 LEU A N 1
ATOM 2273 C CA . LEU A 1 336 ? 13.398 11.095 34.475 1.00 59.05 318 LEU A CA 1
ATOM 2274 C C . LEU A 1 336 ? 12.704 11.280 35.816 1.00 63.30 318 LEU A C 1
ATOM 2275 O O . LEU A 1 336 ? 12.748 12.382 36.370 1.00 63.55 318 LEU A O 1
ATOM 2280 N N . PRO A 1 337 ? 12.072 10.250 36.373 1.00 67.37 319 PRO A N 1
ATOM 2281 C CA . PRO A 1 337 ? 11.435 10.407 37.682 1.00 65.02 319 PRO A CA 1
ATOM 2282 C C . PRO A 1 337 ? 12.475 10.535 38.780 1.00 64.51 319 PRO A C 1
ATOM 2283 O O . PRO A 1 337 ? 13.620 10.098 38.647 1.00 66.91 319 PRO A O 1
ATOM 2287 N N . ASN A 1 338 ? 12.058 11.147 39.886 1.00 65.27 320 ASN A N 1
ATOM 2288 C CA . ASN A 1 338 ? 12.877 11.224 41.091 1.00 66.48 320 ASN A CA 1
ATOM 2289 C C . ASN A 1 338 ? 12.036 10.742 42.266 1.00 70.14 320 ASN A C 1
ATOM 2290 O O . ASN A 1 338 ? 11.180 11.483 42.762 1.00 63.18 320 ASN A O 1
ATOM 2295 N N . LYS A 1 339 ? 12.302 9.512 42.722 1.00 75.55 321 LYS A N 1
ATOM 2296 C CA . LYS A 1 339 ? 11.439 8.876 43.716 1.00 77.80 321 LYS A CA 1
ATOM 2297 C C . LYS A 1 339 ? 11.347 9.694 44.998 1.00 75.60 321 LYS A C 1
ATOM 2298 O O . LYS A 1 339 ? 10.255 9.869 45.551 1.00 77.24 321 LYS A O 1
ATOM 2300 N N . SER A 1 340 ? 12.481 10.197 45.494 1.00 75.20 322 SER A N 1
ATOM 2301 C CA . SER A 1 340 ? 12.476 10.928 46.759 1.00 72.03 322 SER A CA 1
ATOM 2302 C C . SER A 1 340 ? 11.674 12.218 46.648 1.00 66.84 322 SER A C 1
ATOM 2303 O O . SER A 1 340 ? 10.837 12.522 47.509 1.00 62.78 322 SER A O 1
ATOM 2306 N N . LEU A 1 341 ? 11.924 12.998 45.595 1.00 61.09 323 LEU A N 1
ATOM 2307 C CA . LEU A 1 341 ? 11.168 14.228 45.396 1.00 62.14 323 LEU A CA 1
ATOM 2308 C C . LEU A 1 341 ? 9.691 13.927 45.164 1.00 65.69 323 LEU A C 1
ATOM 2309 O O . LEU A 1 341 ? 8.818 14.654 45.654 1.00 64.85 323 LEU A O 1
ATOM 2314 N N . TRP A 1 342 ? 9.405 12.843 44.441 1.00 69.83 324 TRP A N 1
ATOM 2315 C CA . TRP A 1 342 ? 8.039 12.369 44.237 1.00 74.67 324 TRP A CA 1
ATOM 2316 C C . TRP A 1 342 ? 7.311 12.154 45.565 1.00 73.71 324 TRP A C 1
ATOM 2317 O O . TRP A 1 342 ? 6.204 12.667 45.771 1.00 69.00 324 TRP A O 1
ATOM 2328 N N . LYS A 1 343 ? 7.917 11.394 46.483 1.00 75.31 325 LYS A N 1
ATOM 2329 C CA . LYS A 1 343 ? 7.219 11.060 47.720 1.00 74.43 325 LYS A CA 1
ATOM 2330 C C . LYS A 1 343 ? 7.006 12.297 48.582 1.00 75.14 325 LYS A C 1
ATOM 2331 O O . LYS A 1 343 ? 5.918 12.492 49.139 1.00 77.99 325 LYS A O 1
ATOM 2333 N N . ALA A 1 344 ? 8.026 13.153 48.694 1.00 69.58 326 ALA A N 1
ATOM 2334 C CA . ALA A 1 344 ? 7.876 14.369 49.484 1.00 61.48 326 ALA A CA 1
ATOM 2335 C C . ALA A 1 344 ? 6.822 15.299 48.890 1.00 60.33 326 ALA A C 1
ATOM 2336 O O . ALA A 1 344 ? 6.109 15.981 49.633 1.00 59.27 326 ALA A O 1
ATOM 2338 N N 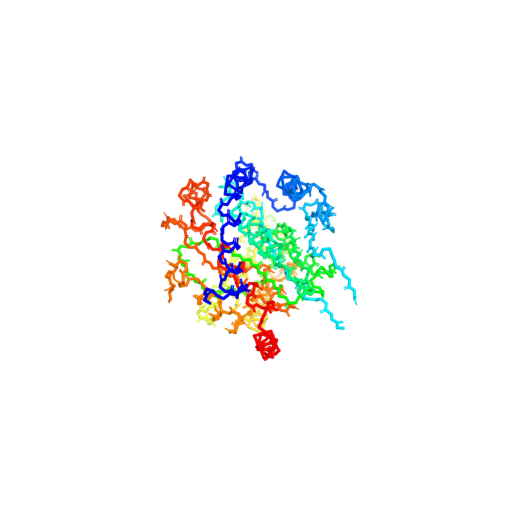. TYR A 1 345 ? 6.699 15.341 47.564 1.00 63.08 327 TYR A N 1
ATOM 2339 C CA . TYR A 1 345 ? 5.654 16.171 46.971 1.00 61.73 327 TYR A CA 1
ATOM 2340 C C . TYR A 1 345 ? 4.268 15.619 47.293 1.00 66.33 327 TYR A C 1
ATOM 2341 O O . TYR A 1 345 ? 3.373 16.375 47.688 1.00 61.60 327 TYR A O 1
ATOM 2350 N N A MET A 1 346 ? 4.073 14.307 47.150 0.88 70.78 328 MET A N 1
ATOM 2351 N N B MET A 1 346 ? 4.083 14.302 47.150 0.12 70.91 328 MET A N 1
ATOM 2352 C CA A MET A 1 346 ? 2.758 13.726 47.418 0.88 74.23 328 MET A CA 1
ATOM 2353 C CA B MET A 1 346 ? 2.783 13.692 47.420 0.12 74.56 328 MET A CA 1
ATOM 2354 C C A MET A 1 346 ? 2.339 13.911 48.875 0.88 76.05 328 MET A C 1
ATOM 2355 C C B MET A 1 346 ? 2.349 13.911 48.865 0.12 75.62 328 MET A C 1
ATOM 2356 O O A MET A 1 346 ? 1.156 14.126 49.164 0.88 77.30 328 MET A O 1
ATOM 2357 O O B MET A 1 346 ? 1.166 14.151 49.135 0.12 76.73 328 MET A O 1
ATOM 2366 N N . GLU A 1 347 ? 3.289 13.823 49.810 1.00 73.24 329 GLU A N 1
ATOM 2367 C CA . GLU A 1 347 ? 2.944 14.025 51.210 1.00 73.37 329 GLU A CA 1
ATOM 2368 C C . GLU A 1 347 ? 2.446 15.446 51.454 1.00 71.18 329 GLU A C 1
ATOM 2369 O O . GLU A 1 347 ? 1.519 15.660 52.243 1.00 69.16 329 GLU A O 1
ATOM 2371 N N . ASN A 1 348 ? 3.044 16.433 50.787 1.00 68.05 330 ASN A N 1
ATOM 2372 C CA . ASN A 1 348 ? 2.554 17.801 50.925 1.00 66.17 330 ASN A CA 1
ATOM 2373 C C . ASN A 1 348 ? 1.212 17.973 50.222 1.00 64.44 330 ASN A C 1
ATOM 2374 O O . ASN A 1 348 ? 0.321 18.664 50.730 1.00 63.64 330 ASN A O 1
ATOM 2379 N N . GLY A 1 349 ? 1.048 17.343 49.058 1.00 59.06 331 GLY A N 1
ATOM 2380 C CA . GLY A 1 349 ? -0.230 17.408 48.368 1.00 67.64 331 GLY A CA 1
ATOM 2381 C C . GLY A 1 349 ? -1.369 16.844 49.193 1.00 73.76 331 GLY A C 1
ATOM 2382 O O . GLY A 1 349 ? -2.448 17.438 49.263 1.00 77.77 331 GLY A O 1
ATOM 2383 N N . ARG A 1 350 ? -1.143 15.693 49.833 1.00 77.91 332 ARG A N 1
ATOM 2384 C CA . ARG A 1 350 ? -2.161 15.116 50.709 1.00 84.02 332 ARG A CA 1
ATOM 2385 C C . ARG A 1 350 ? -2.601 16.108 51.773 1.00 79.91 332 ARG A C 1
ATOM 2386 O O . ARG A 1 350 ? -3.801 16.330 51.971 1.00 82.90 332 ARG A O 1
ATOM 2394 N N . LYS A 1 351 ? -1.641 16.722 52.468 1.00 75.09 333 LYS A N 1
ATOM 2395 C CA . LYS A 1 351 ? -1.994 17.694 53.496 1.00 77.55 333 LYS A CA 1
ATOM 2396 C C . LYS A 1 351 ? -2.822 18.839 52.925 1.00 73.81 333 LYS A C 1
ATOM 2397 O O . LYS A 1 351 ? -3.683 19.391 53.621 1.00 75.96 333 LYS A O 1
ATOM 2403 N N . LEU A 1 352 ? -2.590 19.199 51.664 1.00 69.27 334 LEU A N 1
ATOM 2404 C CA . LEU A 1 352 ? -3.343 20.264 51.015 1.00 71.12 334 LEU A CA 1
ATOM 2405 C C . LEU A 1 352 ? -4.702 19.808 50.495 1.00 75.01 334 LEU A C 1
ATOM 2406 O O . LEU A 1 352 ? -5.495 20.653 50.065 1.00 74.83 334 LEU A O 1
ATOM 2411 N N . GLY A 1 353 ? -4.995 18.511 50.535 1.00 78.58 335 GLY A N 1
ATOM 2412 C CA . GLY A 1 353 ? -6.266 18.011 50.052 1.00 78.68 335 GLY A CA 1
ATOM 2413 C C . GLY A 1 353 ? -6.241 17.523 48.627 1.00 82.33 335 GLY A C 1
ATOM 2414 O O . GLY A 1 353 ? -7.304 17.409 48.003 1.00 82.14 335 GLY A O 1
ATOM 2415 N N . ILE A 1 354 ? -5.064 17.235 48.088 1.00 80.21 336 ILE A N 1
ATOM 2416 C CA . ILE A 1 354 ? -4.929 16.768 46.716 1.00 77.65 336 ILE A CA 1
ATOM 2417 C C . ILE A 1 354 ? -5.007 15.248 46.721 1.00 82.18 336 ILE A C 1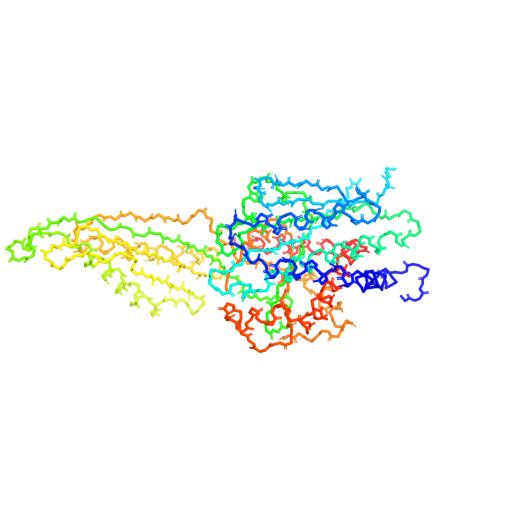
ATOM 2418 O O . ILE A 1 354 ? -4.271 14.581 47.455 1.00 84.38 336 ILE A O 1
ATOM 2423 N N . GLU A 1 355 ? -5.906 14.698 45.914 1.00 84.78 337 GLU A N 1
ATOM 2424 C CA . GLU A 1 355 ? -6.023 13.257 45.752 1.00 88.28 337 GLU A CA 1
ATOM 2425 C C . GLU A 1 355 ? -5.347 12.866 44.448 1.00 84.85 337 GLU A C 1
ATOM 2426 O O . GLU A 1 355 ? -5.593 13.484 43.407 1.00 84.58 337 GLU A O 1
ATOM 2428 N N . PHE A 1 356 ? -4.483 11.859 44.512 1.00 87.95 338 PHE A N 1
ATOM 2429 C CA . PHE A 1 356 ? -3.672 11.430 43.381 1.00 85.77 338 PHE A CA 1
ATOM 2430 C C . PHE A 1 356 ? -4.198 10.116 42.818 1.00 92.87 338 PHE A C 1
ATOM 2431 O O . PHE A 1 356 ? -4.981 9.405 43.453 1.00 99.58 338 PHE A O 1
ATOM 2439 N N . ILE A 1 357 ? -3.744 9.795 41.609 1.00 93.93 339 ILE A N 1
ATOM 2440 C CA . ILE A 1 357 ? -4.130 8.553 40.950 1.00 96.02 339 ILE A CA 1
ATOM 2441 C C . ILE A 1 357 ? -3.138 7.444 41.296 1.00 98.53 339 ILE A C 1
ATOM 2442 O O . ILE A 1 357 ? -3.227 6.327 40.783 1.00 100.85 339 ILE A O 1
ATOM 2447 N N . GLY A 1 368 ? 2.452 12.401 26.130 1.00 71.80 350 GLY A N 1
ATOM 2448 C CA . GLY A 1 368 ? 3.043 13.381 25.230 1.00 69.08 350 GLY A CA 1
ATOM 2449 C C . GLY A 1 368 ? 4.554 13.450 25.368 1.00 63.42 350 GLY A C 1
ATOM 2450 O O . GLY A 1 368 ? 5.202 12.435 25.623 1.00 63.75 350 GLY A O 1
ATOM 2451 N N . SER A 1 369 ? 5.120 14.644 25.199 1.00 58.92 351 SER A N 1
ATOM 2452 C CA . SER A 1 369 ? 6.551 14.847 25.396 1.00 54.87 351 SER A CA 1
ATOM 2453 C C . SER A 1 369 ? 6.791 16.317 25.693 1.00 48.6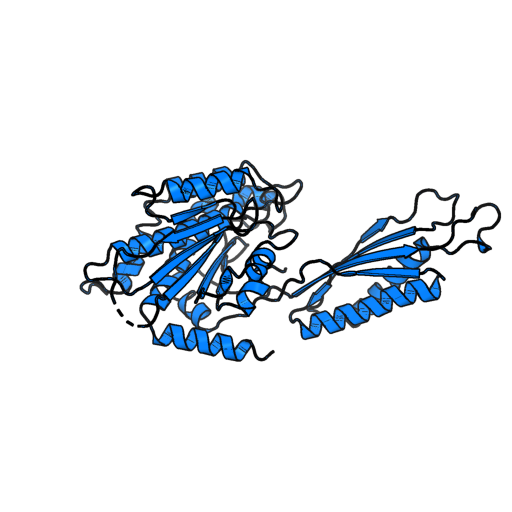2 351 SER A C 1
ATOM 2454 O O . SER A 1 369 ? 6.080 17.186 25.186 1.00 49.39 351 SER A O 1
ATOM 2457 N N . THR A 1 370 ? 7.799 16.594 26.518 1.00 41.32 352 THR A N 1
ATOM 2458 C CA . THR A 1 370 ? 8.107 17.982 26.856 1.00 40.89 352 THR A CA 1
ATOM 2459 C C . THR A 1 370 ? 9.610 18.173 26.940 1.00 39.11 352 THR A C 1
ATOM 2460 O O . THR A 1 370 ? 10.345 17.247 27.289 1.00 37.40 352 THR A O 1
ATOM 2464 N N . ASP A 1 371 ? 10.066 19.394 26.639 1.00 35.45 353 ASP A N 1
ATOM 2465 C CA . ASP A 1 371 ? 11.480 19.680 26.833 1.00 37.51 353 ASP A CA 1
ATOM 2466 C C . ASP A 1 371 ? 11.869 19.714 28.309 1.00 37.62 353 ASP A C 1
ATOM 2467 O O . ASP A 1 371 ? 13.058 19.814 28.614 1.00 36.35 353 ASP A O 1
ATOM 2472 N N . PHE A 1 372 ? 10.916 19.595 29.235 1.00 34.57 354 PHE A N 1
ATOM 2473 C CA . PHE A 1 372 ? 11.327 19.351 30.606 1.00 36.39 354 PHE A CA 1
ATOM 2474 C C . PHE A 1 372 ? 12.051 18.024 30.729 1.00 42.19 354 PHE A C 1
ATOM 2475 O O . PHE A 1 372 ? 12.816 17.844 31.677 1.00 36.61 354 PHE A O 1
ATOM 2483 N N . GLY A 1 373 ? 11.837 17.085 29.796 1.00 38.35 355 GLY A N 1
ATOM 2484 C CA . GLY A 1 373 ? 12.580 15.836 29.869 1.00 37.97 355 GLY A CA 1
ATOM 2485 C C . GLY A 1 373 ? 14.083 16.061 29.812 1.00 39.11 355 GLY A C 1
ATOM 2486 O O . GLY A 1 373 ? 14.842 15.429 30.547 1.00 39.36 355 GLY A O 1
ATOM 2487 N N . ASN A 1 374 ? 14.521 16.991 28.960 1.00 34.77 356 ASN A N 1
ATOM 2488 C CA . ASN A 1 374 ? 15.938 17.306 28.817 1.00 40.37 356 ASN A CA 1
ATOM 2489 C C . ASN A 1 374 ? 16.490 17.942 30.087 1.00 42.32 356 ASN A C 1
ATOM 2490 O O . ASN A 1 374 ? 17.636 17.680 30.473 1.00 45.04 356 ASN A O 1
ATOM 2495 N N . VAL A 1 375 ? 15.686 18.782 30.742 1.00 41.92 357 VAL A N 1
ATOM 2496 C CA . VAL A 1 375 ? 16.052 19.349 32.036 1.00 43.42 357 VAL A CA 1
ATOM 2497 C C . VAL A 1 375 ? 16.247 18.245 33.062 1.00 43.35 357 VAL A C 1
ATOM 2498 O O . VAL A 1 375 ? 17.232 18.239 33.809 1.00 45.96 357 VAL A O 1
ATOM 2502 N N . SER A 1 376 ? 15.294 17.305 33.135 1.00 43.95 358 SER A N 1
ATOM 2503 C CA . SER A 1 376 ? 15.323 16.258 34.158 1.00 41.62 358 SER A CA 1
ATOM 2504 C C . SER A 1 376 ? 16.511 15.318 33.993 1.00 44.18 358 SER A C 1
ATOM 2505 O O . SER A 1 376 ? 16.831 14.576 34.928 1.00 47.66 358 SER A O 1
ATOM 2508 N N . PHE A 1 377 ? 17.154 15.330 32.829 1.00 43.12 359 PHE A N 1
ATOM 2509 C CA . PHE A 1 377 ? 18.396 14.591 32.628 1.00 49.85 359 PHE A CA 1
ATOM 2510 C C . PHE A 1 377 ? 19.616 15.326 33.158 1.00 54.16 359 PHE A C 1
ATOM 2511 O O . PHE A 1 377 ? 20.663 14.698 33.332 1.00 56.50 359 PHE A O 1
ATOM 2519 N N . VAL A 1 378 ? 19.528 16.632 33.404 1.00 50.92 360 VAL A N 1
ATOM 2520 C CA . VAL A 1 378 ? 20.675 17.368 3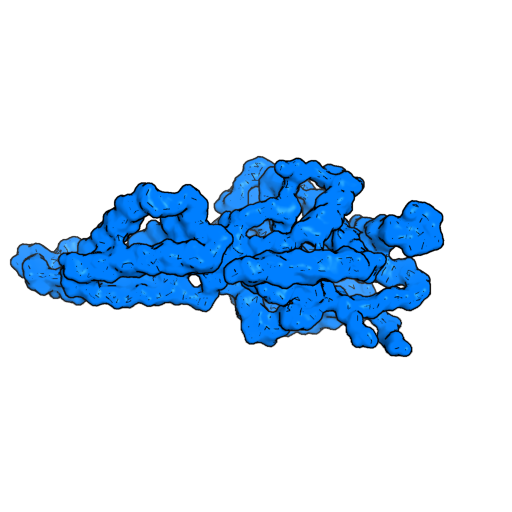3.924 1.00 53.38 360 VAL A CA 1
ATOM 2521 C C . VAL A 1 378 ? 20.455 17.933 35.330 1.00 52.07 360 VAL A C 1
ATOM 2522 O O . VAL A 1 378 ? 21.443 18.253 36.011 1.00 52.86 360 VAL A O 1
ATOM 2526 N N . VAL A 1 379 ? 19.220 18.046 35.816 1.00 47.22 361 VAL A N 1
ATOM 2527 C CA . VAL A 1 379 ? 18.926 18.512 37.179 1.00 47.19 361 VAL A CA 1
ATOM 2528 C C . VAL A 1 379 ? 17.821 17.629 37.744 1.00 42.81 361 VAL A C 1
ATOM 2529 O O . VAL A 1 379 ? 16.825 17.400 37.048 1.00 44.70 361 VAL A O 1
ATOM 2533 N N . PRO A 1 380 ? 17.930 17.127 38.973 1.00 47.20 362 PRO A N 1
ATOM 2534 C CA . PRO A 1 380 ? 16.775 16.463 39.597 1.00 48.82 362 PRO A CA 1
ATOM 2535 C C . PRO A 1 380 ? 15.575 17.395 39.587 1.00 48.58 362 PRO A C 1
ATOM 2536 O O . PRO A 1 380 ? 15.664 18.548 40.013 1.00 48.28 362 PRO A O 1
ATOM 2540 N N . GLY A 1 381 ? 14.443 16.894 39.094 1.00 50.42 363 GLY A N 1
ATOM 2541 C CA . GLY A 1 381 ? 13.259 17.727 39.014 1.00 50.12 363 GLY A CA 1
ATOM 2542 C C . GLY A 1 381 ? 11.980 16.934 39.179 1.00 50.23 363 GLY A C 1
ATOM 2543 O O . GLY A 1 381 ? 11.976 15.700 39.171 1.00 47.95 363 GLY A O 1
ATOM 2544 N N . ILE A 1 382 ? 10.880 17.671 39.337 1.00 47.61 364 ILE A N 1
ATOM 2545 C CA . ILE A 1 382 ? 9.547 17.090 39.280 1.00 46.90 364 ILE A CA 1
ATOM 2546 C C . ILE A 1 382 ? 8.656 17.965 38.425 1.00 44.37 364 ILE A C 1
ATOM 2547 O O . ILE A 1 382 ? 8.821 19.189 38.362 1.00 41.70 364 ILE A O 1
ATOM 2552 N N . HIS A 1 383 ? 7.656 17.316 37.829 1.00 46.39 365 HIS A N 1
ATOM 2553 C CA . HIS A 1 383 ? 6.758 17.917 36.840 1.00 42.32 365 HIS A CA 1
ATOM 2554 C C . HIS A 1 383 ? 5.357 17.360 37.091 1.00 42.87 365 HIS A C 1
ATOM 2555 O O . HIS A 1 383 ? 4.811 16.614 36.276 1.00 47.40 365 HIS A O 1
ATOM 2562 N N . PRO A 1 384 ? 4.765 17.657 38.250 1.00 42.14 366 PRO A N 1
ATOM 2563 C CA . PRO A 1 384 ? 3.425 17.129 38.534 1.00 39.63 366 PRO A CA 1
ATOM 2564 C C . PRO A 1 384 ? 2.373 17.709 37.599 1.00 42.37 366 PRO A C 1
ATOM 2565 O O . PRO A 1 384 ? 2.471 18.844 37.130 1.00 40.83 366 PRO A O 1
ATOM 2569 N N . TYR A 1 385 ? 1.352 16.906 37.332 1.00 48.18 367 TYR A N 1
ATOM 2570 C CA . TYR A 1 385 ? 0.165 17.360 36.624 1.00 43.97 367 TYR A CA 1
ATOM 2571 C C . TYR A 1 385 ? -0.948 17.589 37.630 1.00 48.82 367 TYR A C 1
ATOM 2572 O O . TYR A 1 385 ? -1.030 16.879 38.635 1.00 51.78 367 TYR A O 1
ATOM 2581 N N . PHE A 1 386 ? -1.789 18.596 37.381 1.00 49.59 368 PHE A N 1
ATOM 2582 C CA . PHE A 1 386 ? -2.865 18.892 38.320 1.00 50.11 368 PHE A CA 1
ATOM 2583 C C . PHE A 1 386 ? -4.178 19.172 37.601 1.00 49.95 368 PHE A C 1
ATOM 2584 O O . PHE A 1 386 ? -4.221 19.872 36.588 1.00 48.68 368 PHE A O 1
ATOM 2592 N N . HIS A 1 387 ? -5.241 18.595 38.153 1.00 53.04 369 HIS A N 1
ATOM 2593 C CA . HIS A 1 387 ? -6.612 18.848 37.742 1.00 58.48 369 HIS A CA 1
ATOM 2594 C C . HIS A 1 387 ? -6.990 20.310 37.982 1.00 54.50 369 HIS A C 1
ATOM 2595 O O . HIS A 1 387 ? -6.559 20.921 38.961 1.00 54.12 369 HIS A O 1
ATOM 2602 N N . ILE A 1 388 ? -7.784 20.893 37.080 1.00 49.57 370 ILE A N 1
ATOM 2603 C CA . ILE A 1 388 ? -8.186 22.283 37.305 1.00 48.82 370 ILE A CA 1
ATOM 2604 C C . ILE A 1 388 ? -9.703 22.447 37.312 1.00 55.52 370 ILE A C 1
ATOM 2605 O O . ILE A 1 388 ? -10.215 23.544 37.064 1.00 54.66 370 ILE A O 1
ATOM 2610 N N . GLY A 1 389 ? -10.435 21.383 37.621 1.00 59.88 371 GLY A N 1
ATOM 2611 C CA . GLY A 1 389 ? -11.884 21.477 37.695 1.00 63.99 371 GLY A CA 1
ATOM 2612 C C . GLY A 1 389 ? -12.595 21.304 36.375 1.00 69.16 371 GLY A C 1
ATOM 2613 O O . GLY A 1 389 ? -13.726 21.776 36.228 1.00 67.06 371 GLY A O 1
ATOM 2614 N N . SER A 1 390 ? -11.960 20.657 35.401 1.00 67.12 372 SER A N 1
ATOM 2615 C CA . SER A 1 390 ? -12.539 20.491 34.082 1.00 69.90 372 SER A CA 1
ATOM 2616 C C . SER A 1 390 ? -12.317 19.062 33.616 1.00 68.73 372 SER A C 1
ATOM 2617 O O . SER A 1 390 ? -11.331 18.415 33.986 1.00 67.48 372 SER A O 1
ATOM 2620 N N . ASN A 1 391 ? -13.255 18.575 32.810 1.00 69.82 373 ASN A N 1
ATOM 2621 C CA . ASN A 1 391 ? -13.126 17.298 32.126 1.00 72.45 373 ASN A CA 1
ATOM 2622 C C . ASN A 1 391 ? -12.537 17.443 30.735 1.00 67.93 373 ASN A C 1
ATOM 2623 O O . ASN A 1 391 ? -12.243 16.430 30.091 1.00 69.91 373 ASN A O 1
ATOM 2628 N N . ALA A 1 392 ? -12.381 18.674 30.256 1.00 62.08 374 ALA A N 1
ATOM 2629 C CA . ALA A 1 392 ? -11.848 18.891 28.922 1.00 62.24 374 ALA A CA 1
ATOM 2630 C C . ALA A 1 392 ? -10.453 18.293 28.816 1.00 65.21 374 ALA A C 1
ATOM 2631 O O . ALA A 1 392 ? -9.741 18.140 29.812 1.00 66.14 374 ALA A O 1
ATOM 2633 N N . LEU A 1 393 ? -10.072 17.927 27.602 1.00 63.10 375 LEU A N 1
ATOM 2634 C CA . LEU A 1 393 ? -8.739 17.406 27.352 1.00 61.93 375 LEU A CA 1
ATOM 2635 C C . LEU A 1 393 ? -7.824 18.530 26.889 1.00 58.28 375 LEU A C 1
ATOM 2636 O O . LEU A 1 393 ? -8.266 19.493 26.254 1.00 60.48 375 LEU A O 1
ATOM 2641 N N . ASN A 1 394 ? -6.542 18.406 27.236 1.00 49.95 376 ASN A N 1
ATOM 2642 C CA . ASN A 1 394 ? -5.540 19.350 26.766 1.00 51.41 376 ASN A CA 1
ATOM 2643 C C . ASN A 1 394 ? -5.530 19.380 25.242 1.00 55.35 376 ASN A C 1
ATOM 2644 O O . ASN A 1 394 ? -5.898 18.407 24.576 1.00 52.85 376 ASN A O 1
ATOM 2649 N N . HIS A 1 395 ? -5.117 20.526 24.698 1.00 51.09 377 HIS A N 1
ATOM 2650 C CA . HIS A 1 395 ? -5.065 20.780 23.261 1.00 55.78 377 HIS A CA 1
ATOM 2651 C C . HIS A 1 395 ? -6.443 20.761 22.600 1.00 53.93 377 HIS A C 1
ATOM 2652 O O . HIS A 1 395 ? -6.540 20.553 21.392 1.00 51.86 377 HIS A O 1
ATOM 2659 N N . THR A 1 396 ? -7.521 21.013 23.354 1.00 49.19 378 THR A N 1
ATOM 2660 C CA . THR A 1 396 ? -8.823 21.280 22.764 1.00 46.13 378 THR A CA 1
ATOM 2661 C C . THR A 1 396 ? -9.316 22.657 23.196 1.00 53.01 378 THR A C 1
ATOM 2662 O O . THR A 1 396 ? -8.830 23.231 24.173 1.00 52.00 378 THR A O 1
ATOM 2666 N N . GLU A 1 397 ? -10.304 23.179 22.454 1.00 50.91 379 GLU A N 1
ATOM 2667 C CA . GLU A 1 397 ? -10.780 24.541 22.684 1.00 52.06 379 GLU A CA 1
ATOM 2668 C C . GLU A 1 397 ? -11.408 24.679 24.057 1.00 51.87 379 GLU A C 1
ATOM 2669 O O . GLU A 1 397 ? -11.317 25.742 24.684 1.00 51.09 379 GLU A O 1
ATOM 2675 N N . GLN A 1 398 ? -12.107 23.633 24.516 1.00 52.62 380 GLN A N 1
ATOM 2676 C CA . GLN A 1 398 ? -12.689 23.670 25.848 1.00 52.44 380 GLN A CA 1
ATOM 2677 C C . GLN A 1 398 ? -11.619 23.715 26.927 1.00 49.51 380 GLN A C 1
ATOM 2678 O O . GLN A 1 398 ? -11.887 24.208 28.023 1.00 54.43 380 GLN A O 1
ATOM 2684 N N . TYR A 1 399 ? -10.410 23.241 26.647 1.00 45.79 381 TYR A N 1
ATOM 2685 C CA . TYR A 1 399 ? -9.369 23.389 27.656 1.00 46.91 381 TYR A CA 1
ATOM 2686 C C . TYR A 1 399 ? -8.912 24.841 27.750 1.00 50.69 381 TYR A C 1
ATOM 2687 O O . TYR A 1 399 ? -8.629 25.329 28.846 1.00 51.45 381 TYR A O 1
ATOM 2696 N N . THR A 1 400 ? -8.866 25.556 26.620 1.00 49.27 382 THR A N 1
ATOM 2697 C CA . THR A 1 400 ? -8.626 26.999 26.655 1.00 49.30 382 THR A CA 1
ATOM 2698 C C . THR A 1 400 ? -9.624 27.713 27.564 1.00 50.93 382 THR A C 1
ATOM 2699 O O . THR A 1 400 ? -9.250 28.631 28.307 1.00 51.94 382 THR A O 1
ATOM 2703 N N . GLU A 1 401 ? -10.900 27.301 27.531 1.00 48.54 383 GLU A N 1
ATOM 2704 C CA . GLU A 1 401 ? -11.898 27.884 28.435 1.00 50.21 383 GLU A CA 1
ATOM 2705 C C . GLU A 1 401 ? -11.553 27.593 29.884 1.00 52.55 383 GLU A C 1
ATOM 2706 O O . GLU A 1 401 ? -11.570 28.491 30.741 1.00 52.53 383 GLU A O 1
ATOM 2712 N N . ALA A 1 402 ? -11.244 26.332 30.181 1.00 53.05 384 ALA A N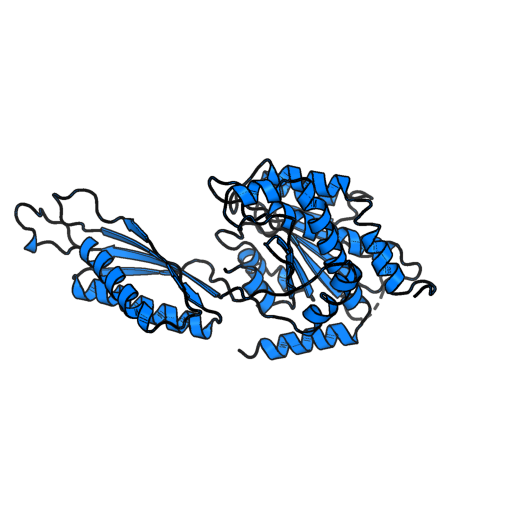 1
ATOM 2713 C CA . ALA A 1 402 ? -10.924 25.970 31.555 1.00 55.77 384 ALA A CA 1
ATOM 2714 C C . ALA A 1 402 ? -9.653 26.664 32.021 1.00 48.73 384 ALA A C 1
ATOM 2715 O O . ALA A 1 402 ? -9.584 27.154 33.158 1.00 50.79 384 ALA A O 1
ATOM 2717 N N . ALA A 1 403 ? -8.647 26.750 31.148 1.00 43.71 385 ALA A N 1
ATOM 2718 C CA . ALA A 1 403 ? -7.381 27.376 31.532 1.00 46.70 385 ALA A CA 1
ATOM 2719 C C . ALA A 1 403 ? -7.579 28.833 31.934 1.00 50.46 385 ALA A C 1
ATOM 2720 O O . ALA A 1 403 ? -6.876 29.341 32.811 1.00 51.27 385 ALA A O 1
ATOM 2722 N N . GLY A 1 404 ? -8.544 29.517 31.316 1.00 50.78 386 GLY A N 1
ATOM 2723 C CA . GLY A 1 404 ? -8.835 30.900 31.648 1.00 51.97 386 GLY A CA 1
ATOM 2724 C C . GLY A 1 404 ? -9.856 31.110 32.731 1.00 54.07 386 GLY A C 1
ATOM 2725 O O . GLY A 1 404 ? -10.095 32.253 33.140 1.00 59.53 386 GLY A O 1
ATOM 2726 N N . SER A 1 405 ? -10.440 30.031 33.244 1.00 55.50 387 SER A N 1
ATOM 2727 C CA . SER A 1 405 ? -11.587 30.137 34.129 1.00 57.18 387 SER A CA 1
ATOM 2728 C C . SER A 1 405 ? -11.183 30.607 35.525 1.00 59.20 387 SER A C 1
ATOM 2729 O O . SER A 1 405 ? -10.030 30.471 35.961 1.00 54.87 387 SER A O 1
ATOM 2732 N N . GLN A 1 406 ? -12.156 31.174 36.236 1.00 60.87 388 GLN A N 1
ATOM 2733 C CA . GLN A 1 406 ? -11.933 31.479 37.647 1.00 64.43 388 GLN A CA 1
ATOM 2734 C C . GLN A 1 406 ? -11.778 30.207 38.470 1.00 62.42 388 GLN A C 1
ATOM 2735 O O . GLN A 1 406 ? -10.998 30.185 39.430 1.00 62.97 388 GLN A O 1
ATOM 2741 N N . GLU A 1 407 ? -12.482 29.137 38.081 1.00 56.50 389 GLU A N 1
ATOM 2742 C CA . GLU A 1 407 ? -12.409 27.857 38.786 1.00 62.47 389 GLU A CA 1
ATOM 2743 C C . GLU A 1 407 ? -10.983 27.325 38.840 1.00 61.73 389 GLU A C 1
ATOM 2744 O O . GLU A 1 407 ? -10.560 26.771 39.861 1.00 62.15 389 GLU A O 1
ATOM 2750 N N . ALA A 1 408 ? -10.228 27.467 37.743 1.00 58.15 390 ALA A N 1
ATOM 2751 C CA . ALA A 1 408 ? -8.882 26.908 37.697 1.00 51.71 390 ALA A CA 1
ATOM 2752 C C . ALA A 1 408 ? -7.946 27.545 38.714 1.00 52.36 390 ALA A C 1
ATOM 2753 O O . ALA A 1 408 ? -6.930 26.938 39.062 1.00 53.14 390 ALA A O 1
ATOM 2755 N N . GLN A 1 409 ? -8.265 28.748 39.202 1.00 51.54 391 GLN A N 1
ATOM 2756 C CA . GLN A 1 409 ? -7.309 29.483 40.023 1.00 51.16 391 GLN A CA 1
ATOM 2757 C C . GLN A 1 409 ? -7.074 28.791 41.359 1.00 53.03 391 GLN A C 1
ATOM 2758 O O . GLN A 1 409 ? -5.928 28.688 41.815 1.00 50.94 391 GLN A O 1
ATOM 2764 N N . PHE A 1 410 ? -8.139 28.305 41.994 1.00 52.93 392 PHE A N 1
ATOM 2765 C CA . PHE A 1 410 ? -7.989 27.560 43.241 1.00 57.29 392 PHE A CA 1
ATOM 2766 C C . PHE A 1 410 ? -7.056 26.369 43.066 1.00 57.01 392 PHE A C 1
ATOM 2767 O O . PHE A 1 410 ? -6.166 26.134 43.891 1.00 60.65 392 PHE A O 1
ATOM 2775 N N . TYR A 1 411 ? -7.266 25.584 42.008 1.00 51.95 393 TYR A N 1
ATOM 2776 C CA . TYR A 1 411 ? -6.437 24.401 41.804 1.00 54.01 393 TYR A CA 1
ATOM 2777 C C . TYR A 1 411 ? -4.997 24.789 41.514 1.00 51.74 393 TYR A C 1
ATOM 2778 O O . TYR A 1 411 ? -4.062 24.087 41.919 1.00 50.98 393 TYR A O 1
ATOM 2787 N N . THR A 1 412 ? -4.802 25.899 40.800 1.00 50.68 394 THR A N 1
ATOM 2788 C CA . THR A 1 412 ? -3.454 26.307 40.427 1.00 48.84 394 THR A CA 1
ATOM 2789 C C . THR A 1 412 ? -2.670 26.762 41.652 1.00 49.15 394 THR A C 1
ATOM 2790 O O . THR A 1 412 ? -1.518 26.370 41.847 1.00 44.54 394 THR A O 1
ATOM 2794 N N . LEU A 1 413 ? -3.278 27.598 42.487 1.00 48.88 395 LEU A N 1
ATOM 2795 C CA . LEU A 1 413 ? -2.585 28.051 43.684 1.00 52.90 395 LEU A CA 1
ATOM 2796 C C . LEU A 1 413 ? -2.346 26.911 44.666 1.00 49.50 395 LEU A C 1
ATOM 2797 O O . LEU A 1 413 ? -1.331 26.910 45.370 1.00 53.92 395 LEU A O 1
ATOM 2802 N N . ARG A 1 414 ? -3.247 25.929 44.712 1.00 46.84 396 ARG A N 1
ATOM 2803 C CA . ARG A 1 414 ? -3.056 24.793 45.611 1.00 48.37 396 ARG A CA 1
ATOM 2804 C C . ARG A 1 414 ? -1.834 23.977 45.216 1.00 49.64 396 ARG A C 1
ATOM 2805 O O . ARG A 1 414 ? -1.043 23.572 46.076 1.00 53.26 396 ARG A O 1
ATOM 2813 N N . THR A 1 415 ? -1.654 23.729 43.917 1.00 48.91 397 THR A N 1
ATOM 2814 C CA . THR A 1 415 ? -0.488 22.967 43.499 1.00 49.08 397 THR A CA 1
ATOM 2815 C C . THR A 1 415 ? 0.785 23.782 43.668 1.00 47.12 397 THR A C 1
ATOM 2816 O O . THR A 1 415 ? 1.830 23.227 44.018 1.00 51.78 397 THR A O 1
ATOM 2820 N N . ALA A 1 416 ? 0.706 25.104 43.495 1.00 44.56 398 ALA A N 1
ATOM 2821 C CA . ALA A 1 416 ? 1.861 25.952 43.775 1.00 41.08 398 ALA A CA 1
ATOM 2822 C C . ALA A 1 416 ? 2.270 25.858 45.241 1.00 45.54 398 ALA A C 1
ATOM 2823 O O . ALA A 1 416 ? 3.463 25.871 45.563 1.00 42.48 398 ALA A O 1
ATOM 2825 N N . LYS A 1 417 ? 1.288 25.775 46.143 1.00 43.86 399 LYS A N 1
ATOM 2826 C CA . LYS A 1 417 ? 1.591 25.566 47.555 1.00 45.26 399 LYS A CA 1
ATOM 2827 C C . LYS A 1 417 ? 2.346 24.267 47.758 1.00 45.33 399 LYS A C 1
ATOM 2828 O O . LYS A 1 417 ? 3.328 24.219 48.507 1.00 49.28 399 LYS A O 1
ATOM 2834 N N . ALA A 1 418 ? 1.895 23.202 47.091 1.00 47.73 400 ALA A N 1
ATOM 2835 C CA . ALA A 1 418 ? 2.556 21.910 47.201 1.00 48.85 400 ALA A CA 1
ATOM 2836 C C . ALA A 1 418 ? 4.004 21.986 46.733 1.00 52.08 400 ALA A C 1
ATOM 2837 O O . ALA A 1 418 ? 4.897 21.417 47.373 1.00 49.51 400 ALA A O 1
ATOM 2839 N N . LEU A 1 419 ? 4.258 22.693 45.627 1.00 44.78 401 LEU A N 1
ATOM 2840 C CA . LEU A 1 419 ? 5.630 22.821 45.133 1.00 43.52 401 LEU A CA 1
ATOM 2841 C C . LEU A 1 419 ? 6.505 23.569 46.126 1.00 42.22 401 LEU A C 1
ATOM 2842 O O . LEU A 1 419 ? 7.629 23.145 46.417 1.00 49.17 401 LEU A O 1
ATOM 2847 N N . ALA A 1 420 ? 6.009 24.694 46.654 1.00 42.52 402 ALA A N 1
ATOM 2848 C CA . ALA A 1 420 ? 6.801 25.481 47.597 1.00 43.73 402 ALA A CA 1
ATOM 2849 C C . ALA A 1 420 ? 7.112 24.690 48.859 1.00 44.16 402 ALA A C 1
ATOM 2850 O O . ALA A 1 420 ? 8.229 24.760 49.384 1.00 49.71 402 ALA A O 1
ATOM 2852 N N . MET A 1 421 ? 6.128 23.961 49.384 1.00 45.03 403 MET A N 1
ATOM 2853 C CA . MET A 1 421 ? 6.372 23.155 50.579 1.00 46.82 403 MET A CA 1
ATOM 2854 C C . MET A 1 421 ? 7.437 22.109 50.303 1.00 50.35 403 MET A C 1
ATOM 2855 O O . MET A 1 421 ? 8.290 21.840 51.151 1.00 53.02 403 MET A O 1
ATOM 2860 N N . THR A 1 422 ? 7.410 21.529 49.104 1.00 43.96 404 THR A N 1
ATOM 2861 C CA . THR A 1 422 ? 8.415 20.545 48.726 1.00 51.46 404 THR A CA 1
ATOM 2862 C C . THR A 1 422 ? 9.790 21.189 48.604 1.00 54.55 404 THR A C 1
ATOM 2863 O O . THR A 1 422 ? 10.796 20.586 48.986 1.00 55.34 404 THR A O 1
ATOM 2867 N N . ALA A 1 423 ? 9.855 22.413 48.071 1.00 49.93 405 ALA A N 1
ATOM 2868 C CA . ALA A 1 423 ? 11.124 23.134 48.059 1.00 47.69 405 ALA A CA 1
ATOM 2869 C C . ALA A 1 423 ? 11.624 23.371 49.477 1.00 47.91 405 ALA A C 1
ATOM 2870 O O . ALA A 1 423 ? 12.823 23.250 49.748 1.00 50.46 405 ALA A O 1
ATOM 2872 N N . LEU A 1 424 ? 10.721 23.708 50.397 1.00 46.47 406 LEU A N 1
ATOM 2873 C CA . LEU A 1 424 ? 11.130 23.840 51.788 1.00 49.08 406 LEU A CA 1
ATOM 2874 C C . LEU A 1 424 ? 11.605 22.504 52.351 1.00 51.53 406 LEU A C 1
ATOM 2875 O O . LEU A 1 424 ? 12.558 22.472 53.135 1.00 52.91 406 LEU A O 1
ATOM 2880 N N . ASP A 1 425 ? 10.989 21.389 51.937 1.00 53.35 407 ASP A N 1
ATOM 2881 C CA . ASP A 1 425 ? 11.496 20.073 52.332 1.00 58.24 407 ASP A CA 1
ATOM 2882 C C . ASP A 1 425 ? 12.967 19.915 51.968 1.00 62.03 407 ASP A C 1
ATOM 2883 O O . ASP A 1 425 ? 13.782 19.492 52.797 1.00 64.30 407 ASP A O 1
ATOM 2888 N N . VAL A 1 426 ? 13.323 20.238 50.722 1.00 59.90 408 VAL A N 1
ATOM 2889 C CA . VAL A 1 426 ? 14.697 20.034 50.278 1.00 59.42 408 VAL A CA 1
ATOM 2890 C C . VAL A 1 426 ? 15.652 20.943 51.038 1.00 61.23 408 VAL A C 1
ATOM 2891 O O . VAL A 1 426 ? 16.777 20.538 51.369 1.00 58.13 408 VAL A O 1
ATOM 2895 N N . ILE A 1 427 ? 15.222 22.168 51.350 1.00 60.64 409 ILE A N 1
ATOM 2896 C CA . ILE A 1 427 ? 16.100 23.115 52.035 1.00 57.06 409 ILE A CA 1
ATOM 2897 C C . ILE A 1 427 ? 16.468 22.613 53.427 1.00 64.48 409 ILE A C 1
ATOM 2898 O O . ILE A 1 427 ? 17.618 22.745 53.864 1.00 67.92 409 ILE A O 1
ATOM 2903 N N . PHE A 1 428 ? 15.511 22.025 54.144 1.00 65.78 410 PHE A N 1
ATOM 2904 C CA . PHE A 1 428 ? 15.682 21.756 55.567 1.00 68.89 410 PHE A CA 1
ATOM 2905 C C . PHE A 1 428 ? 15.798 20.275 55.905 1.00 71.13 410 PHE A C 1
ATOM 2906 O O . PHE A 1 428 ? 15.775 19.919 57.088 1.00 72.99 410 PHE A O 1
ATOM 2914 N N . LYS A 1 429 ? 15.932 19.408 54.906 1.00 73.88 411 LYS A N 1
ATOM 2915 C CA . LYS A 1 429 ? 16.136 17.978 55.120 1.00 75.41 411 LYS A CA 1
ATOM 2916 C C . LYS A 1 429 ? 17.335 17.550 54.291 1.00 75.26 411 LYS A C 1
ATOM 2917 O O . LYS A 1 429 ? 17.190 17.160 53.124 1.00 78.25 411 LYS A O 1
ATOM 2923 N N . PRO A 1 430 ? 18.542 17.620 54.855 1.00 81.23 412 PRO A N 1
ATOM 2924 C CA . PRO A 1 430 ? 19.718 17.143 54.107 1.00 81.72 412 PRO A CA 1
ATOM 2925 C C . PRO A 1 430 ? 19.611 15.682 53.711 1.00 82.41 412 PRO A C 1
ATOM 2926 O O . PRO A 1 430 ? 20.117 15.300 52.646 1.00 79.89 412 PRO A O 1
ATOM 2930 N N . GLU A 1 431 ? 18.949 14.858 54.533 1.00 84.61 413 GLU A N 1
ATOM 2931 C CA . GLU A 1 431 ? 18.690 13.470 54.156 1.00 85.91 413 GLU A CA 1
ATOM 2932 C C . GLU A 1 431 ? 17.899 13.388 52.853 1.00 84.33 413 GLU A C 1
ATOM 2933 O O . GLU A 1 431 ? 18.151 12.512 52.017 1.00 87.23 413 GLU A O 1
ATOM 2935 N N . LEU A 1 432 ? 16.941 14.296 52.657 1.00 80.73 414 LEU A N 1
ATOM 2936 C CA . LEU A 1 432 ? 16.170 14.282 51.417 1.00 75.50 414 LEU A CA 1
ATOM 2937 C C . LEU A 1 432 ? 17.027 14.694 50.227 1.00 71.44 414 LEU A C 1
ATOM 2938 O O . LEU A 1 432 ? 16.970 14.060 49.167 1.00 70.25 414 LEU A O 1
ATOM 2943 N N . LEU A 1 433 ? 17.840 15.743 50.388 1.00 69.17 415 LEU A N 1
ATOM 2944 C CA . LEU A 1 433 ? 18.682 16.207 49.287 1.00 64.83 415 LEU A CA 1
ATOM 2945 C C . LEU A 1 433 ? 19.605 15.106 48.784 1.00 65.62 415 LEU A C 1
ATOM 2946 O O . LEU A 1 433 ? 19.769 14.932 47.571 1.00 68.60 415 LEU A O 1
ATOM 2951 N N . GLU A 1 434 ? 20.223 14.354 49.704 1.00 70.11 416 GLU A N 1
ATOM 2952 C CA . GLU A 1 434 ? 21.106 13.265 49.298 1.00 69.88 416 GLU A CA 1
ATOM 2953 C C . GLU A 1 434 ? 20.326 12.145 48.623 1.00 72.49 416 GLU A C 1
ATOM 2954 O O . GLU A 1 434 ? 20.766 11.604 47.601 1.00 76.26 416 GLU A O 1
ATOM 2956 N N . GLY A 1 435 ? 19.176 11.769 49.188 1.00 75.63 417 GLY A N 1
ATOM 2957 C CA . GLY A 1 435 ? 18.343 10.769 48.538 1.00 76.65 417 GLY A CA 1
ATOM 2958 C C . GLY A 1 435 ? 17.898 11.204 47.155 1.00 76.50 417 GLY A C 1
ATOM 2959 O O . GLY A 1 435 ? 17.877 10.401 46.216 1.00 78.62 417 GLY A O 1
ATOM 2960 N N . ILE A 1 436 ? 17.542 12.484 47.011 1.00 72.51 418 ILE A N 1
ATOM 2961 C CA . ILE A 1 436 ? 17.220 13.034 45.698 1.00 68.67 418 ILE A CA 1
ATOM 2962 C C . ILE A 1 436 ? 18.400 12.867 44.754 1.00 65.65 418 ILE A C 1
ATOM 2963 O O . ILE A 1 436 ? 18.250 12.427 43.610 1.00 64.06 418 ILE A O 1
ATOM 2968 N N . ARG A 1 437 ? 19.592 13.234 45.217 1.00 70.76 419 ARG A N 1
ATOM 2969 C CA . ARG A 1 437 ? 20.771 13.073 44.383 1.00 67.77 419 ARG A CA 1
ATOM 2970 C C . ARG A 1 437 ? 21.061 11.606 44.111 1.00 71.58 419 ARG A C 1
ATOM 2971 O O . ARG A 1 437 ? 21.474 11.257 43.000 1.00 72.21 419 ARG A O 1
ATOM 2979 N N . GLU A 1 438 ? 20.821 10.729 45.087 1.00 78.78 420 GLU A N 1
ATOM 2980 C CA . GLU A 1 438 ? 21.048 9.304 44.860 1.00 82.66 420 GLU A CA 1
ATOM 2981 C C . GLU A 1 438 ? 20.121 8.771 43.772 1.00 83.26 420 GLU A C 1
ATOM 2982 O O . GLU A 1 438 ? 20.567 8.090 42.841 1.00 84.48 420 GLU A O 1
ATOM 2984 N N . ASP A 1 439 ? 18.826 9.086 43.862 1.00 82.31 421 ASP A N 1
ATOM 2985 C CA . ASP A 1 439 ? 17.884 8.635 42.839 1.00 79.98 421 ASP A CA 1
ATOM 2986 C C . ASP A 1 439 ? 18.214 9.223 41.476 1.00 75.26 421 ASP A C 1
ATOM 2987 O O . ASP A 1 439 ? 17.966 8.582 40.448 1.00 73.46 421 ASP A O 1
ATOM 2992 N N . PHE A 1 440 ? 18.768 10.435 41.447 1.00 70.40 422 PHE A N 1
ATOM 2993 C CA . PHE A 1 440 ? 19.135 11.047 40.176 1.00 70.65 422 PHE A CA 1
ATOM 2994 C C . PHE A 1 440 ? 20.315 10.327 39.531 1.00 75.98 422 PHE A C 1
ATOM 2995 O O . PHE A 1 440 ? 20.301 10.058 38.322 1.00 76.34 422 PHE A O 1
ATOM 3003 N N . LYS A 1 441 ? 21.348 10.008 40.317 1.00 80.41 423 LYS A N 1
ATOM 3004 C CA . LYS A 1 441 ? 22.490 9.291 39.760 1.00 81.42 423 LYS A CA 1
ATOM 3005 C C . LYS A 1 441 ? 22.090 7.893 39.301 1.00 85.77 423 LYS A C 1
ATOM 3006 O O . LYS A 1 441 ? 22.485 7.452 38.215 1.00 85.45 423 LYS A O 1
ATOM 3008 N N . LEU A 1 442 ? 21.275 7.198 40.099 1.00 90.06 424 LEU A N 1
ATOM 3009 C CA . LEU A 1 442 ? 20.890 5.828 39.773 1.00 93.30 424 LEU A CA 1
ATOM 3010 C C . LEU A 1 442 ? 20.093 5.763 38.474 1.00 92.75 424 LEU A C 1
ATOM 3011 O O . LEU A 1 442 ? 20.431 4.992 37.569 1.00 94.88 424 LEU A O 1
ATOM 3013 N N . LYS A 1 443 ? 19.029 6.568 38.362 1.00 90.25 425 LYS A N 1
ATOM 3014 C CA . LYS A 1 443 ? 18.197 6.531 37.162 1.00 84.59 425 LYS A CA 1
ATOM 3015 C C . LYS A 1 443 ? 18.933 7.027 35.924 1.00 80.69 425 LYS A C 1
ATOM 3016 O O . LYS A 1 443 ? 18.589 6.614 34.811 1.00 81.85 425 LYS A O 1
ATOM 3022 N N . LEU A 1 444 ? 19.941 7.888 36.084 1.00 80.50 426 LEU A N 1
ATOM 3023 C CA . LEU A 1 444 ? 20.761 8.281 34.941 1.00 82.91 426 LEU A CA 1
ATOM 3024 C C . LEU A 1 444 ? 21.457 7.093 34.285 1.00 89.43 426 LEU A C 1
ATOM 3025 O O . LEU A 1 444 ? 21.812 7.176 33.104 1.00 95.62 426 LEU A O 1
ATOM 3030 N N . GLN A 1 445 ? 21.669 5.998 35.017 1.00 90.84 427 GLN A N 1
ATOM 3031 C CA . GLN A 1 445 ? 22.212 4.768 34.441 1.00 91.49 427 GLN A CA 1
ATOM 3032 C C . GLN A 1 445 ? 21.158 4.156 33.520 1.00 90.68 427 GLN A C 1
ATOM 3033 O O . GLN A 1 445 ? 20.424 3.230 33.877 1.00 90.32 427 GLN A O 1
ATOM 3035 N N . GLU A 1 446 ? 21.078 4.700 32.310 1.00 93.20 428 GLU A N 1
ATOM 3036 C CA . GLU A 1 446 ? 20.128 4.230 31.310 1.00 92.97 428 GLU A CA 1
ATOM 3037 C C . GLU A 1 446 ? 20.581 4.633 29.909 1.00 94.98 428 GLU A C 1
ATOM 3038 O O . GLU A 1 446 ? 21.750 4.956 29.692 1.00 98.31 428 GLU A O 1
#

Nearest PDB structures (foldseek):
  7yh4-assembly1_A  TM=1.003E+00  e=2.699E-80  Homo sapiens
  3ram-assembly1_B  TM=8.938E-01  e=6.383E-39  Staphylococcus aureus subsp. aureus N315
  3io1-assembly1_B-2  TM=7.267E-01  e=5.605E-17  Klebsiella pneumoniae subsp. pneumoniae MGH 78578
  3io1-assembly1_A-2  TM=7.618E-01  e=3.857E-16  Klebsiella pneumoniae subsp. pneumoniae MGH 78578
  1z2l-assembly1_B  TM=6.341E-01  e=5.056E-14  Escherichia coli K-12

InterPro domains:
  IPR002933 Peptidase M20 [PF01546] (119-393)
  IPR011650 Peptidase M20, dimerisation domain [PF07687] (206-298)
  IPR017144 Xaa-Arg dipeptidase [PIRSF037226] (28-427)
  IPR036264 Bacterial exopeptidase dimerisation domain [SSF55031] (206-308)
  IPR052030 Peptidase M20/M20A family hydrolases [PTHR30575] (18-425)